Protein 3CAW (pdb70)

Secondary structure (DSSP, 8-state):
-EEEEEEEE-B--EEEEEEEEE-TTS-EEEEEE---GGGTPPPHHHHHHHHHHT---HHHHHHHHHHHHHHHHHHTT-BTTTTS----BPEEEPTTS---TTHHHHHHHHT--EEEEE-SS-HHHHHHHHHHHHHTT-EEEEE-TT-S-HHHHHHHHHTS-TTTGGGEEEEE--SS--HHHHHHHTTTS-EEESTTGGG--TTT-SS-S-SEEEE-TTTS-HHHHHHHHHHTT-EEEEB--S--HHHHHHHHHHHHHHHHHHGGGB--BB---GGGB---TTGGG--EETTEEPPPSSSBTS-HHHHHTS--EE--/-EEEEEEEE-B--EEEEEEEEE-TTS-EEEEEE---GGGTPPPHHHHHHHHHTT---HHHHHHHHHHHHHHHHHHHT-BTTTTSPP--B-EEE-TTS---TTHHHHHHHTT--EEEEE-SS-HHHHHHHHHHHHHTT-EEEEE-TT-S-HHHHHHHHHHS-TTTGGGEEEEE--SS--HHHHHHHTTTS-EEESTTGGGS-GGG-SS-S-SEEEE-TTTS-HHHHHHHHHHTT-EEEEB--S--HHHHHHHHHHHHHHHHHHGGGB--BB---GGGB---TTGGG--EETTEEPPPSSSBTS-HHHHHHS--EE--

Radius of gyration: 30.66 Å; Cα contacts (8 Å, |Δi|>4): 1254; chains: 2; bounding box: 79×55×87 Å

Nearest PDB structures (foldseek):
  3caw-assembly1_A  TM=9.977E-01  e=3.865E-67  Bdellovibrio bacteriovorus HD100
  3u9i-assembly1_B  TM=7.681E-01  e=1.675E-17  Roseiflexus sp. RS-1
  3dfy-assembly2_K  TM=7.860E-01  e=2.311E-14  Thermotoga maritima MSB8
  6a8c-assembly1_B  TM=5.969E-01  e=7.434E-02  Leishmania donovani BPK282A1
  5zwy-assembly1_B  TM=3.834E-01  e=2.513E-02  Leishmania donovani BPK282A1

B-factor: mean 25.08, std 11.73, range [2.34, 78.76]

CATH classification: 3.30.390.10 (+1 more: 3.20.20.120)

GO terms:
  GO:0043748 O-succinylbenzoate synthase activity (F, EXP)

InterPro domains:
  IPR029017 Enolase-like, N-terminal [G3DSA:3.30.390.10] (26-325)
  IPR036849 Enolase-like, C-terminal domain superfamily [G3DSA:3.20.20.120] (90-314)
  IPR036849 Enolase-like, C-terminal domain superfamily [SSF51604] (120-314)
  IPR041338 OSBS, enolase-like N-terminal domain [PF22015] (4-83)

Organism: Bdellovibrio bacteriovorus (strain ATCC 15356 / DSM 50701 / NCIMB 9529 / HD100) (NCBI:txid264462)

Structure (mmCIF, N/CA/C/O backbone):
data_3CAW
#
_entry.id   3CAW
#
_cell.length_a   53.381
_cell.length_b   78.610
_cell.length_c   78.462
_cell.angle_alpha   90.00
_cell.angle_beta   91.78
_cell.angle_gamma   90.00
#
_symmetry.space_group_name_H-M   'P 1 21 1'
#
loop_
_entity.id
_entity.type
_entity.pdbx_description
1 polymer 'o-succinylbenzoate synthase'
2 non-polymer 'MAGNESIUM ION'
3 water water
#
loop_
_atom_site.group_PDB
_atom_site.id
_atom_site.type_symbol
_atom_site.label_atom_id
_atom_site.label_alt_id
_atom_site.label_comp_id
_atom_site.label_asym_id
_atom_site.label_entity_id
_atom_site.label_seq_id
_atom_site.pdbx_PDB_ins_code
_atom_site.Cartn_x
_atom_site.Cartn_y
_atom_site.Cartn_z
_atom_site.occupancy
_atom_site.B_iso_or_equiv
_atom_site.auth_seq_id
_atom_site.auth_comp_id
_atom_site.auth_asym_id
_atom_site.auth_atom_id
_atom_site.pdbx_PDB_model_num
ATOM 1 N N . LYS A 1 3 ? 45.359 19.742 -17.663 1.00 30.58 3 LYS A N 1
ATOM 2 C CA . LYS A 1 3 ? 46.178 19.330 -16.485 1.00 31.38 3 LYS A CA 1
ATOM 3 C C . LYS A 1 3 ? 45.451 19.602 -15.173 1.00 29.07 3 LYS A C 1
ATOM 4 O O . LYS A 1 3 ? 44.801 20.634 -15.019 1.00 27.68 3 LYS A O 1
ATOM 10 N N . ILE A 1 4 ? 45.566 18.670 -14.234 1.00 26.07 4 ILE A N 1
ATOM 11 C CA . ILE A 1 4 ? 44.964 18.830 -12.913 1.00 23.61 4 ILE A CA 1
ATOM 12 C C . ILE A 1 4 ? 46.002 18.438 -11.872 1.00 20.87 4 ILE A C 1
ATOM 13 O O . ILE A 1 4 ? 46.542 17.330 -11.909 1.00 20.68 4 ILE A O 1
ATOM 18 N N . SER A 1 5 ? 46.289 19.354 -10.953 1.00 19.77 5 SER A N 1
ATOM 19 C CA . SER A 1 5 ? 47.258 19.110 -9.888 1.00 18.96 5 SER A CA 1
ATOM 20 C C . SER A 1 5 ? 46.613 19.401 -8.541 1.00 18.92 5 SER A C 1
ATOM 21 O O . SER A 1 5 ? 45.595 20.083 -8.472 1.00 17.26 5 SER A O 1
ATOM 24 N N . TYR A 1 6 ? 47.200 18.890 -7.466 1.00 18.39 6 TYR A N 1
ATOM 25 C CA . TYR A 1 6 ? 46.626 19.127 -6.148 1.00 18.43 6 TYR A CA 1
ATOM 26 C C . TYR A 1 6 ? 47.623 19.463 -5.058 1.00 17.37 6 TYR A C 1
ATOM 27 O O . TYR A 1 6 ? 48.823 19.238 -5.187 1.00 20.32 6 TYR A O 1
ATOM 36 N N . SER A 1 7 ? 47.084 19.997 -3.968 1.00 16.48 7 SER A N 1
ATOM 37 C CA . SER A 1 7 ? 47.848 20.335 -2.781 1.00 15.93 7 SER A CA 1
ATOM 38 C C . SER A 1 7 ? 46.926 19.948 -1.632 1.00 16.80 7 SER A C 1
ATOM 39 O O . SER A 1 7 ? 45.839 20.516 -1.472 1.00 15.50 7 SER A O 1
ATOM 42 N N . PRO A 1 8 ? 47.336 18.967 -0.818 1.00 19.15 8 PRO A N 1
ATOM 43 C CA . PRO A 1 8 ? 46.516 18.514 0.310 1.00 18.15 8 PRO A CA 1
ATOM 44 C C . PRO A 1 8 ? 46.516 19.447 1.513 1.00 20.10 8 PRO A C 1
ATOM 45 O O . PRO A 1 8 ? 47.428 20.259 1.691 1.00 20.25 8 PRO A O 1
ATOM 49 N N . TYR A 1 9 ? 45.477 19.323 2.334 1.00 18.61 9 TYR A N 1
ATOM 50 C CA . TYR A 1 9 ? 45.352 20.116 3.545 1.00 19.86 9 TYR A CA 1
ATOM 51 C C . TYR A 1 9 ? 44.423 19.428 4.525 1.00 20.77 9 TYR A C 1
ATOM 52 O O . TYR A 1 9 ? 43.672 18.521 4.161 1.00 22.48 9 TYR A O 1
ATOM 61 N N . THR A 1 10 ? 44.476 19.879 5.771 1.00 21.82 10 THR A N 1
ATOM 62 C CA . THR A 1 10 ? 43.611 19.363 6.810 1.00 25.26 10 THR A CA 1
ATOM 63 C C . THR A 1 10 ? 43.059 20.579 7.531 1.00 23.13 10 THR A C 1
ATOM 64 O O . THR A 1 10 ? 43.769 21.569 7.719 1.00 23.50 10 THR A O 1
ATOM 68 N N . LEU A 1 11 ? 41.786 20.515 7.900 1.00 21.79 11 LEU A N 1
ATOM 69 C CA . LEU A 1 11 ? 41.128 21.597 8.615 1.00 22.62 11 LEU A CA 1
ATOM 70 C C . LEU A 1 11 ? 40.707 21.045 9.967 1.00 23.02 11 LEU A C 1
ATOM 71 O O . LEU A 1 11 ? 40.132 19.961 10.046 1.00 22.97 11 LEU A O 1
ATOM 76 N N . LYS A 1 12 ? 40.990 21.791 11.025 1.00 22.52 12 LYS A N 1
ATOM 77 C CA . LYS A 1 12 ? 40.639 21.357 12.367 1.00 25.28 12 LYS A CA 1
ATOM 78 C C . LYS A 1 12 ? 39.451 22.147 12.879 1.00 21.92 12 LYS A C 1
ATOM 79 O O . LYS A 1 12 ? 39.511 23.369 12.982 1.00 17.86 12 LYS A O 1
ATOM 85 N N . PRO A 1 13 ? 38.348 21.457 13.194 1.00 20.33 13 PRO A N 1
ATOM 86 C CA . PRO A 1 13 ? 37.153 22.127 13.704 1.00 21.83 13 PRO A CA 1
ATOM 87 C C . PRO A 1 13 ? 37.487 22.889 14.981 1.00 22.57 13 PRO A C 1
ATOM 88 O O . PRO A 1 13 ? 38.353 22.471 15.753 1.00 22.96 13 PRO A O 1
ATOM 92 N N . VAL A 1 14 ? 36.808 24.011 15.196 1.00 23.98 14 VAL A N 1
ATOM 93 C CA . VAL A 1 14 ? 37.039 24.818 16.384 1.00 25.14 14 VAL A CA 1
ATOM 94 C C . VAL A 1 14 ? 36.617 24.061 17.644 1.00 27.71 14 VAL A C 1
ATOM 95 O O . VAL A 1 14 ? 35.909 23.057 17.569 1.00 26.96 14 VAL A O 1
ATOM 99 N N . ALA A 1 25 ? 39.589 16.039 12.675 1.00 39.43 25 ALA A N 1
ATOM 100 C CA . ALA A 1 25 ? 40.097 16.886 11.604 1.00 37.23 25 ALA A CA 1
ATOM 101 C C . ALA A 1 25 ? 39.482 16.481 10.267 1.00 35.56 25 ALA A C 1
ATOM 102 O O . ALA A 1 25 ? 38.948 15.379 10.131 1.00 37.39 25 ALA A O 1
ATOM 104 N N . ARG A 1 26 ? 39.558 17.374 9.282 1.00 30.87 26 ARG A N 1
ATOM 105 C CA . ARG A 1 26 ? 39.001 17.097 7.962 1.00 25.88 26 ARG A CA 1
ATOM 106 C C . ARG A 1 26 ? 40.052 17.195 6.872 1.00 25.25 26 ARG A C 1
ATOM 107 O O . ARG A 1 26 ? 40.916 18.070 6.905 1.00 26.19 26 ARG A O 1
ATOM 115 N N . GLU A 1 27 ? 39.959 16.300 5.896 1.00 25.33 27 GLU A N 1
ATOM 116 C CA . GLU A 1 27 ? 40.905 16.277 4.794 1.00 26.50 27 GLU A CA 1
ATOM 117 C C . GLU A 1 27 ? 40.274 16.716 3.477 1.00 23.67 27 GLU A C 1
ATOM 118 O O . GLU A 1 27 ? 39.109 16.431 3.196 1.00 19.43 27 GLU A O 1
ATOM 124 N N . GLY A 1 28 ? 41.063 17.415 2.674 1.00 20.45 28 GLY A N 1
ATOM 125 C CA . GLY A 1 28 ? 40.605 17.873 1.379 1.00 17.15 28 GLY A CA 1
ATOM 126 C C . GLY A 1 28 ? 41.842 18.253 0.598 1.00 16.71 28 GLY A C 1
ATOM 127 O O . GLY A 1 28 ? 42.957 18.120 1.107 1.00 13.68 28 GLY A O 1
ATOM 128 N N . VAL A 1 29 ? 41.663 18.703 -0.636 1.00 14.57 29 VAL A N 1
ATOM 129 C CA . VAL A 1 29 ? 42.794 19.126 -1.450 1.00 13.77 29 VAL A CA 1
ATOM 130 C C . VAL A 1 29 ? 42.390 20.360 -2.235 1.00 15.06 29 VAL A C 1
ATOM 131 O O . VAL A 1 29 ? 41.216 20.546 -2.545 1.00 15.34 29 VAL A O 1
ATOM 135 N N . LEU A 1 30 ? 43.356 21.229 -2.507 1.00 13.78 30 LEU A N 1
ATOM 136 C CA . LEU A 1 30 ? 43.097 22.395 -3.332 1.00 12.90 30 LEU A CA 1
ATOM 137 C C . LEU A 1 30 ? 43.493 21.877 -4.705 1.00 13.09 30 LEU A C 1
ATOM 138 O O . LEU A 1 30 ? 44.356 20.999 -4.814 1.00 13.94 30 LEU A O 1
ATOM 143 N N . LEU A 1 31 ? 42.860 22.390 -5.750 1.00 13.17 31 LEU A N 1
ATOM 144 C CA . LEU A 1 31 ? 43.175 21.940 -7.097 1.00 13.64 31 LEU A CA 1
ATOM 145 C C . LEU A 1 31 ? 43.641 23.083 -7.972 1.00 14.58 31 LEU A C 1
ATOM 146 O O . LEU A 1 31 ? 43.128 24.204 -7.880 1.00 13.45 31 LEU A O 1
ATOM 151 N N . LYS A 1 32 ? 44.631 22.788 -8.809 1.00 14.08 32 LYS A N 1
ATOM 152 C CA . LYS A 1 32 ? 45.158 23.752 -9.761 1.00 15.13 32 LYS A CA 1
ATOM 153 C C . LYS A 1 32 ? 44.852 23.123 -11.113 1.00 15.63 32 LYS A C 1
ATOM 154 O O . LYS A 1 32 ? 45.345 22.035 -11.420 1.00 17.62 32 LYS A O 1
ATOM 160 N N . VAL A 1 33 ? 44.027 23.801 -11.902 1.00 16.16 33 VAL A N 1
ATOM 161 C CA . VAL A 1 33 ? 43.611 23.307 -13.211 1.00 18.11 33 VAL A CA 1
ATOM 162 C C . VAL A 1 33 ? 44.158 24.187 -14.329 1.00 21.26 33 VAL A C 1
ATOM 163 O O . VAL A 1 33 ? 44.115 25.411 -14.236 1.00 19.89 33 VAL A O 1
ATOM 167 N N . GLU A 1 34 ? 44.660 23.550 -15.384 1.00 23.10 34 GLU A N 1
ATOM 168 C CA . GLU A 1 34 ? 45.229 24.264 -16.524 1.00 28.76 34 GLU A CA 1
ATOM 169 C C . GLU A 1 34 ? 44.559 23.853 -17.831 1.00 29.51 34 GLU A C 1
ATOM 170 O O . GLU A 1 34 ? 44.328 22.666 -18.074 1.00 30.90 34 GLU A O 1
ATOM 176 N N . TRP A 1 35 ? 44.247 24.839 -18.668 1.00 30.38 35 TRP A N 1
ATOM 177 C CA . TRP A 1 35 ? 43.589 24.586 -19.948 1.00 32.29 35 TRP A CA 1
ATOM 178 C C . TRP A 1 35 ? 44.501 24.820 -21.147 1.00 36.25 35 TRP A C 1
ATOM 179 O O . TRP A 1 35 ? 45.636 25.276 -21.004 1.00 34.05 35 TRP A O 1
ATOM 190 N N . ASN A 1 36 ? 43.983 24.509 -22.331 1.00 40.85 36 ASN A N 1
ATOM 191 C CA . ASN A 1 36 ? 44.731 24.672 -23.567 1.00 47.57 36 ASN A CA 1
ATOM 192 C C . ASN A 1 36 ? 45.087 26.136 -23.811 1.00 48.61 36 ASN A C 1
ATOM 193 O O . ASN A 1 36 ? 46.255 26.469 -24.020 1.00 51.11 36 ASN A O 1
ATOM 198 N N . ASP A 1 37 ? 44.082 27.008 -23.774 1.00 48.78 37 ASP A N 1
ATOM 199 C CA . ASP A 1 37 ? 44.293 28.436 -24.004 1.00 46.95 37 ASP A CA 1
ATOM 200 C C . ASP A 1 37 ? 45.350 29.080 -23.105 1.00 46.73 37 ASP A C 1
ATOM 201 O O . ASP A 1 37 ? 45.517 30.299 -23.116 1.00 45.68 37 ASP A O 1
ATOM 206 N N . GLY A 1 38 ? 46.056 28.263 -22.328 1.00 46.42 38 GLY A N 1
ATOM 207 C CA . GLY A 1 38 ? 47.101 28.777 -21.460 1.00 46.46 38 GLY A CA 1
ATOM 208 C C . GLY A 1 38 ? 46.648 29.333 -20.123 1.00 44.52 38 GLY A C 1
ATOM 209 O O . GLY A 1 38 ? 47.450 29.902 -19.383 1.00 46.74 38 GLY A O 1
ATOM 210 N N . LEU A 1 39 ? 45.370 29.173 -19.801 1.00 41.96 39 LEU A N 1
ATOM 211 C CA . LEU A 1 39 ? 44.848 29.682 -18.537 1.00 35.66 39 LEU A CA 1
ATOM 212 C C . LEU A 1 39 ? 44.898 28.635 -17.429 1.00 30.69 39 LEU A C 1
ATOM 213 O O . LEU A 1 39 ? 44.853 27.436 -17.692 1.00 29.79 39 LEU A O 1
ATOM 218 N N . TYR A 1 40 ? 45.003 29.101 -16.189 1.00 27.24 40 TYR A N 1
ATOM 219 C CA . TYR A 1 40 ? 45.035 28.212 -15.033 1.00 23.92 40 TYR A CA 1
ATOM 220 C C . TYR A 1 40 ? 44.271 28.862 -13.885 1.00 20.95 40 TYR A C 1
ATOM 221 O O . TYR A 1 40 ? 44.269 30.091 -13.740 1.00 16.42 40 TYR A O 1
ATOM 230 N N . GLY A 1 41 ? 43.605 28.030 -13.090 1.00 18.72 41 GLY A N 1
ATOM 231 C CA . GLY A 1 41 ? 42.829 28.529 -11.971 1.00 18.93 41 GLY A CA 1
ATOM 232 C C . GLY A 1 41 ? 42.856 27.570 -10.799 1.00 17.70 41 GLY A C 1
ATOM 233 O O . GLY A 1 41 ? 43.362 26.448 -10.911 1.00 18.06 41 GLY A O 1
ATOM 234 N N . PHE A 1 42 ? 42.284 28.005 -9.681 1.00 14.47 42 PHE A N 1
ATOM 235 C CA . PHE A 1 42 ? 42.276 27.211 -8.462 1.00 14.34 42 PHE A CA 1
ATOM 236 C C . PHE A 1 42 ? 40.871 27.001 -7.891 1.00 11.70 42 PHE A C 1
ATOM 237 O O . PHE A 1 42 ? 39.972 27.832 -8.079 1.00 11.94 42 PHE A O 1
ATOM 245 N N . ALA A 1 43 ? 40.696 25.885 -7.195 1.00 12.58 43 ALA A N 1
ATOM 246 C CA . ALA A 1 43 ? 39.427 25.545 -6.563 1.00 11.72 43 ALA A CA 1
ATOM 247 C C . ALA A 1 43 ? 39.677 24.583 -5.411 1.00 14.34 43 ALA A C 1
ATOM 248 O O . ALA A 1 43 ? 40.795 24.101 -5.221 1.00 12.83 43 ALA A O 1
ATOM 250 N N . ASP A 1 44 ? 38.627 24.301 -4.648 1.00 13.26 44 ASP A N 1
ATOM 251 C CA . ASP A 1 44 ? 38.728 23.395 -3.510 1.00 13.99 44 ASP A CA 1
ATOM 252 C C . ASP A 1 44 ? 37.907 22.141 -3.770 1.00 13.76 44 ASP A C 1
ATOM 253 O O . ASP A 1 44 ? 36.959 22.171 -4.559 1.00 11.92 44 ASP A O 1
ATOM 258 N N . LEU A 1 45 ? 38.314 21.037 -3.145 1.00 13.58 45 LEU A N 1
ATOM 259 C CA . LEU A 1 45 ? 37.595 19.763 -3.219 1.00 13.26 45 LEU A CA 1
ATOM 260 C C . LEU A 1 45 ? 37.525 19.310 -1.766 1.00 14.23 45 LEU A C 1
ATOM 261 O O . LEU A 1 45 ? 38.541 18.928 -1.174 1.00 15.25 45 LEU A O 1
ATOM 266 N N . HIS A 1 46 ? 36.334 19.368 -1.183 1.00 14.17 46 HIS A N 1
ATOM 267 C CA . HIS A 1 46 ? 36.173 18.985 0.213 1.00 13.87 46 HIS A CA 1
ATOM 268 C C . HIS A 1 46 ? 34.954 18.092 0.381 1.00 14.09 46 HIS A C 1
ATOM 269 O O . HIS A 1 46 ? 33.831 18.568 0.504 1.00 13.71 46 HIS A O 1
ATOM 276 N N . PRO A 1 47 ? 35.168 16.773 0.364 1.00 14.32 47 PRO A N 1
ATOM 277 C CA . PRO A 1 47 ? 34.089 15.795 0.515 1.00 16.00 47 PRO A CA 1
ATOM 278 C C . PRO A 1 47 ? 33.558 15.725 1.942 1.00 17.41 47 PRO A C 1
ATOM 279 O O . PRO A 1 47 ? 34.291 15.968 2.910 1.00 16.66 47 PRO A O 1
ATOM 283 N N . TRP A 1 48 ? 32.274 15.401 2.052 1.00 18.44 48 TRP A N 1
ATOM 284 C CA . TRP A 1 48 ? 31.611 15.227 3.334 1.00 19.08 48 TRP A CA 1
ATOM 285 C C . TRP A 1 48 ? 30.940 13.854 3.292 1.00 22.05 48 TRP A C 1
ATOM 286 O O . TRP A 1 48 ? 29.747 13.737 2.997 1.00 22.44 48 TRP A O 1
ATOM 297 N N . PRO A 1 49 ? 31.716 12.788 3.552 1.00 22.96 49 PRO A N 1
ATOM 298 C CA . PRO A 1 49 ? 31.206 11.413 3.546 1.00 25.00 49 PRO A CA 1
ATOM 299 C C . PRO A 1 49 ? 30.018 11.267 4.485 1.00 25.87 49 PRO A C 1
ATOM 300 O O . PRO A 1 49 ? 29.117 10.457 4.254 1.00 24.59 49 PRO A O 1
ATOM 304 N N . GLU A 1 50 ? 30.033 12.063 5.547 1.00 27.00 50 GLU A N 1
ATOM 305 C CA . GLU A 1 50 ? 28.969 12.045 6.536 1.00 30.04 50 GLU A CA 1
ATOM 306 C C . GLU A 1 50 ? 27.643 12.441 5.897 1.00 31.52 50 GLU A C 1
ATOM 307 O O . GLU A 1 50 ? 26.576 12.066 6.381 1.00 33.44 50 GLU A O 1
ATOM 313 N N . LEU A 1 51 ? 27.713 13.190 4.800 1.00 31.33 51 LEU A N 1
ATOM 314 C CA . LEU A 1 51 ? 26.508 13.627 4.109 1.00 30.58 51 LEU A CA 1
ATOM 315 C C . LEU A 1 51 ? 26.225 12.791 2.861 1.00 29.90 51 LEU A C 1
ATOM 316 O O . LEU A 1 51 ? 25.307 13.095 2.104 1.00 30.36 51 LEU A O 1
ATOM 321 N N . GLY A 1 52 ? 27.020 11.747 2.644 1.00 28.92 52 GLY A N 1
ATOM 322 C CA . GLY A 1 52 ? 26.804 10.894 1.490 1.00 26.99 52 GLY A CA 1
ATOM 323 C C . GLY A 1 52 ? 27.813 10.979 0.357 1.00 25.15 52 GLY A C 1
ATOM 324 O O . GLY A 1 52 ? 27.679 10.269 -0.635 1.00 24.69 52 GLY A O 1
ATOM 325 N N . ASP A 1 53 ? 28.814 11.846 0.480 1.00 22.32 53 ASP A N 1
ATOM 326 C CA . ASP A 1 53 ? 29.823 11.960 -0.569 1.00 19.03 53 ASP A CA 1
ATOM 327 C C . ASP A 1 53 ? 30.813 10.800 -0.505 1.00 19.30 53 ASP A C 1
ATOM 328 O O . ASP A 1 53 ? 30.985 10.175 0.541 1.00 17.93 53 ASP A O 1
ATOM 333 N N . LEU A 1 54 ? 31.476 10.527 -1.624 1.00 18.44 54 LEU A N 1
ATOM 334 C CA . LEU A 1 54 ? 32.505 9.499 -1.643 1.00 20.42 54 LEU A CA 1
ATOM 335 C C . LEU A 1 54 ? 33.663 10.190 -0.930 1.00 20.58 54 LEU A C 1
ATOM 336 O O . LEU A 1 54 ? 33.779 11.418 -0.983 1.00 18.89 54 LEU A O 1
ATOM 341 N N . SER A 1 55 ? 34.505 9.421 -0.249 1.00 19.46 55 SER A N 1
ATOM 342 C CA . SER A 1 55 ? 35.642 9.999 0.463 1.00 20.46 55 SER A CA 1
ATOM 343 C C . SER A 1 55 ? 36.608 10.697 -0.491 1.00 19.17 55 SER A C 1
ATOM 344 O O . SER A 1 55 ? 36.539 10.519 -1.711 1.00 18.24 55 SER A O 1
ATOM 347 N N . LEU A 1 56 ? 37.512 11.485 0.078 1.00 19.89 56 LEU A N 1
ATOM 348 C CA . LEU A 1 56 ? 38.509 12.198 -0.708 1.00 20.59 56 LEU A CA 1
ATOM 349 C C . LEU A 1 56 ? 39.362 11.173 -1.438 1.00 21.51 56 LEU A C 1
ATOM 350 O O . LEU A 1 56 ? 39.620 11.299 -2.631 1.00 20.52 56 LEU A O 1
ATOM 355 N N . GLU A 1 57 ? 39.787 10.141 -0.717 1.00 25.83 57 GLU A N 1
ATOM 356 C CA . GLU A 1 57 ? 40.621 9.103 -1.313 1.00 29.27 57 GLU A CA 1
ATOM 357 C C . GLU A 1 57 ? 39.922 8.439 -2.491 1.00 27.67 57 GLU A C 1
ATOM 358 O O . GLU A 1 57 ? 40.528 8.206 -3.538 1.00 25.93 57 GLU A O 1
ATOM 364 N N . GLU A 1 58 ? 38.635 8.154 -2.324 1.00 26.62 58 GLU A N 1
ATOM 365 C CA . GLU A 1 58 ? 37.864 7.495 -3.369 1.00 28.05 58 GLU A CA 1
ATOM 366 C C . GLU A 1 58 ? 37.572 8.383 -4.579 1.00 25.36 58 GLU A C 1
ATOM 367 O O . GLU A 1 58 ? 37.616 7.922 -5.720 1.00 23.96 58 GLU A O 1
ATOM 373 N N . GLN A 1 59 ? 37.271 9.655 -4.344 1.00 22.26 59 GLN A N 1
ATOM 374 C CA . GLN A 1 59 ? 36.999 10.543 -5.463 1.00 21.80 59 GLN A CA 1
ATOM 375 C C . GLN A 1 59 ? 38.240 10.704 -6.333 1.00 21.52 59 GLN A C 1
ATOM 376 O O . GLN A 1 59 ? 38.151 10.640 -7.557 1.00 24.29 59 GLN A O 1
ATOM 382 N N . LEU A 1 60 ? 39.394 10.896 -5.704 1.00 23.63 60 LEU A N 1
ATOM 383 C CA . LEU A 1 60 ? 40.638 11.065 -6.450 1.00 26.06 60 LEU A CA 1
ATOM 384 C C . LEU A 1 60 ? 41.024 9.752 -7.124 1.00 29.47 60 LEU A C 1
ATOM 385 O O . LEU A 1 60 ? 41.517 9.743 -8.254 1.00 30.16 60 LEU A O 1
ATOM 390 N N . SER A 1 61 ? 40.790 8.644 -6.428 1.00 31.08 61 SER A N 1
ATOM 391 C CA . SER A 1 61 ? 41.097 7.330 -6.975 1.00 33.25 61 SER A CA 1
ATOM 392 C C . SER A 1 61 ? 40.264 7.118 -8.230 1.00 32.83 61 SER A C 1
ATOM 393 O O . SER A 1 61 ? 40.771 6.661 -9.255 1.00 32.26 61 SER A O 1
ATOM 396 N N . ASP A 1 62 ? 38.983 7.466 -8.143 1.00 32.36 62 ASP A N 1
ATOM 397 C CA . ASP A 1 62 ? 38.059 7.325 -9.263 1.00 32.49 62 ASP A CA 1
ATOM 398 C C . ASP A 1 62 ? 38.474 8.218 -10.432 1.00 31.53 62 ASP A C 1
ATOM 399 O O . ASP A 1 62 ? 38.381 7.825 -11.599 1.00 30.56 62 ASP A O 1
ATOM 404 N N . LEU A 1 63 ? 38.922 9.425 -10.103 1.00 29.68 63 LEU A N 1
ATOM 405 C CA . LEU A 1 63 ? 39.358 10.391 -11.102 1.00 30.03 63 LEU A CA 1
ATOM 406 C C . LEU A 1 63 ? 40.459 9.795 -11.971 1.00 31.20 63 LEU A C 1
ATOM 407 O O . LEU A 1 63 ? 40.457 9.949 -13.193 1.00 31.32 63 LEU A O 1
ATOM 412 N N . ARG A 1 64 ? 41.405 9.116 -11.333 1.00 33.54 64 ARG A N 1
ATOM 413 C CA . ARG A 1 64 ? 42.496 8.491 -12.065 1.00 37.21 64 ARG A CA 1
ATOM 414 C C . ARG A 1 64 ? 41.923 7.436 -13.010 1.00 38.29 64 ARG A C 1
ATOM 415 O O . ARG A 1 64 ? 42.432 7.235 -14.115 1.00 37.57 64 ARG A O 1
ATOM 423 N N . MET A 1 65 ? 40.854 6.775 -12.572 1.00 40.56 65 MET A N 1
ATOM 424 C CA . MET A 1 65 ? 40.198 5.742 -13.369 1.00 44.16 65 MET A CA 1
ATOM 425 C C . MET A 1 65 ? 39.453 6.346 -14.549 1.00 42.43 65 MET A C 1
ATOM 426 O O . MET A 1 65 ? 39.097 5.644 -15.494 1.00 40.17 65 MET A O 1
ATOM 431 N N . GLY A 1 66 ? 39.208 7.650 -14.492 1.00 41.14 66 GLY A N 1
ATOM 432 C CA . GLY A 1 66 ? 38.508 8.298 -15.582 1.00 41.57 66 GLY A CA 1
ATOM 433 C C . GLY A 1 66 ? 37.134 8.837 -15.229 1.00 41.16 66 GLY A C 1
ATOM 434 O O . GLY A 1 66 ? 36.526 9.539 -16.037 1.00 43.25 66 GLY A O 1
ATOM 435 N N . ARG A 1 67 ? 36.629 8.514 -14.041 1.00 39.11 67 ARG A N 1
ATOM 436 C CA . ARG A 1 67 ? 35.319 9.018 -13.650 1.00 34.78 67 ARG A CA 1
ATOM 437 C C . ARG A 1 67 ? 35.461 10.255 -12.781 1.00 31.45 67 ARG A C 1
ATOM 438 O O . ARG A 1 67 ? 36.303 10.320 -11.885 1.00 30.35 67 ARG A O 1
ATOM 446 N N . MET A 1 68 ? 34.615 11.235 -13.060 1.00 29.45 68 MET A N 1
ATOM 447 C CA . MET A 1 68 ? 34.622 12.506 -12.358 1.00 26.84 68 MET A CA 1
ATOM 448 C C . MET A 1 68 ? 33.309 12.695 -11.596 1.00 25.86 68 MET A C 1
ATOM 449 O O . MET A 1 68 ? 32.231 12.657 -12.187 1.00 25.85 68 MET A O 1
ATOM 454 N N . THR A 1 69 ? 33.400 12.876 -10.282 1.00 24.60 69 THR A N 1
ATOM 455 C CA . THR A 1 69 ? 32.204 13.094 -9.475 1.00 22.90 69 THR A CA 1
ATOM 456 C C . THR A 1 69 ? 31.660 14.468 -9.844 1.00 20.62 69 THR A C 1
ATOM 457 O O . THR A 1 69 ? 32.397 15.311 -10.355 1.00 20.71 69 THR A O 1
ATOM 461 N N . THR A 1 70 ? 30.377 14.697 -9.593 1.00 20.27 70 THR A N 1
ATOM 462 C CA . THR A 1 70 ? 29.788 15.994 -9.895 1.00 21.05 70 THR A CA 1
ATOM 463 C C . THR A 1 70 ? 30.493 17.057 -9.045 1.00 18.56 70 THR A C 1
ATOM 464 O O . THR A 1 70 ? 30.630 18.210 -9.456 1.00 18.46 70 THR A O 1
ATOM 468 N N . GLN A 1 71 ? 30.960 16.659 -7.865 1.00 16.50 71 GLN A N 1
ATOM 469 C CA . GLN A 1 71 ? 31.662 17.593 -6.988 1.00 16.18 71 GLN A CA 1
ATOM 470 C C . GLN A 1 71 ? 32.977 18.043 -7.635 1.00 15.32 71 GLN A C 1
ATOM 471 O O . GLN A 1 71 ? 33.337 19.222 -7.582 1.00 12.27 71 GLN A O 1
ATOM 477 N N . ILE A 1 72 ? 33.696 17.108 -8.245 1.00 14.43 72 ILE A N 1
ATOM 478 C CA . ILE A 1 72 ? 34.947 17.461 -8.907 1.00 14.94 72 ILE A CA 1
ATOM 479 C C . ILE A 1 72 ? 34.641 18.307 -10.142 1.00 15.42 72 ILE A C 1
ATOM 480 O O . ILE A 1 72 ? 35.375 19.249 -10.455 1.00 16.94 72 ILE A O 1
ATOM 485 N N . GLU A 1 73 ? 33.549 17.985 -10.832 1.00 15.31 73 GLU A N 1
ATOM 486 C CA . GLU A 1 73 ? 33.139 18.756 -12.003 1.00 15.06 73 GLU A CA 1
ATOM 487 C C . GLU A 1 73 ? 32.906 20.206 -11.575 1.00 14.90 73 GLU A C 1
ATOM 488 O O . GLU A 1 73 ? 33.251 21.137 -12.301 1.00 10.34 73 GLU A O 1
ATOM 494 N N . GLN A 1 74 ? 32.320 20.395 -10.392 1.00 13.59 74 GLN A N 1
ATOM 495 C CA . GLN A 1 74 ? 32.081 21.745 -9.883 1.00 13.77 74 GLN A CA 1
ATOM 496 C C . GLN A 1 74 ? 33.404 22.409 -9.539 1.00 12.51 74 GLN A C 1
ATOM 497 O O . GLN A 1 74 ? 33.579 23.600 -9.765 1.00 15.28 74 GLN A O 1
ATOM 503 N N . SER A 1 75 ? 34.334 21.641 -8.980 1.00 13.13 75 SER A N 1
ATOM 504 C CA . SER A 1 75 ? 35.641 22.195 -8.638 1.00 11.83 75 SER A CA 1
ATOM 505 C C . SER A 1 75 ? 36.299 22.721 -9.907 1.00 12.88 75 SER A C 1
ATOM 506 O O . SER A 1 75 ? 36.926 23.784 -9.897 1.00 13.35 75 SER A O 1
ATOM 509 N N . ILE A 1 76 ? 36.144 21.983 -11.002 1.00 12.76 76 ILE A N 1
ATOM 510 C CA . ILE A 1 76 ? 36.725 22.388 -12.282 1.00 15.13 76 ILE A CA 1
ATOM 511 C C . ILE A 1 76 ? 36.037 23.640 -12.823 1.00 15.60 76 ILE A C 1
ATOM 512 O O . ILE A 1 76 ? 36.696 24.563 -13.300 1.00 16.17 76 ILE A O 1
ATOM 517 N N . TRP A 1 77 ? 34.709 23.661 -12.744 1.00 15.74 77 TRP A N 1
ATOM 518 C CA . TRP A 1 77 ? 33.912 24.795 -13.206 1.00 15.06 77 TRP A CA 1
ATOM 519 C C . TRP A 1 77 ? 34.321 26.053 -12.435 1.00 15.32 77 TRP A C 1
ATOM 520 O O . TRP A 1 77 ? 34.448 27.140 -13.012 1.00 13.95 77 TRP A O 1
ATOM 531 N N . LEU A 1 78 ? 34.513 25.903 -11.126 1.00 13.30 78 LEU A N 1
ATOM 532 C CA . LEU A 1 78 ? 34.917 27.024 -10.293 1.00 12.75 78 LEU A CA 1
ATOM 533 C C . LEU A 1 78 ? 36.342 27.445 -10.643 1.00 12.73 78 LEU A C 1
ATOM 534 O O . LEU A 1 78 ? 36.630 28.638 -10.764 1.00 11.06 78 LEU A O 1
ATOM 539 N N . ALA A 1 79 ? 37.229 26.470 -10.823 1.00 12.31 79 ALA A N 1
ATOM 540 C CA . ALA A 1 79 ? 38.611 26.772 -11.179 1.00 12.22 79 ALA A CA 1
ATOM 541 C C . ALA A 1 79 ? 38.659 27.550 -12.496 1.00 14.05 79 ALA A C 1
ATOM 542 O O . ALA A 1 79 ? 39.530 28.399 -12.691 1.00 16.23 79 ALA A O 1
ATOM 544 N N . ARG A 1 80 ? 37.724 27.273 -13.398 1.00 16.24 80 ARG A N 1
ATOM 545 C CA . ARG A 1 80 ? 37.694 27.977 -14.686 1.00 17.61 80 ARG A CA 1
ATOM 546 C C . ARG A 1 80 ? 37.340 29.452 -14.474 1.00 19.28 80 ARG A C 1
ATOM 547 O O . ARG A 1 80 ? 37.963 30.341 -15.064 1.00 17.89 80 ARG A O 1
ATOM 555 N N . ARG A 1 81 ? 36.342 29.711 -13.631 1.00 16.65 81 ARG A N 1
ATOM 556 C CA . ARG A 1 81 ? 35.931 31.084 -13.334 1.00 16.31 81 ARG A CA 1
ATOM 557 C C . ARG A 1 81 ? 37.139 31.822 -12.760 1.00 17.63 81 ARG A C 1
ATOM 558 O O . ARG A 1 81 ? 37.446 32.948 -13.152 1.00 17.45 81 ARG A O 1
ATOM 566 N N . ASP A 1 82 ? 37.824 31.167 -11.828 1.00 17.11 82 ASP A N 1
ATOM 567 C CA . ASP A 1 82 ? 39.010 31.726 -11.189 1.00 17.48 82 ASP A CA 1
ATOM 568 C C . ASP A 1 82 ? 40.070 32.036 -12.249 1.00 18.14 82 ASP A C 1
ATOM 569 O O . ASP A 1 82 ? 40.722 33.083 -12.213 1.00 15.65 82 ASP A O 1
ATOM 574 N N . ALA A 1 83 ? 40.226 31.117 -13.197 1.00 18.50 83 ALA A N 1
ATOM 575 C CA . ALA A 1 83 ? 41.216 31.270 -14.264 1.00 20.54 83 ALA A CA 1
ATOM 576 C C . ALA A 1 83 ? 40.982 32.507 -15.124 1.00 21.01 83 ALA A C 1
ATOM 577 O O . ALA A 1 83 ? 41.902 33.292 -15.356 1.00 21.32 83 ALA A O 1
ATOM 579 N N . LEU A 1 84 ? 39.755 32.674 -15.604 1.00 20.93 84 LEU A N 1
ATOM 580 C CA . LEU A 1 84 ? 39.430 33.819 -16.444 1.00 21.26 84 LEU A CA 1
ATOM 581 C C . LEU A 1 84 ? 39.662 35.130 -15.690 1.00 21.41 84 LEU A C 1
ATOM 582 O O . LEU A 1 84 ? 40.195 36.088 -16.247 1.00 20.11 84 LEU A O 1
ATOM 587 N N . LEU A 1 85 ? 39.275 35.167 -14.416 1.00 19.20 85 LEU A N 1
ATOM 588 C CA . LEU A 1 85 ? 39.454 36.369 -13.604 1.00 19.12 85 LEU A CA 1
ATOM 589 C C . LEU A 1 85 ? 40.921 36.731 -13.392 1.00 18.58 85 LEU A C 1
ATOM 590 O O . LEU A 1 85 ? 41.300 37.901 -13.498 1.00 20.58 85 LEU A O 1
ATOM 595 N N . ARG A 1 86 ? 41.749 35.740 -13.082 1.00 19.36 86 ARG A N 1
ATOM 596 C CA . ARG A 1 86 ? 43.167 36.004 -12.881 1.00 20.77 86 ARG A CA 1
ATOM 597 C C . ARG A 1 86 ? 43.733 36.569 -14.179 1.00 23.71 86 ARG A C 1
ATOM 598 O O . ARG A 1 86 ? 44.598 37.441 -14.164 1.00 25.36 86 ARG A O 1
ATOM 606 N N . LYS A 1 87 ? 43.220 36.082 -15.301 1.00 26.01 87 LYS A N 1
ATOM 607 C CA . LYS A 1 87 ? 43.673 36.547 -16.606 1.00 29.99 87 LYS A CA 1
ATOM 608 C C . LYS A 1 87 ? 43.399 38.042 -16.776 1.00 30.67 87 LYS A C 1
ATOM 609 O O . LYS A 1 87 ? 44.296 38.805 -17.137 1.00 30.32 87 LYS A O 1
ATOM 615 N N . GLU A 1 88 ? 42.163 38.458 -16.516 1.00 31.59 88 GLU A N 1
ATOM 616 C CA . GLU A 1 88 ? 41.798 39.866 -16.644 1.00 33.64 88 GLU A CA 1
ATOM 617 C C . GLU A 1 88 ? 42.132 40.676 -15.392 1.00 31.81 88 GLU A C 1
ATOM 618 O O . GLU A 1 88 ? 41.750 41.842 -15.274 1.00 32.53 88 GLU A O 1
ATOM 624 N N . LYS A 1 89 ? 42.851 40.050 -14.464 1.00 30.28 89 LYS A N 1
ATOM 625 C CA . LYS A 1 89 ? 43.269 40.692 -13.219 1.00 30.00 89 LYS A CA 1
ATOM 626 C C . LYS A 1 89 ? 42.116 41.291 -12.414 1.00 27.47 89 LYS A C 1
ATOM 627 O O . LYS A 1 89 ? 42.187 42.431 -11.948 1.00 23.43 89 LYS A O 1
ATOM 633 N N . LYS A 1 90 ? 41.055 40.512 -12.248 1.00 23.61 90 LYS A N 1
ATOM 634 C CA . LYS A 1 90 ? 39.891 40.954 -11.490 1.00 24.55 90 LYS A CA 1
ATOM 635 C C . LYS A 1 90 ? 39.649 39.952 -10.371 1.00 21.83 90 LYS A C 1
ATOM 636 O O . LYS A 1 90 ? 40.170 38.839 -10.406 1.00 19.09 90 LYS A O 1
ATOM 642 N N . HIS A 1 91 ? 38.864 40.359 -9.380 1.00 20.12 91 HIS A N 1
ATOM 643 C CA . HIS A 1 91 ? 38.534 39.502 -8.247 1.00 19.61 91 HIS A CA 1
ATOM 644 C C . HIS A 1 91 ? 37.117 38.991 -8.480 1.00 18.82 91 HIS A C 1
ATOM 645 O O . HIS A 1 91 ? 36.314 39.663 -9.130 1.00 18.86 91 HIS A O 1
ATOM 652 N N . VAL A 1 92 ? 36.804 37.813 -7.952 1.00 17.69 92 VAL A N 1
ATOM 653 C CA . VAL A 1 92 ? 35.478 37.238 -8.146 1.00 18.79 92 VAL A CA 1
ATOM 654 C C . VAL A 1 92 ? 34.361 38.128 -7.605 1.00 16.31 92 VAL A C 1
ATOM 655 O O . VAL A 1 92 ? 33.215 38.004 -8.028 1.00 16.01 92 VAL A O 1
ATOM 659 N N . PHE A 1 93 ? 34.692 39.022 -6.676 1.00 14.98 93 PHE A N 1
ATOM 660 C CA . PHE A 1 93 ? 33.694 39.922 -6.096 1.00 18.90 93 PHE A CA 1
ATOM 661 C C . PHE A 1 93 ? 33.317 41.064 -7.039 1.00 19.11 93 PHE A C 1
ATOM 662 O O . PHE A 1 93 ? 32.212 41.609 -6.955 1.00 16.98 93 PHE A O 1
ATOM 670 N N . ASP A 1 94 ? 34.234 41.429 -7.930 1.00 20.31 94 ASP A N 1
ATOM 671 C CA . ASP A 1 94 ? 33.991 42.525 -8.862 1.00 22.14 94 ASP A CA 1
ATOM 672 C C . ASP A 1 94 ? 32.767 42.289 -9.740 1.00 23.68 94 ASP A C 1
ATOM 673 O O . ASP A 1 94 ? 32.576 41.201 -10.288 1.00 24.07 94 ASP A O 1
ATOM 678 N N . GLY A 1 95 ? 31.936 43.318 -9.862 1.00 23.21 95 GLY A N 1
ATOM 679 C CA . GLY A 1 95 ? 30.740 43.205 -10.672 1.00 25.07 95 GLY A CA 1
ATOM 680 C C . GLY A 1 95 ? 29.570 42.604 -9.917 1.00 24.44 95 GLY A C 1
ATOM 681 O O . GLY A 1 95 ? 28.419 42.760 -10.325 1.00 25.93 95 GLY A O 1
ATOM 682 N N . GLY A 1 96 ? 29.858 41.921 -8.812 1.00 21.79 96 GLY A N 1
ATOM 683 C CA . GLY A 1 96 ? 28.795 41.309 -8.037 1.00 19.59 96 GLY A CA 1
ATOM 684 C C . GLY A 1 96 ? 28.173 42.267 -7.042 1.00 19.63 96 GLY A C 1
ATOM 685 O O . GLY A 1 96 ? 28.686 43.364 -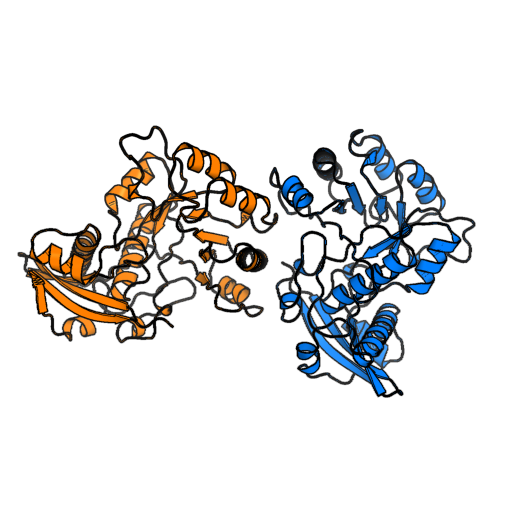6.815 1.00 19.55 96 GLY A O 1
ATOM 686 N N . GLU A 1 97 ? 27.049 41.874 -6.458 1.00 17.89 97 GLU A N 1
ATOM 687 C CA . GLU A 1 97 ? 26.404 42.718 -5.465 1.00 19.29 97 GLU A CA 1
ATOM 688 C C . GLU A 1 97 ? 26.657 42.097 -4.102 1.00 18.87 97 GLU A C 1
ATOM 689 O O . GLU A 1 97 ? 26.523 40.887 -3.936 1.00 14.04 97 GLU A O 1
ATOM 695 N N . LYS A 1 98 ? 27.032 42.916 -3.127 1.00 18.77 98 LYS A N 1
ATOM 696 C CA . LYS A 1 98 ? 27.307 42.396 -1.795 1.00 19.89 98 LYS A CA 1
ATOM 697 C C . LYS A 1 98 ? 26.079 41.717 -1.226 1.00 18.03 98 LYS A C 1
ATOM 698 O O . LYS A 1 98 ? 24.947 42.134 -1.471 1.00 17.10 98 LYS A O 1
ATOM 704 N N . ILE A 1 99 ? 26.303 40.662 -0.456 1.00 16.91 99 ILE A N 1
ATOM 705 C CA . ILE A 1 99 ? 25.193 39.928 0.110 1.00 15.38 99 ILE A CA 1
ATOM 706 C C . ILE A 1 99 ? 25.470 39.529 1.555 1.00 13.31 99 ILE A C 1
ATOM 707 O O . ILE A 1 99 ? 26.605 39.201 1.921 1.00 13.69 99 ILE A O 1
ATOM 712 N N . LYS A 1 100 ? 24.433 39.574 2.383 1.00 11.84 100 LYS A N 1
ATOM 713 C CA . LYS A 1 100 ? 24.581 39.200 3.784 1.00 12.48 100 LYS A CA 1
ATOM 714 C C . LYS A 1 100 ? 24.422 37.694 3.949 1.00 12.73 100 LYS A C 1
ATOM 715 O O . LYS A 1 100 ? 23.672 37.050 3.209 1.00 11.87 100 LYS A O 1
ATOM 721 N N . ASN A 1 101 ? 25.133 37.146 4.924 1.00 10.72 101 ASN A N 1
ATOM 722 C CA . ASN A 1 101 ? 25.077 35.723 5.232 1.00 11.00 101 ASN A CA 1
ATOM 723 C C . ASN A 1 101 ? 24.364 35.554 6.554 1.00 13.10 101 ASN A C 1
ATOM 724 O O . ASN A 1 101 ? 24.366 36.467 7.382 1.00 12.48 101 ASN A O 1
ATOM 729 N N . ASN A 1 102 ? 23.754 34.394 6.757 1.00 11.20 102 ASN A N 1
ATOM 730 C CA . ASN A 1 102 ? 23.077 34.144 8.017 1.00 14.32 102 ASN A CA 1
ATOM 731 C C . ASN A 1 102 ? 24.111 33.724 9.039 1.00 15.85 102 ASN A C 1
ATOM 732 O O . ASN A 1 102 ? 25.258 33.415 8.698 1.00 13.60 102 ASN A O 1
ATOM 737 N N . TYR A 1 103 ? 23.710 33.749 10.301 1.00 17.78 103 TYR A N 1
ATOM 738 C CA . TYR A 1 103 ? 24.590 33.324 11.376 1.00 20.28 103 TYR A CA 1
ATOM 739 C C . TYR A 1 103 ? 24.171 31.902 11.703 1.00 19.75 103 TYR A C 1
ATOM 740 O O . TYR A 1 103 ? 22.998 31.646 11.950 1.00 17.62 103 TYR A O 1
ATOM 749 N N . LEU A 1 104 ? 25.118 30.973 11.684 1.00 22.59 104 LEU A N 1
ATOM 750 C CA . LEU A 1 104 ? 24.803 29.585 12.000 1.00 24.97 104 LEU A CA 1
ATOM 751 C C . LEU A 1 104 ? 24.894 29.411 13.514 1.00 27.10 104 LEU A C 1
ATOM 752 O O . LEU A 1 104 ? 25.952 29.617 14.100 1.00 27.78 104 LEU A O 1
ATOM 757 N N . LEU A 1 105 ? 23.786 29.042 14.148 1.00 29.31 105 LEU A N 1
ATOM 758 C CA . LEU A 1 105 ? 23.766 28.862 15.595 1.00 35.07 105 LEU A CA 1
ATOM 759 C C . LEU A 1 105 ? 23.814 27.394 16.005 1.00 38.73 105 LEU A C 1
ATOM 760 O O . LEU A 1 105 ? 22.925 26.616 15.665 1.00 38.44 105 LEU A O 1
ATOM 765 N N . SER A 1 106 ? 24.853 27.024 16.744 1.00 42.44 106 SER A N 1
ATOM 766 C CA . SER A 1 106 ? 25.003 25.648 17.205 1.00 47.21 106 SER A CA 1
ATOM 767 C C . SER A 1 106 ? 24.473 25.523 18.632 1.00 50.08 106 SER A C 1
ATOM 768 O O . SER A 1 106 ? 24.884 26.271 19.523 1.00 51.59 106 SER A O 1
ATOM 771 N N . HIS A 1 107 ? 23.557 24.581 18.845 1.00 53.51 107 HIS A N 1
ATOM 772 C CA . HIS A 1 107 ? 22.968 24.372 20.165 1.00 55.37 107 HIS A CA 1
ATOM 773 C C . HIS A 1 107 ? 23.967 23.895 21.210 1.00 56.12 107 HIS A C 1
ATOM 774 O O . HIS A 1 107 ? 23.591 23.577 22.340 1.00 55.03 107 HIS A O 1
ATOM 781 N N . PHE A 1 108 ? 25.239 23.846 20.830 1.00 55.81 108 PHE A N 1
ATOM 782 C CA . PHE A 1 108 ? 26.289 23.431 21.749 1.00 57.35 108 PHE A CA 1
ATOM 783 C C . PHE A 1 108 ? 26.956 24.681 22.314 1.00 57.75 108 PHE A C 1
ATOM 784 O O . PHE A 1 108 ? 28.127 24.664 22.701 1.00 58.89 108 PHE A O 1
ATOM 792 N N . GLN A 1 109 ? 26.186 25.766 22.350 1.00 57.55 109 GLN A N 1
ATOM 793 C CA . GLN A 1 109 ? 26.651 27.049 22.858 1.00 56.22 109 GLN A CA 1
ATOM 794 C C . GLN A 1 109 ? 25.523 27.720 23.632 1.00 55.79 109 GLN A C 1
ATOM 795 O O . GLN A 1 109 ? 24.466 28.014 23.072 1.00 54.43 109 GLN A O 1
ATOM 801 N N . ASP A 1 110 ? 25.748 27.955 24.920 1.00 54.62 110 ASP A N 1
ATOM 802 C CA . ASP A 1 110 ? 24.743 28.596 25.757 1.00 53.86 110 ASP A CA 1
ATOM 803 C C . ASP A 1 110 ? 24.485 30.015 25.271 1.00 52.33 110 ASP A C 1
ATOM 804 O O . ASP A 1 110 ? 25.324 30.902 25.434 1.00 52.53 110 ASP A O 1
ATOM 809 N N . LEU A 1 111 ? 23.319 30.217 24.668 1.00 51.32 111 LEU A N 1
ATOM 810 C CA . LEU A 1 111 ? 22.931 31.521 24.150 1.00 49.37 111 LEU A CA 1
ATOM 811 C C . LEU A 1 111 ? 22.957 32.575 25.250 1.00 49.81 111 LEU A C 1
ATOM 812 O O . LEU A 1 111 ? 21.986 32.740 25.988 1.00 49.56 111 LEU A O 1
ATOM 817 N N . LYS A 1 112 ? 24.078 33.280 25.362 1.00 50.05 112 LYS A N 1
ATOM 818 C CA . LYS A 1 112 ? 24.230 34.327 26.365 1.00 50.50 112 LYS A CA 1
ATOM 819 C C . LYS A 1 112 ? 23.187 35.407 26.102 1.00 50.25 112 LYS A C 1
ATOM 820 O O . LYS A 1 112 ? 22.943 35.777 24.953 1.00 53.60 112 LYS A O 1
ATOM 826 N N . PRO A 1 113 ? 22.549 35.923 27.162 1.00 49.10 113 PRO A N 1
ATOM 827 C CA . PRO A 1 113 ? 21.548 36.966 26.942 1.00 46.18 113 PRO A CA 1
ATOM 828 C C . PRO A 1 113 ? 22.214 38.179 26.302 1.00 44.18 113 PRO A C 1
ATOM 829 O O . PRO A 1 113 ? 23.339 38.533 26.650 1.00 43.00 113 PRO A O 1
ATOM 833 N N . GLY A 1 114 ? 21.525 38.805 25.357 1.00 42.06 114 GLY A N 1
ATOM 834 C CA . GLY A 1 114 ? 22.091 39.965 24.697 1.00 40.55 114 GLY A CA 1
ATOM 835 C C . GLY A 1 114 ? 22.920 39.629 23.468 1.00 38.78 114 GLY A C 1
ATOM 836 O O . GLY A 1 114 ? 23.298 40.526 22.716 1.00 39.98 114 GLY A O 1
ATOM 837 N N . PHE A 1 115 ? 23.210 38.350 23.251 1.00 37.17 115 PHE A N 1
ATOM 838 C CA . PHE A 1 115 ? 23.999 37.974 22.085 1.00 35.64 115 PHE A CA 1
ATOM 839 C C . PHE A 1 115 ? 23.264 38.281 20.788 1.00 33.25 115 PHE A C 1
ATOM 840 O O . PHE A 1 115 ? 23.841 38.843 19.860 1.00 32.36 115 PHE A O 1
ATOM 848 N N . LEU A 1 116 ? 21.993 37.900 20.723 1.00 31.87 116 LEU A N 1
ATOM 849 C CA . LEU A 1 116 ? 21.197 38.149 19.528 1.00 31.41 116 LEU A CA 1
ATOM 850 C C . LEU A 1 116 ? 21.260 39.636 19.199 1.00 32.15 116 LEU A C 1
ATOM 851 O O . LEU A 1 116 ? 21.301 40.025 18.031 1.00 27.64 116 LEU A O 1
ATOM 856 N N . ASP A 1 117 ? 21.269 40.467 20.237 1.00 34.54 117 ASP A N 1
ATOM 857 C CA . ASP A 1 117 ? 21.360 41.905 20.033 1.00 40.00 117 ASP A CA 1
ATOM 858 C C . ASP A 1 117 ? 22.746 42.225 19.489 1.00 37.38 117 ASP A C 1
ATOM 859 O O . ASP A 1 117 ? 22.924 43.187 18.748 1.00 39.12 117 ASP A O 1
ATOM 864 N N . GLY A 1 118 ? 23.724 41.408 19.864 1.00 35.54 118 GLY A N 1
ATOM 865 C CA . GLY A 1 118 ? 25.078 41.613 19.385 1.00 33.76 118 GLY A CA 1
ATOM 866 C C . GLY A 1 118 ? 25.160 41.363 17.890 1.00 31.81 118 GLY A C 1
ATOM 867 O O . GLY A 1 118 ? 25.850 42.079 17.167 1.00 33.84 118 GLY A O 1
ATOM 868 N N . LEU A 1 119 ? 24.446 40.345 17.424 1.00 31.53 119 LEU A N 1
ATOM 869 C CA . LEU A 1 119 ? 24.438 39.998 16.006 1.00 29.21 119 LEU A CA 1
ATOM 870 C C . LEU A 1 119 ? 23.662 41.028 15.200 1.00 26.73 119 LEU A C 1
ATOM 871 O O . LEU A 1 119 ? 24.132 41.517 14.173 1.00 24.97 119 LEU A O 1
ATOM 876 N N . LYS A 1 120 ? 22.472 41.365 15.681 1.00 27.10 120 LYS A N 1
ATOM 877 C CA . LYS A 1 120 ? 21.617 42.321 14.992 1.00 32.43 120 LYS A CA 1
ATOM 878 C C . LYS A 1 120 ? 22.245 43.701 14.793 1.00 34.57 120 LYS A C 1
ATOM 879 O O . LYS A 1 120 ? 22.091 44.305 13.729 1.00 33.84 120 LYS A O 1
ATOM 885 N N . ASN A 1 121 ? 22.955 44.198 15.801 1.00 36.68 121 ASN A N 1
ATOM 886 C CA . ASN A 1 121 ? 23.582 45.513 15.691 1.00 42.10 121 ASN A CA 1
ATOM 887 C C . ASN A 1 121 ? 24.705 45.546 14.660 1.00 41.87 121 ASN A C 1
ATOM 888 O O . ASN A 1 121 ? 24.978 46.590 14.067 1.00 42.33 121 ASN A O 1
ATOM 893 N N . GLU A 1 122 ? 25.354 44.407 14.450 1.00 41.74 122 GLU A N 1
ATOM 894 C CA . GLU A 1 122 ? 26.445 44.331 13.489 1.00 40.42 122 GLU A CA 1
ATOM 895 C C . GLU A 1 122 ? 25.973 44.114 12.055 1.00 35.39 122 GLU A C 1
ATOM 896 O O . GLU A 1 122 ? 26.775 44.135 11.122 1.00 38.27 122 GLU A O 1
ATOM 902 N N . GLY A 1 123 ? 24.673 43.900 11.881 1.00 30.25 123 GLY A N 1
ATOM 903 C CA . GLY A 1 123 ? 24.139 43.722 10.542 1.00 23.42 123 GLY A CA 1
ATOM 904 C C . GLY A 1 123 ? 23.374 42.446 10.248 1.00 19.95 123 GLY A C 1
ATOM 905 O O . GLY A 1 123 ? 22.608 42.400 9.285 1.00 18.50 123 GLY A O 1
ATOM 906 N N . TYR A 1 124 ? 23.564 41.410 11.059 1.00 17.57 124 TYR A N 1
ATOM 907 C CA . TYR A 1 124 ? 22.863 40.148 10.826 1.00 16.91 124 TYR A CA 1
ATOM 908 C C . TYR A 1 124 ? 21.342 40.292 10.849 1.00 18.05 124 TYR A C 1
ATOM 909 O O . TYR A 1 124 ? 20.789 41.083 11.618 1.00 17.02 124 TYR A O 1
ATOM 918 N N . ASN A 1 125 ? 20.670 39.530 9.990 1.00 15.93 125 ASN A N 1
ATOM 919 C CA . ASN A 1 125 ? 19.211 39.539 9.928 1.00 16.66 125 ASN A CA 1
ATOM 920 C C . ASN A 1 125 ? 18.663 38.142 10.178 1.00 17.10 125 ASN A C 1
ATOM 921 O O . ASN A 1 125 ? 17.542 37.979 10.665 1.00 17.19 125 ASN A O 1
ATOM 926 N N . THR A 1 126 ? 19.461 37.135 9.850 1.00 16.29 126 THR A N 1
ATOM 927 C CA . THR A 1 126 ? 18.992 35.762 9.962 1.00 18.86 126 THR A CA 1
ATOM 928 C C . THR A 1 126 ? 19.895 34.794 10.706 1.00 17.18 126 THR A C 1
ATOM 929 O O . THR A 1 126 ? 21.122 34.918 10.684 1.00 16.11 126 THR A O 1
ATOM 933 N N . VAL A 1 127 ? 19.263 33.828 11.367 1.00 15.84 127 VAL A N 1
ATOM 934 C CA . VAL A 1 127 ? 19.967 32.798 12.127 1.00 17.55 127 VAL A CA 1
ATOM 935 C C . VAL A 1 127 ? 19.495 31.429 11.640 1.00 17.15 127 VAL A C 1
ATOM 936 O O . VAL A 1 127 ? 18.295 31.174 11.565 1.00 16.81 127 VAL A O 1
ATOM 940 N N . LYS A 1 128 ? 20.439 30.560 11.295 1.00 14.94 128 LYS A N 1
ATOM 941 C CA . LYS A 1 128 ? 20.113 29.218 10.823 1.00 16.35 128 LYS A CA 1
ATOM 942 C C . LYS A 1 128 ? 20.265 28.274 12.008 1.00 16.68 128 LYS A C 1
ATOM 943 O O . LYS A 1 128 ? 21.263 28.329 12.724 1.00 16.66 128 LYS A O 1
ATOM 949 N N . VAL A 1 129 ? 19.275 27.417 12.221 1.00 15.86 129 VAL A N 1
ATOM 950 C CA . VAL A 1 129 ? 19.305 26.499 13.351 1.00 18.93 129 VAL A CA 1
ATOM 951 C C . VAL A 1 129 ? 19.073 25.050 12.950 1.00 19.82 129 VAL A C 1
ATOM 952 O O . VAL A 1 129 ? 18.131 24.741 12.227 1.00 15.02 129 VAL A O 1
ATOM 956 N N . LYS A 1 130 ? 19.938 24.161 13.427 1.00 22.48 130 LYS A N 1
ATOM 957 C CA . LYS A 1 130 ? 19.796 22.739 13.140 1.00 25.77 130 LYS A CA 1
ATOM 958 C C . LYS A 1 130 ? 18.676 22.200 14.016 1.00 25.14 130 LYS A C 1
ATOM 959 O O . LYS A 1 130 ? 18.681 22.406 15.228 1.00 22.79 130 LYS A O 1
ATOM 965 N N . MET A 1 131 ? 17.718 21.515 13.401 1.00 25.26 131 MET A N 1
ATOM 966 C CA . MET A 1 131 ? 16.586 20.956 14.129 1.00 29.64 131 MET A CA 1
ATOM 967 C C . MET A 1 131 ? 16.625 19.432 14.042 1.00 35.61 131 MET A C 1
ATOM 968 O O . MET A 1 131 ? 17.135 18.878 13.071 1.00 33.83 131 MET A O 1
ATOM 973 N N . GLY A 1 132 ? 16.093 18.755 15.056 1.00 39.89 132 GLY A N 1
ATOM 974 C CA . GLY A 1 132 ? 16.089 17.302 15.032 1.00 47.05 132 GLY A CA 1
ATOM 975 C C . GLY A 1 132 ? 16.314 16.627 16.372 1.00 49.38 132 GLY A C 1
ATOM 976 O O . GLY A 1 132 ? 15.550 15.741 16.758 1.00 51.78 132 GLY A O 1
ATOM 977 N N . ARG A 1 133 ? 17.363 17.028 17.082 1.00 50.13 133 ARG A N 1
ATOM 978 C CA . ARG A 1 133 ? 17.661 16.438 18.381 1.00 48.84 133 ARG A CA 1
ATOM 979 C C . ARG A 1 133 ? 16.506 16.592 19.359 1.00 46.01 133 ARG A C 1
ATOM 980 O O . ARG A 1 133 ? 15.785 15.633 19.632 1.00 46.25 133 ARG A O 1
ATOM 988 N N . ASP A 1 134 ? 16.334 17.798 19.889 1.00 44.28 134 ASP A N 1
ATOM 989 C CA . ASP A 1 134 ? 15.258 18.055 20.838 1.00 42.49 134 ASP A CA 1
ATOM 990 C C . ASP A 1 134 ? 14.375 19.208 20.376 1.00 39.58 134 ASP A C 1
ATOM 991 O O . ASP A 1 134 ? 14.781 20.371 20.420 1.00 38.53 134 ASP A O 1
ATOM 996 N N . LEU A 1 135 ? 13.165 18.873 19.937 1.00 37.89 135 LEU A N 1
ATOM 997 C CA . LEU A 1 135 ? 12.208 19.867 19.450 1.00 37.67 135 LEU A CA 1
ATOM 998 C C . LEU A 1 135 ? 11.800 20.880 20.514 1.00 37.67 135 LEU A C 1
ATOM 999 O O . LEU A 1 135 ? 11.660 22.070 20.227 1.00 33.97 135 LEU A O 1
ATOM 1004 N N . GLN A 1 136 ? 11.600 20.401 21.738 1.00 38.78 136 GLN A N 1
ATOM 1005 C CA . GLN A 1 136 ? 11.212 21.269 22.842 1.00 40.74 136 GLN A CA 1
ATOM 1006 C C . GLN A 1 136 ? 12.276 22.342 23.031 1.00 39.01 136 GLN A C 1
ATOM 1007 O O . GLN A 1 136 ? 11.980 23.536 23.002 1.00 36.83 136 GLN A O 1
ATOM 1013 N N . LYS A 1 137 ? 13.516 21.902 23.215 1.00 37.71 137 LYS A N 1
ATOM 1014 C CA . LYS A 1 137 ? 14.645 22.806 23.406 1.00 38.72 137 LYS A CA 1
ATOM 1015 C C . LYS A 1 137 ? 14.784 23.760 22.219 1.00 37.25 137 LYS A C 1
ATOM 1016 O O . LYS A 1 137 ? 14.886 24.975 22.391 1.00 36.03 137 LYS A O 1
ATOM 1022 N N . GLU A 1 138 ? 14.789 23.200 21.014 1.00 35.25 138 GLU A N 1
ATOM 1023 C CA . GLU A 1 138 ? 14.913 24.000 19.805 1.00 34.18 138 GLU A CA 1
ATOM 1024 C C . GLU A 1 138 ? 13.790 25.029 19.693 1.00 31.64 138 GLU A C 1
ATOM 1025 O O . GLU A 1 138 ? 14.024 26.173 19.306 1.00 28.62 138 GLU A O 1
ATOM 1031 N N . ALA A 1 139 ? 12.572 24.622 20.038 1.00 30.11 139 ALA A N 1
ATOM 1032 C CA . ALA A 1 139 ? 11.430 25.527 19.982 1.00 29.48 139 ALA A CA 1
ATOM 1033 C C . ALA A 1 139 ? 11.670 26.732 20.889 1.00 30.41 139 ALA A C 1
ATOM 1034 O O . ALA A 1 139 ? 11.330 27.863 20.539 1.00 27.67 139 ALA A O 1
ATOM 1036 N N . ASP A 1 140 ? 12.257 26.488 22.058 1.00 31.21 140 ASP A N 1
ATOM 1037 C CA . ASP A 1 140 ? 12.536 27.568 22.995 1.00 34.59 140 ASP A CA 1
ATOM 1038 C C . ASP A 1 140 ? 13.568 28.527 22.423 1.00 34.42 140 ASP A C 1
ATOM 1039 O O . ASP A 1 140 ? 13.500 29.732 22.661 1.00 33.95 140 ASP A O 1
ATOM 1044 N N . MET A 1 141 ? 14.517 27.987 21.664 1.00 33.39 141 MET A N 1
ATOM 1045 C CA . MET A 1 141 ? 15.560 28.793 21.044 1.00 34.29 141 MET A CA 1
ATOM 1046 C C . MET A 1 141 ? 14.953 29.696 19.971 1.00 29.42 141 MET A C 1
ATOM 1047 O O . MET A 1 141 ? 15.295 30.873 19.872 1.00 26.32 141 MET A O 1
ATOM 1052 N N . LEU A 1 142 ? 14.051 29.135 19.168 1.00 25.92 142 LEU A N 1
ATOM 1053 C CA . LEU A 1 142 ? 13.397 29.900 18.113 1.00 22.31 142 LEU A CA 1
ATOM 1054 C C . LEU A 1 142 ? 12.614 31.064 18.714 1.00 21.85 142 LEU A C 1
ATOM 1055 O O . LEU A 1 142 ? 12.551 32.147 18.134 1.00 19.87 142 LEU A O 1
ATOM 1060 N N . THR A 1 143 ? 12.008 30.829 19.874 1.00 21.67 143 THR A N 1
ATOM 1061 C CA . THR A 1 143 ? 11.235 31.862 20.550 1.00 20.91 143 THR A CA 1
ATOM 1062 C C . THR A 1 143 ? 12.150 33.024 20.916 1.00 21.07 143 THR A C 1
ATOM 1063 O O . THR A 1 143 ? 11.770 34.195 20.795 1.00 17.27 143 THR A O 1
ATOM 1067 N N . HIS A 1 144 ? 13.362 32.701 21.355 1.00 22.57 144 HIS A N 1
ATOM 1068 C CA . HIS A 1 144 ? 14.327 33.728 21.724 1.00 25.65 144 HIS A CA 1
ATOM 1069 C C . HIS A 1 144 ? 14.727 34.517 20.487 1.00 23.31 144 HIS A C 1
ATOM 1070 O O . HIS A 1 144 ? 14.803 35.743 20.520 1.00 23.20 144 HIS A O 1
ATOM 1077 N N . ILE A 1 145 ? 14.991 33.807 19.393 1.00 20.13 145 ILE A N 1
ATOM 1078 C CA . ILE A 1 145 ? 15.369 34.467 18.148 1.00 17.78 145 ILE A CA 1
ATOM 1079 C C . ILE A 1 145 ? 14.240 35.394 17.695 1.00 16.37 145 ILE A C 1
ATOM 1080 O O . ILE A 1 145 ? 14.472 36.555 17.351 1.00 17.19 145 ILE A O 1
ATOM 1085 N N . ALA A 1 146 ? 13.014 34.882 17.704 1.00 16.77 146 ALA A N 1
ATOM 1086 C CA . ALA A 1 146 ? 11.858 35.679 17.296 1.00 16.92 146 ALA A CA 1
ATOM 1087 C C . ALA A 1 146 ? 11.699 36.913 18.181 1.00 19.11 146 ALA A C 1
ATOM 1088 O O . ALA A 1 146 ? 11.300 37.990 17.708 1.00 17.84 146 ALA A O 1
ATOM 1090 N N . ALA A 1 147 ? 12.008 36.755 19.465 1.00 19.37 147 ALA A N 1
ATOM 1091 C CA . ALA A 1 147 ? 11.890 37.849 20.420 1.00 20.16 147 ALA A CA 1
ATOM 1092 C C . ALA A 1 147 ? 12.812 39.009 20.050 1.00 21.37 147 ALA A C 1
ATOM 1093 O O . ALA A 1 147 ? 12.515 40.167 20.347 1.00 19.88 147 ALA A O 1
ATOM 1095 N N . SER A 1 148 ? 13.929 38.696 19.398 1.00 20.51 148 SER A N 1
ATOM 1096 C CA . SER A 1 148 ? 14.878 39.726 18.984 1.00 21.79 148 SER A CA 1
ATOM 1097 C C . SER A 1 148 ? 14.490 40.320 17.629 1.00 20.52 148 SER A C 1
ATOM 1098 O O . SER A 1 148 ? 15.100 41.286 17.173 1.00 21.17 148 SER A O 1
ATOM 1101 N N . GLY A 1 149 ? 13.479 39.734 16.989 1.00 19.40 149 GLY A N 1
ATOM 1102 C CA . GLY A 1 149 ? 13.018 40.228 15.702 1.00 19.68 149 GLY A CA 1
ATOM 1103 C C . GLY A 1 149 ? 13.780 39.713 14.490 1.00 20.16 149 GLY A C 1
ATOM 1104 O O . GLY A 1 149 ? 13.537 40.155 13.361 1.00 20.90 149 GLY A O 1
ATOM 1105 N N . MET A 1 150 ? 14.693 38.775 14.711 1.00 16.51 150 MET A N 1
ATOM 1106 C CA . MET A 1 150 ? 15.485 38.216 13.623 1.00 16.60 150 MET A CA 1
ATOM 1107 C C . MET A 1 150 ? 14.750 37.101 12.876 1.00 16.70 150 MET A C 1
ATOM 1108 O O . MET A 1 150 ? 13.874 36.420 13.433 1.00 14.60 150 MET A O 1
ATOM 1113 N N . ARG A 1 151 ? 15.097 36.926 11.607 1.00 14.91 151 ARG A N 1
ATOM 1114 C CA . ARG A 1 151 ? 14.484 35.884 10.796 1.00 15.13 151 ARG A CA 1
ATOM 1115 C C . ARG A 1 151 ? 15.237 34.593 11.069 1.00 14.17 151 ARG A C 1
ATOM 1116 O O . ARG A 1 151 ? 16.355 34.620 11.575 1.00 14.05 151 ARG A O 1
ATOM 1124 N N . MET A 1 152 ? 14.636 33.456 10.750 1.00 14.90 152 MET A N 1
ATOM 1125 C CA . MET A 1 152 ? 15.332 32.205 10.995 1.00 14.37 152 MET A CA 1
ATOM 1126 C C . MET A 1 152 ? 15.118 31.151 9.924 1.00 14.91 152 MET A C 1
ATOM 1127 O O . MET A 1 152 ? 14.126 31.162 9.191 1.00 14.86 152 MET A O 1
ATOM 1132 N N . ARG A 1 153 ? 16.079 30.245 9.835 1.00 14.53 153 ARG A N 1
ATOM 1133 C CA . ARG A 1 153 ? 16.030 29.154 8.875 1.00 15.84 153 ARG A CA 1
ATOM 1134 C C . ARG A 1 153 ? 16.194 27.869 9.653 1.00 16.42 153 ARG A C 1
ATOM 1135 O O . ARG A 1 153 ? 17.159 27.699 10.400 1.00 17.01 153 ARG A O 1
ATOM 1143 N N . LEU A 1 154 ? 15.231 26.973 9.491 1.00 16.51 154 LEU A N 1
ATOM 1144 C CA . LEU A 1 154 ? 15.247 25.708 10.193 1.00 20.19 154 LEU A CA 1
ATOM 1145 C C . LEU A 1 154 ? 15.742 24.627 9.257 1.00 19.56 154 LEU A C 1
ATOM 1146 O O . LEU A 1 154 ? 15.275 24.513 8.126 1.00 21.44 154 LEU A O 1
ATOM 1151 N N . ASP A 1 155 ? 16.705 23.843 9.720 1.00 19.13 155 ASP A N 1
ATOM 1152 C CA . ASP A 1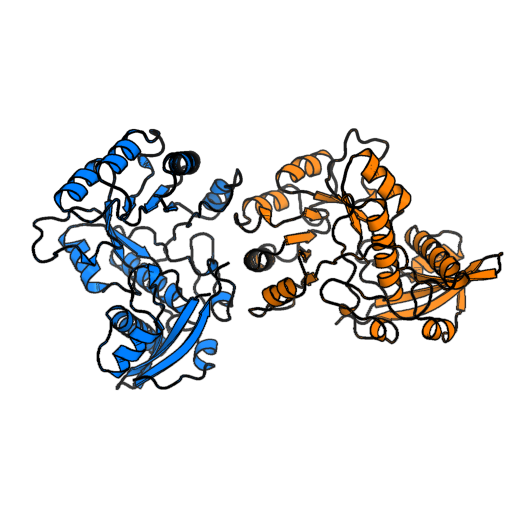 155 ? 17.243 22.776 8.896 1.00 18.81 155 ASP A CA 1
ATOM 1153 C C . ASP A 1 155 ? 17.079 21.450 9.626 1.00 18.71 155 ASP A C 1
ATOM 1154 O O . ASP A 1 155 ? 17.735 21.203 10.641 1.00 19.28 155 ASP A O 1
ATOM 1159 N N . PHE A 1 156 ? 16.189 20.608 9.114 1.00 17.38 156 PHE A N 1
ATOM 1160 C CA . PHE A 1 156 ? 15.927 19.302 9.710 1.00 19.30 156 PHE A CA 1
ATOM 1161 C C . PHE A 1 156 ? 16.796 18.194 9.123 1.00 20.38 156 PHE A C 1
ATOM 1162 O O . PHE A 1 156 ? 16.804 17.070 9.628 1.00 21.34 156 PHE A O 1
ATOM 1170 N N . ASN A 1 157 ? 17.523 18.518 8.058 1.00 21.53 157 ASN A N 1
ATOM 1171 C CA . ASN A 1 157 ? 18.387 17.555 7.380 1.00 24.77 157 ASN A CA 1
ATOM 1172 C C . ASN A 1 157 ? 17.650 16.264 7.023 1.00 25.08 157 ASN A C 1
ATOM 1173 O O . ASN A 1 157 ? 18.239 15.180 6.980 1.00 24.30 157 ASN A O 1
ATOM 1178 N N . ALA A 1 158 ? 16.352 16.401 6.769 1.00 24.95 158 ALA A N 1
ATOM 1179 C CA . ALA A 1 158 ? 15.490 15.290 6.381 1.00 26.25 158 ALA A CA 1
ATOM 1180 C C . ALA A 1 158 ? 15.325 14.193 7.423 1.00 28.25 158 ALA A C 1
ATOM 1181 O O . ALA A 1 158 ? 15.036 13.049 7.075 1.00 27.42 158 ALA A O 1
ATOM 1183 N N . LEU A 1 159 ? 15.484 14.532 8.696 1.00 31.72 159 LEU A N 1
ATOM 1184 C CA . LEU A 1 159 ? 15.349 13.533 9.750 1.00 37.02 159 LEU A CA 1
ATOM 1185 C C . LEU A 1 159 ? 13.939 13.431 10.336 1.00 38.72 159 LEU A C 1
ATOM 1186 O O . LEU A 1 159 ? 13.548 12.379 10.844 1.00 42.16 159 LEU A O 1
ATOM 1191 N N . GLY A 1 160 ? 13.175 14.514 10.256 1.00 37.88 160 GLY A N 1
ATOM 1192 C CA . GLY A 1 160 ? 11.828 14.498 10.800 1.00 34.73 160 GLY A CA 1
ATOM 1193 C C . GLY A 1 160 ? 10.834 13.682 9.994 1.00 31.74 160 GLY A C 1
ATOM 1194 O O . GLY A 1 160 ? 11.213 12.913 9.113 1.00 31.36 160 GLY A O 1
ATOM 1195 N N . SER A 1 161 ? 9.554 13.844 10.311 1.00 29.85 161 SER A N 1
ATOM 1196 C CA . SER A 1 161 ? 8.485 13.142 9.610 1.00 29.45 161 SER A CA 1
ATOM 1197 C C . SER A 1 161 ? 7.325 14.112 9.439 1.00 28.46 161 SER A C 1
ATOM 1198 O O . SER A 1 161 ? 7.198 15.072 10.198 1.00 26.77 161 SER A O 1
ATOM 1201 N N . TRP A 1 162 ? 6.479 13.859 8.447 1.00 29.94 162 TRP A N 1
ATOM 1202 C CA . TRP A 1 162 ? 5.337 14.724 8.183 1.00 34.81 162 TRP A CA 1
ATOM 1203 C C . TRP A 1 162 ? 4.519 15.033 9.439 1.00 32.63 162 TRP A C 1
ATOM 1204 O O . TRP A 1 162 ? 4.189 16.193 9.697 1.00 30.34 162 TRP A O 1
ATOM 1215 N N . GLN A 1 163 ? 4.201 14.002 10.218 1.00 31.75 163 GLN A N 1
ATOM 1216 C CA . GLN A 1 163 ? 3.411 14.172 11.437 1.00 33.09 163 GLN A CA 1
ATOM 1217 C C . GLN A 1 163 ? 4.080 15.053 12.489 1.00 31.73 163 GLN A C 1
ATOM 1218 O O . GLN A 1 163 ? 3.504 16.044 12.939 1.00 30.40 163 GLN A O 1
ATOM 1224 N N . THR A 1 164 ? 5.290 14.680 12.891 1.00 31.45 164 THR A N 1
ATOM 1225 C CA . THR A 1 164 ? 6.018 15.439 13.898 1.00 33.49 164 THR A CA 1
ATOM 1226 C C . THR A 1 164 ? 6.243 16.882 13.461 1.00 31.13 164 THR A C 1
ATOM 1227 O O . THR A 1 164 ? 6.176 17.802 14.274 1.00 30.78 164 THR A O 1
ATOM 1231 N N . PHE A 1 165 ? 6.500 17.073 12.172 1.00 29.08 165 PHE A N 1
ATOM 1232 C CA . PHE A 1 165 ? 6.732 18.406 11.627 1.00 27.44 165 PHE A CA 1
ATOM 1233 C C . PHE A 1 165 ? 5.487 19.284 11.761 1.00 27.40 165 PHE A C 1
ATOM 1234 O O . PHE A 1 165 ? 5.580 20.453 12.143 1.00 25.44 165 PHE A O 1
ATOM 1242 N N . GLU A 1 166 ? 4.324 18.720 11.445 1.00 27.89 166 GLU A N 1
ATOM 1243 C CA . GLU A 1 166 ? 3.074 19.473 11.530 1.00 28.47 166 GLU A CA 1
ATOM 1244 C C . GLU A 1 166 ? 2.776 19.924 12.953 1.00 27.64 166 GLU A C 1
ATOM 1245 O O . GLU A 1 166 ? 2.507 21.101 13.196 1.00 26.20 166 GLU A O 1
ATOM 1251 N N . LYS A 1 167 ? 2.815 18.982 13.889 1.00 27.68 167 LYS A N 1
ATOM 1252 C CA . LYS A 1 167 ? 2.544 19.286 15.287 1.00 29.01 167 LYS A CA 1
ATOM 1253 C C . LYS A 1 167 ? 3.502 20.358 15.789 1.00 26.88 167 LYS A C 1
ATOM 1254 O O . LYS A 1 167 ? 3.103 21.284 16.495 1.00 25.32 167 LYS A O 1
ATOM 1260 N N . PHE A 1 168 ? 4.768 20.220 15.416 1.00 25.61 168 PHE A N 1
ATOM 1261 C CA . PHE A 1 168 ? 5.795 21.168 15.825 1.00 23.98 168 PHE A CA 1
ATOM 1262 C C . PHE A 1 168 ? 5.487 22.583 15.345 1.00 21.90 168 PHE A C 1
ATOM 1263 O O . PHE A 1 168 ? 5.493 23.525 16.134 1.00 20.19 168 PHE A O 1
ATOM 1271 N N . MET A 1 169 ? 5.213 22.724 14.051 1.00 20.38 169 MET A N 1
ATOM 1272 C CA . MET A 1 169 ? 4.932 24.037 13.464 1.00 19.72 169 MET A CA 1
ATOM 1273 C C . MET A 1 169 ? 3.677 24.722 14.013 1.00 19.78 169 MET A C 1
ATOM 1274 O O . MET A 1 169 ? 3.719 25.887 14.419 1.00 18.40 169 MET A O 1
ATOM 1279 N N . VAL A 1 170 ? 2.562 24.001 14.024 1.00 19.34 170 VAL A N 1
ATOM 1280 C CA . VAL A 1 170 ? 1.297 24.557 14.501 1.00 22.23 170 VAL A CA 1
ATOM 1281 C C . VAL A 1 170 ? 1.359 25.096 15.931 1.00 21.69 170 VAL A C 1
ATOM 1282 O O . VAL A 1 170 ? 0.652 26.050 16.277 1.00 20.25 170 VAL A O 1
ATOM 1286 N N . ASN A 1 171 ? 2.213 24.498 16.756 1.00 20.84 171 ASN A N 1
ATOM 1287 C CA . ASN A 1 171 ? 2.327 24.906 18.149 1.00 22.92 171 ASN A CA 1
ATOM 1288 C C . ASN A 1 171 ? 3.416 25.925 18.471 1.00 21.81 171 ASN A C 1
ATOM 1289 O O . ASN A 1 171 ? 3.654 26.227 19.639 1.00 21.18 171 ASN A O 1
ATOM 1294 N N . LEU A 1 172 ? 4.078 26.456 17.446 1.00 19.85 172 LEU A N 1
ATOM 1295 C CA . LEU A 1 172 ? 5.113 27.456 17.673 1.00 18.09 172 LEU A CA 1
ATOM 1296 C C . LEU A 1 172 ? 4.444 28.778 18.015 1.00 17.73 172 LEU A C 1
ATOM 1297 O O . LEU A 1 172 ? 3.341 29.066 17.546 1.00 18.26 172 LEU A O 1
ATOM 1302 N N . PRO A 1 173 ? 5.097 29.594 18.854 1.00 18.48 173 PRO A N 1
ATOM 1303 C CA . PRO A 1 173 ? 4.556 30.896 19.255 1.00 20.57 173 PRO A CA 1
ATOM 1304 C C . PRO A 1 173 ? 4.203 31.748 18.033 1.00 20.65 173 PRO A C 1
ATOM 1305 O O . PRO A 1 173 ? 4.885 31.687 17.007 1.00 21.53 173 PRO A O 1
ATOM 1309 N N . LEU A 1 174 ? 3.144 32.543 18.144 1.00 18.80 174 LEU A N 1
ATOM 1310 C CA . LEU A 1 174 ? 2.708 33.386 17.032 1.00 19.53 174 LEU A CA 1
ATOM 1311 C C . LEU A 1 174 ? 3.792 34.347 16.545 1.00 19.68 174 LEU A C 1
ATOM 1312 O O . LEU A 1 174 ? 3.769 34.798 15.398 1.00 19.01 174 LEU A O 1
ATOM 1317 N N . THR A 1 175 ? 4.743 34.661 17.416 1.00 19.97 175 THR A N 1
ATOM 1318 C CA . THR A 1 175 ? 5.827 35.562 17.046 1.00 19.75 175 THR A CA 1
ATOM 1319 C C . THR A 1 175 ? 6.870 34.861 16.181 1.00 18.27 175 THR A C 1
ATOM 1320 O O . THR A 1 175 ? 7.569 35.502 15.404 1.00 15.99 175 THR A O 1
ATOM 1324 N N . VAL A 1 176 ? 6.966 33.541 16.319 1.00 16.33 176 VAL A N 1
ATOM 1325 C CA . VAL A 1 176 ? 7.935 32.753 15.564 1.00 15.26 176 VAL A CA 1
ATOM 1326 C C . VAL A 1 176 ? 7.510 32.521 14.118 1.00 17.64 176 VAL A C 1
ATOM 1327 O O . VAL A 1 176 ? 8.256 32.819 13.181 1.00 16.22 176 VAL A O 1
ATOM 1331 N N . ARG A 1 177 ? 6.303 31.995 13.946 1.00 17.78 177 ARG A N 1
ATOM 1332 C CA . ARG A 1 177 ? 5.774 31.682 12.625 1.00 19.13 177 ARG A CA 1
ATOM 1333 C C . ARG A 1 177 ? 6.136 32.657 11.499 1.00 18.29 177 ARG A C 1
ATOM 1334 O O . ARG A 1 177 ? 6.676 32.241 10.474 1.00 17.94 177 ARG A O 1
ATOM 1342 N N . PRO A 1 178 ? 5.858 33.961 11.677 1.00 18.92 178 PRO A N 1
ATOM 1343 C CA . PRO A 1 178 ? 6.151 34.982 10.660 1.00 19.91 178 PRO A CA 1
ATOM 1344 C C . PRO A 1 178 ? 7.626 35.204 10.341 1.00 18.06 178 PRO A C 1
ATOM 1345 O O . PRO A 1 178 ? 7.967 35.645 9.244 1.00 17.66 178 PRO A O 1
ATOM 1349 N N . LEU A 1 179 ? 8.495 34.899 11.296 1.00 15.42 179 LEU A N 1
ATOM 1350 C CA . LEU A 1 179 ? 9.923 35.106 11.118 1.00 14.93 179 LEU A CA 1
ATOM 1351 C C . LEU A 1 179 ? 10.714 33.914 10.578 1.00 15.41 179 LEU A C 1
ATOM 1352 O O . LEU A 1 179 ? 11.924 34.014 10.388 1.00 15.81 179 LEU A O 1
ATOM 1357 N N . ILE A 1 180 ? 10.047 32.787 10.341 1.00 13.73 180 ILE A N 1
ATOM 1358 C CA . ILE A 1 180 ? 10.732 31.627 9.777 1.00 13.74 180 ILE A CA 1
ATOM 1359 C C . ILE A 1 180 ? 10.784 31.880 8.274 1.00 13.91 180 ILE A C 1
ATOM 1360 O O . ILE A 1 180 ? 9.752 31.875 7.603 1.00 15.68 180 ILE A O 1
ATOM 1365 N N . GLU A 1 181 ? 11.975 32.128 7.740 1.00 12.45 181 GLU A N 1
ATOM 1366 C CA . GLU A 1 181 ? 12.080 32.392 6.310 1.00 14.36 181 GLU A CA 1
ATOM 1367 C C . GLU A 1 181 ? 11.774 31.125 5.530 1.00 13.65 181 GLU A C 1
ATOM 1368 O O . GLU A 1 181 ? 11.095 31.168 4.503 1.00 14.86 181 GLU A O 1
ATOM 1374 N N . TYR A 1 182 ? 12.290 30.000 6.017 1.00 14.42 182 TYR A N 1
ATOM 1375 C CA . TYR A 1 182 ? 12.031 28.704 5.402 1.00 13.98 182 TYR A CA 1
ATOM 1376 C C . TYR A 1 182 ? 12.571 27.529 6.198 1.00 14.37 182 TYR A C 1
ATOM 1377 O O . TYR A 1 182 ? 13.424 27.683 7.076 1.00 14.47 182 TYR A O 1
ATOM 1386 N N . VAL A 1 183 ? 12.041 26.351 5.887 1.00 13.37 183 VAL A N 1
ATOM 1387 C CA . VAL A 1 183 ? 12.456 25.111 6.530 1.00 13.91 183 VAL A CA 1
ATOM 1388 C C . VAL A 1 183 ? 13.111 24.206 5.489 1.00 13.86 183 VAL A C 1
ATOM 1389 O O . VAL A 1 183 ? 12.479 23.812 4.507 1.00 13.23 183 VAL A O 1
ATOM 1393 N N . GLU A 1 184 ? 14.384 23.890 5.709 1.00 13.97 184 GLU A N 1
ATOM 1394 C CA . GLU A 1 184 ? 15.144 23.030 4.811 1.00 15.37 184 GLU A CA 1
ATOM 1395 C C . GLU A 1 184 ? 14.895 21.555 5.106 1.00 15.23 184 GLU A C 1
ATOM 1396 O O . GLU A 1 184 ? 14.889 21.156 6.266 1.00 15.83 184 GLU A O 1
ATOM 1402 N N . ASP A 1 185 ? 14.720 20.760 4.051 1.00 14.02 185 ASP A N 1
ATOM 1403 C CA . ASP A 1 185 ? 14.518 19.312 4.153 1.00 15.48 185 ASP A CA 1
ATOM 1404 C C . ASP A 1 185 ? 13.807 18.874 5.432 1.00 16.08 185 ASP A C 1
ATOM 1405 O O . ASP A 1 185 ? 14.424 18.255 6.301 1.00 14.42 185 ASP A O 1
ATOM 1410 N N . PRO A 1 186 ? 12.500 19.174 5.561 1.00 16.17 186 PRO A N 1
ATOM 1411 C CA . PRO A 1 186 ? 11.738 18.797 6.760 1.00 16.27 186 PRO A CA 1
ATOM 1412 C C . PRO A 1 186 ? 11.719 17.298 7.057 1.00 18.39 186 PRO A C 1
ATOM 1413 O O . PRO A 1 186 ? 11.637 16.888 8.218 1.00 19.04 186 PRO A O 1
ATOM 1417 N N . PHE A 1 187 ? 11.788 16.497 6.001 1.00 17.95 187 PHE A N 1
ATOM 1418 C CA . PHE A 1 187 ? 11.798 15.039 6.093 1.00 19.98 187 PHE A CA 1
ATOM 1419 C C . PHE A 1 187 ? 12.116 14.483 4.707 1.00 20.11 187 PHE A C 1
ATOM 1420 O O . PHE A 1 187 ? 12.173 15.240 3.736 1.00 18.83 187 PHE A O 1
ATOM 1428 N N . PRO A 1 188 ? 12.336 13.161 4.587 1.00 21.19 188 PRO A N 1
ATOM 1429 C CA . PRO A 1 188 ? 12.646 12.603 3.266 1.00 21.92 188 PRO A CA 1
ATOM 1430 C C . PRO A 1 188 ? 11.686 13.079 2.180 1.00 20.56 188 PRO A C 1
ATOM 1431 O O . PRO A 1 188 ? 10.483 13.211 2.408 1.00 20.19 188 PRO A O 1
ATOM 1435 N N . PHE A 1 189 ? 12.216 13.328 0.991 1.00 20.39 189 PHE A N 1
ATOM 1436 C CA . PHE A 1 189 ? 11.379 13.805 -0.091 1.00 19.70 189 PHE A CA 1
ATOM 1437 C C . PHE A 1 189 ? 10.225 12.883 -0.456 1.00 22.27 189 PHE A C 1
ATOM 1438 O O . PHE A 1 189 ? 10.383 11.671 -0.599 1.00 22.54 189 PHE A O 1
ATOM 1446 N N . ASP A 1 190 ? 9.063 13.497 -0.610 1.00 20.85 190 ASP A N 1
ATOM 1447 C CA . ASP A 1 190 ? 7.837 12.823 -1.009 1.00 22.03 190 ASP A CA 1
ATOM 1448 C C . ASP A 1 190 ? 7.030 13.972 -1.588 1.00 21.77 190 ASP A C 1
ATOM 1449 O O . ASP A 1 190 ? 6.789 14.961 -0.901 1.00 21.55 190 ASP A O 1
ATOM 1454 N N . PHE A 1 191 ? 6.628 13.851 -2.848 1.00 21.65 191 PHE A N 1
ATOM 1455 C CA . PHE A 1 191 ? 5.897 14.925 -3.514 1.00 20.95 191 PHE A CA 1
ATOM 1456 C C . PHE A 1 191 ? 4.712 15.468 -2.729 1.00 21.24 191 PHE A C 1
ATOM 1457 O O . PHE A 1 191 ? 4.602 16.675 -2.515 1.00 18.42 191 PHE A O 1
ATOM 1465 N N . HIS A 1 192 ? 3.822 14.577 -2.309 1.00 20.88 192 HIS A N 1
ATOM 1466 C CA . HIS A 1 192 ? 2.635 14.987 -1.573 1.00 22.35 192 HIS A CA 1
ATOM 1467 C C . HIS A 1 192 ? 2.942 15.567 -0.196 1.00 19.46 192 HIS A C 1
ATOM 1468 O O . HIS A 1 192 ? 2.429 16.629 0.170 1.00 17.47 192 HIS A O 1
ATOM 1475 N N . ALA A 1 193 ? 3.771 14.866 0.569 1.00 18.44 193 ALA A N 1
ATOM 1476 C CA . ALA A 1 193 ? 4.129 15.316 1.907 1.00 17.99 193 ALA A CA 1
ATOM 1477 C C . ALA A 1 193 ? 4.780 16.696 1.889 1.00 17.43 193 ALA A C 1
ATOM 1478 O O . ALA A 1 193 ? 4.469 17.541 2.732 1.00 16.22 193 ALA A O 1
ATOM 1480 N N . TRP A 1 194 ? 5.688 16.925 0.943 1.00 16.20 194 TRP A N 1
ATOM 1481 C CA . TRP A 1 194 ? 6.351 18.226 0.844 1.00 16.91 194 TRP A CA 1
ATOM 1482 C C . TRP A 1 194 ? 5.354 19.283 0.387 1.00 17.00 194 TRP A C 1
ATOM 1483 O O . TRP A 1 194 ? 5.335 20.402 0.902 1.00 18.21 194 TRP A O 1
ATOM 1494 N N . GLY A 1 195 ? 4.521 18.919 -0.582 1.00 18.56 195 GLY A N 1
ATOM 1495 C CA . GLY A 1 195 ? 3.524 19.850 -1.076 1.00 18.17 195 GLY A CA 1
ATOM 1496 C C . GLY A 1 195 ? 2.623 20.331 0.046 1.00 18.34 195 GLY A C 1
ATOM 1497 O O . GLY A 1 195 ? 2.304 21.516 0.131 1.00 19.06 195 GLY A O 1
ATOM 1498 N N . GLU A 1 196 ? 2.220 19.420 0.924 1.00 18.85 196 GLU A N 1
ATOM 1499 C CA . GLU A 1 196 ? 1.348 19.793 2.032 1.00 18.28 196 GLU A CA 1
ATOM 1500 C C . GLU A 1 196 ? 2.089 20.556 3.121 1.00 18.36 196 GLU A C 1
ATOM 1501 O O . GLU A 1 196 ? 1.509 21.410 3.791 1.00 17.54 196 GLU A O 1
ATOM 1507 N N . ALA A 1 197 ? 3.374 20.260 3.284 1.00 16.12 197 ALA A N 1
ATOM 1508 C CA . ALA A 1 197 ? 4.184 20.944 4.290 1.00 16.55 197 ALA A CA 1
ATOM 1509 C C . ALA A 1 197 ? 4.276 22.439 3.979 1.00 15.74 197 ALA A C 1
ATOM 1510 O O . ALA A 1 197 ? 4.429 23.255 4.883 1.00 18.36 197 ALA A O 1
ATOM 1512 N N . ARG A 1 198 ? 4.175 22.793 2.701 1.00 15.54 198 ARG A N 1
ATOM 1513 C CA . ARG A 1 198 ? 4.260 24.190 2.282 1.00 16.19 198 ARG A CA 1
ATOM 1514 C C . ARG A 1 198 ? 3.191 25.069 2.933 1.00 17.32 198 ARG A C 1
ATOM 1515 O O . ARG A 1 198 ? 3.369 26.279 3.068 1.00 17.44 198 ARG A O 1
ATOM 1523 N N . LYS A 1 199 ? 2.085 24.457 3.339 1.00 18.61 199 LYS A N 1
ATOM 1524 C CA . LYS A 1 199 ? 0.999 25.190 3.983 1.00 20.46 199 LYS A CA 1
ATOM 1525 C C . LYS A 1 199 ? 1.412 25.733 5.348 1.00 20.51 199 LYS A C 1
ATOM 1526 O O . LYS A 1 199 ? 0.798 26.664 5.859 1.00 22.90 199 LYS A O 1
ATOM 1532 N N . LEU A 1 200 ? 2.454 25.152 5.933 1.00 21.05 200 LEU A N 1
ATOM 1533 C CA . LEU A 1 200 ? 2.913 25.556 7.259 1.00 21.72 200 LEU A CA 1
ATOM 1534 C C . LEU A 1 200 ? 4.088 26.525 7.248 1.00 20.65 200 LEU A C 1
ATOM 1535 O O . LEU A 1 200 ? 4.268 27.308 8.185 1.00 20.25 200 LEU A O 1
ATOM 1540 N N . ALA A 1 201 ? 4.890 26.462 6.193 1.00 19.54 201 ALA A N 1
ATOM 1541 C CA . ALA A 1 201 ? 6.048 27.332 6.061 1.00 18.16 201 ALA A CA 1
ATOM 1542 C C . ALA A 1 201 ? 6.675 27.132 4.695 1.00 17.66 201 ALA A C 1
ATOM 1543 O O . ALA A 1 201 ? 6.458 26.105 4.055 1.00 15.93 201 ALA A O 1
ATOM 1545 N N . LYS A 1 202 ? 7.443 28.120 4.245 1.00 17.01 202 LYS A N 1
ATOM 1546 C CA . LYS A 1 202 ? 8.132 28.006 2.971 1.00 16.71 202 LYS A CA 1
ATOM 1547 C C . LYS A 1 202 ? 9.054 26.811 3.169 1.00 15.96 202 LYS A C 1
ATOM 1548 O O . LYS A 1 202 ? 9.636 26.657 4.238 1.00 14.21 202 LYS A O 1
ATOM 1554 N N . ILE A 1 203 ? 9.185 25.968 2.150 1.00 15.37 203 ILE A N 1
ATOM 1555 C CA . ILE A 1 203 ? 10.040 24.790 2.260 1.00 15.39 203 ILE A CA 1
ATOM 1556 C C . ILE A 1 203 ? 11.238 24.916 1.320 1.00 13.98 203 ILE A C 1
ATOM 1557 O O . ILE A 1 203 ? 11.095 25.340 0.167 1.00 10.65 203 ILE A O 1
ATOM 1562 N N . ALA A 1 204 ? 12.417 24.550 1.823 1.00 14.52 204 ALA A N 1
ATOM 1563 C CA . ALA A 1 204 ? 13.644 24.623 1.037 1.00 12.86 204 ALA A CA 1
ATOM 1564 C C . ALA A 1 204 ? 14.217 23.238 0.745 1.00 12.78 204 ALA A C 1
ATOM 1565 O O . ALA A 1 204 ? 14.239 22.361 1.608 1.00 13.96 204 ALA A O 1
ATOM 1567 N N . LEU A 1 205 ? 14.706 23.072 -0.479 1.00 12.42 205 LEU A N 1
ATOM 1568 C CA . LEU A 1 205 ? 15.275 21.816 -0.956 1.00 14.00 205 LEU A CA 1
ATOM 1569 C C . LEU A 1 205 ? 16.803 21.889 -0.902 1.00 16.55 205 LEU A C 1
ATOM 1570 O O . LEU A 1 205 ? 17.412 22.657 -1.653 1.00 14.12 205 LEU A O 1
ATOM 1575 N N . ASP A 1 206 ? 17.422 21.103 -0.023 1.00 15.21 206 ASP A N 1
ATOM 1576 C CA . ASP A 1 206 ? 18.876 21.087 0.062 1.00 17.06 206 ASP A CA 1
ATOM 1577 C C . ASP A 1 206 ? 19.453 19.695 -0.195 1.00 18.28 206 ASP A C 1
ATOM 1578 O O . ASP A 1 206 ? 19.785 19.375 -1.336 1.00 18.51 206 ASP A O 1
ATOM 1583 N N . ASN A 1 207 ? 19.553 18.859 0.841 1.00 21.18 207 ASN A N 1
ATOM 1584 C CA . ASN A 1 207 ? 20.128 17.523 0.665 1.00 21.16 207 ASN A CA 1
ATOM 1585 C C . ASN A 1 207 ? 19.216 16.506 -0.012 1.00 21.20 207 ASN A C 1
ATOM 1586 O O . ASN A 1 207 ? 19.621 15.369 -0.244 1.00 19.77 207 ASN A O 1
ATOM 1591 N N . GLN A 1 208 ? 17.987 16.910 -0.322 1.00 18.77 208 GLN A N 1
ATOM 1592 C CA . GLN A 1 208 ? 17.034 16.032 -0.994 1.00 17.83 208 GLN A CA 1
ATOM 1593 C C . GLN A 1 208 ? 16.963 16.390 -2.478 1.00 17.30 208 GLN A C 1
ATOM 1594 O O . GLN A 1 208 ? 16.187 15.809 -3.237 1.00 15.70 208 GLN A O 1
ATOM 1600 N N . TYR A 1 209 ? 17.789 17.350 -2.883 1.00 16.14 209 TYR A N 1
ATOM 1601 C CA . TYR A 1 209 ? 17.833 17.813 -4.264 1.00 18.21 209 TYR A CA 1
ATOM 1602 C C . TYR A 1 209 ? 17.878 16.671 -5.281 1.00 19.04 209 TYR A C 1
ATOM 1603 O O . TYR A 1 209 ? 17.128 16.672 -6.250 1.00 16.89 209 TYR A O 1
ATOM 1612 N N . ASP A 1 210 ? 18.751 15.694 -5.058 1.00 21.21 210 ASP A N 1
ATOM 1613 C CA . ASP A 1 210 ? 18.878 14.584 -5.991 1.00 26.05 210 ASP A CA 1
ATOM 1614 C C . ASP A 1 210 ? 17.690 13.622 -6.027 1.00 26.58 210 ASP A C 1
ATOM 1615 O O . ASP A 1 210 ? 17.629 12.749 -6.891 1.00 25.42 210 ASP A O 1
ATOM 1620 N N . LYS A 1 211 ? 16.744 13.777 -5.103 1.00 25.04 211 LYS A N 1
ATOM 1621 C CA . LYS A 1 211 ? 15.574 12.904 -5.076 1.00 25.16 211 LYS A CA 1
ATOM 1622 C C . LYS A 1 211 ? 14.440 13.419 -5.959 1.00 24.58 211 LYS A C 1
ATOM 1623 O O . LYS A 1 211 ? 13.487 12.696 -6.239 1.00 23.05 211 LYS A O 1
ATOM 1629 N N . VAL A 1 212 ? 14.541 14.669 -6.398 1.00 23.74 212 VAL A N 1
ATOM 1630 C CA . VAL A 1 212 ? 13.500 15.265 -7.233 1.00 23.02 212 VAL A CA 1
ATOM 1631 C C . VAL A 1 212 ? 13.640 14.908 -8.713 1.00 23.26 212 VAL A C 1
ATOM 1632 O O . VAL A 1 212 ? 14.689 15.121 -9.318 1.00 22.98 212 VAL A O 1
ATOM 1636 N N . PRO A 1 213 ? 12.575 14.345 -9.307 1.00 24.40 213 PRO A N 1
ATOM 1637 C CA . PRO A 1 213 ? 12.564 13.957 -10.723 1.00 25.87 213 PRO A CA 1
ATOM 1638 C C . PRO A 1 213 ? 12.178 15.173 -11.566 1.00 25.41 213 PRO A C 1
ATOM 1639 O O . PRO A 1 213 ? 11.040 15.299 -12.012 1.00 24.70 213 PRO A O 1
ATOM 1643 N N . TRP A 1 214 ? 13.147 16.060 -11.771 1.00 27.11 214 TRP A N 1
ATOM 1644 C CA . TRP A 1 214 ? 12.952 17.305 -12.511 1.00 29.01 214 TRP A CA 1
ATOM 1645 C C . TRP A 1 214 ? 12.238 17.247 -13.858 1.00 31.09 214 TRP A C 1
ATOM 1646 O O . TRP A 1 214 ? 11.510 18.173 -14.213 1.00 29.56 214 TRP A O 1
ATOM 1657 N N . GLY A 1 215 ? 12.437 16.179 -14.618 1.00 32.89 215 GLY A N 1
ATOM 1658 C CA . GLY A 1 215 ? 11.779 16.103 -15.909 1.00 36.11 215 GLY A CA 1
ATOM 1659 C C . GLY A 1 215 ? 10.387 15.503 -15.864 1.00 37.71 215 GLY A C 1
ATOM 1660 O O . GLY A 1 215 ? 9.749 15.333 -16.904 1.00 38.76 215 GLY A O 1
ATOM 1661 N N . LYS A 1 216 ? 9.901 15.200 -14.665 1.00 37.78 216 LYS A N 1
ATOM 1662 C CA . LYS A 1 216 ? 8.588 14.580 -14.521 1.00 38.05 216 LYS A CA 1
ATOM 1663 C C . LYS A 1 216 ? 7.586 15.339 -13.654 1.00 33.98 216 LYS A C 1
ATOM 1664 O O . LYS A 1 216 ? 6.377 15.187 -13.828 1.00 34.27 216 LYS A O 1
ATOM 1670 N N . ILE A 1 217 ? 8.071 16.159 -12.728 1.00 31.02 217 ILE A N 1
ATOM 1671 C CA . ILE A 1 217 ? 7.162 16.891 -11.848 1.00 27.19 217 ILE A CA 1
ATOM 1672 C C . ILE A 1 217 ? 6.228 17.825 -12.606 1.00 25.41 217 ILE A C 1
ATOM 1673 O O . ILE A 1 217 ? 6.617 18.441 -13.596 1.00 24.55 217 ILE A O 1
ATOM 1678 N N . ALA A 1 218 ? 4.988 17.919 -12.135 1.00 25.02 218 ALA A N 1
ATOM 1679 C CA . ALA A 1 218 ? 3.991 18.781 -12.757 1.00 26.29 218 ALA A CA 1
ATOM 1680 C C . ALA A 1 218 ? 4.056 20.165 -12.124 1.00 27.36 218 ALA A C 1
ATOM 1681 O O . ALA A 1 218 ? 3.510 21.132 -12.654 1.00 26.81 218 ALA A O 1
ATOM 1683 N N . SER A 1 219 ? 4.721 20.241 -10.975 1.00 27.55 219 SER A N 1
ATOM 1684 C CA . SER A 1 219 ? 4.901 21.497 -10.254 1.00 27.53 219 SER A CA 1
ATOM 1685 C C . SER A 1 219 ? 5.993 21.273 -9.211 1.00 26.01 219 SER A C 1
ATOM 1686 O O . SER A 1 219 ? 6.401 20.138 -8.967 1.00 24.36 219 SER A O 1
ATOM 1689 N N . ALA A 1 220 ? 6.465 22.352 -8.598 1.00 25.53 220 ALA A N 1
ATOM 1690 C CA . ALA A 1 220 ? 7.512 22.248 -7.592 1.00 24.67 220 ALA A CA 1
ATOM 1691 C C . ALA A 1 220 ? 6.932 22.235 -6.176 1.00 23.96 220 ALA A C 1
ATOM 1692 O O . ALA A 1 220 ? 6.346 23.219 -5.727 1.00 24.46 220 ALA A O 1
ATOM 1694 N N . PRO A 1 221 ? 7.086 21.109 -5.458 1.00 21.84 221 PRO A N 1
ATOM 1695 C CA . PRO A 1 221 ? 6.581 20.966 -4.089 1.00 19.76 221 PRO A CA 1
ATOM 1696 C C . PRO A 1 221 ? 7.508 21.586 -3.041 1.00 17.93 221 PRO A C 1
ATOM 1697 O O . PRO A 1 221 ? 7.743 21.007 -1.980 1.00 16.46 221 PRO A O 1
ATOM 1701 N N . PHE A 1 222 ? 8.047 22.758 -3.365 1.00 16.39 222 PHE A N 1
ATOM 1702 C CA . PHE A 1 222 ? 8.930 23.495 -2.471 1.00 15.53 222 PHE A CA 1
ATOM 1703 C C . PHE A 1 222 ? 8.998 24.943 -2.944 1.00 16.01 222 PHE A C 1
ATOM 1704 O O . PHE A 1 222 ? 8.531 25.266 -4.034 1.00 14.43 222 PHE A O 1
ATOM 1712 N N . ASP A 1 223 ? 9.580 25.810 -2.123 1.00 15.27 223 ASP A N 1
ATOM 1713 C CA . ASP A 1 223 ? 9.652 27.233 -2.432 1.00 14.49 223 ASP A CA 1
ATOM 1714 C C . ASP A 1 223 ? 11.047 27.784 -2.688 1.00 15.66 223 ASP A C 1
ATOM 1715 O O . ASP A 1 223 ? 11.209 28.816 -3.353 1.00 14.08 223 ASP A O 1
ATOM 1720 N N . VAL A 1 224 ? 12.045 27.095 -2.150 1.00 12.90 224 VAL A N 1
ATOM 1721 C CA . VAL A 1 224 ? 13.429 27.528 -2.257 1.00 13.04 224 VAL A CA 1
ATOM 1722 C C . VAL A 1 224 ? 14.371 26.397 -2.628 1.00 12.80 224 VAL A C 1
ATOM 1723 O O . VAL A 1 224 ? 14.204 25.266 -2.179 1.00 14.11 224 VAL A O 1
ATOM 1727 N N . ILE A 1 225 ? 15.355 26.703 -3.466 1.00 12.71 225 ILE A N 1
ATOM 1728 C CA . ILE A 1 225 ? 16.347 25.709 -3.834 1.00 11.67 225 ILE A CA 1
ATOM 1729 C C . ILE A 1 225 ? 17.654 26.206 -3.245 1.00 13.11 225 ILE A C 1
ATOM 1730 O O . ILE A 1 225 ? 18.092 27.323 -3.533 1.00 12.79 225 ILE A O 1
ATOM 1735 N N . VAL A 1 226 ? 18.260 25.387 -2.396 1.00 11.37 226 VAL A N 1
ATOM 1736 C CA . VAL A 1 226 ? 19.530 25.752 -1.788 1.00 12.47 226 VAL A CA 1
ATOM 1737 C C . VAL A 1 226 ? 20.618 25.308 -2.760 1.00 14.10 226 VAL A C 1
ATOM 1738 O O . VAL A 1 226 ? 20.672 24.143 -3.150 1.00 13.77 226 VAL A O 1
ATOM 1742 N N . ILE A 1 227 ? 21.470 26.241 -3.168 1.00 12.86 227 ILE A N 1
ATOM 1743 C CA . ILE A 1 227 ? 22.549 25.918 -4.095 1.00 15.27 227 ILE A CA 1
ATOM 1744 C C . ILE A 1 227 ? 23.897 25.940 -3.383 1.00 15.04 227 ILE A C 1
ATOM 1745 O O . ILE A 1 227 ? 24.250 26.929 -2.756 1.00 11.28 227 ILE A O 1
ATOM 1750 N N . LYS A 1 228 ? 24.633 24.838 -3.459 1.00 14.14 228 LYS A N 1
ATOM 1751 C CA . LYS A 1 228 ? 25.968 24.778 -2.867 1.00 14.93 228 LYS A CA 1
ATOM 1752 C C . LYS A 1 228 ? 26.895 24.644 -4.074 1.00 12.95 228 LYS A C 1
ATOM 1753 O O . LYS A 1 228 ? 27.026 23.568 -4.649 1.00 13.51 228 LYS A O 1
ATOM 1759 N N . PRO A 1 229 ? 27.526 25.751 -4.495 1.00 12.95 229 PRO A N 1
ATOM 1760 C CA . PRO A 1 229 ? 28.429 25.738 -5.652 1.00 13.53 229 PRO A CA 1
ATOM 1761 C C . PRO A 1 229 ? 29.460 24.620 -5.668 1.00 13.35 229 PRO A C 1
ATOM 1762 O O . PRO A 1 229 ? 29.947 24.249 -6.730 1.00 11.96 229 PRO A O 1
ATOM 1766 N N . ALA A 1 230 ? 29.792 24.087 -4.495 1.00 13.64 230 ALA A N 1
ATOM 1767 C CA . ALA A 1 230 ? 30.770 23.004 -4.416 1.00 14.31 230 ALA A CA 1
ATOM 1768 C C . ALA A 1 230 ? 30.215 21.676 -4.918 1.00 14.18 230 ALA A C 1
ATOM 1769 O O . ALA A 1 230 ? 30.983 20.797 -5.309 1.00 13.14 230 ALA A O 1
ATOM 1771 N N . LYS A 1 231 ? 28.891 21.528 -4.912 1.00 13.35 231 LYS A N 1
ATOM 1772 C CA . LYS A 1 231 ? 28.264 20.266 -5.314 1.00 17.53 231 LYS A CA 1
ATOM 1773 C C . LYS A 1 231 ? 27.166 20.371 -6.361 1.00 17.20 231 LYS A C 1
ATOM 1774 O O . LYS A 1 231 ? 26.909 19.416 -7.097 1.00 17.56 231 LYS A O 1
ATOM 1780 N N . THR A 1 232 ? 26.504 21.519 -6.399 1.00 16.07 232 THR A N 1
ATOM 1781 C CA . THR A 1 232 ? 25.375 21.738 -7.299 1.00 17.93 232 THR A CA 1
ATOM 1782 C C . THR A 1 232 ? 25.698 22.378 -8.636 1.00 15.89 232 THR A C 1
ATOM 1783 O O . THR A 1 232 ? 26.485 23.314 -8.707 1.00 16.13 232 THR A O 1
ATOM 1787 N N . ASP A 1 233 ? 25.066 21.876 -9.693 1.00 15.38 233 ASP A N 1
ATOM 1788 C CA . ASP A 1 233 ? 25.231 22.450 -11.025 1.00 17.21 233 ASP A CA 1
ATOM 1789 C C . ASP A 1 233 ? 24.473 23.776 -10.910 1.00 14.26 233 ASP A C 1
ATOM 1790 O O . ASP A 1 233 ? 23.240 23.782 -10.852 1.00 14.24 233 ASP A O 1
ATOM 1795 N N . VAL A 1 234 ? 25.200 24.888 -10.860 1.00 14.72 234 VAL A N 1
ATOM 1796 C CA . VAL A 1 234 ? 24.574 26.198 -10.709 1.00 15.25 234 VAL A CA 1
ATOM 1797 C C . VAL A 1 234 ? 23.594 26.586 -11.806 1.00 15.60 234 VAL A C 1
ATOM 1798 O O . VAL A 1 234 ? 22.474 27.005 -11.512 1.00 15.47 234 VAL A O 1
ATOM 1802 N N . ASP A 1 235 ? 24.000 26.451 -13.066 1.00 16.12 235 ASP A N 1
ATOM 1803 C CA . ASP A 1 235 ? 23.114 26.817 -14.169 1.00 17.12 235 ASP A CA 1
ATOM 1804 C C . ASP A 1 235 ? 21.799 26.051 -14.134 1.00 15.64 235 ASP A C 1
ATOM 1805 O O . ASP A 1 235 ? 20.728 26.629 -14.320 1.00 16.33 235 ASP A O 1
ATOM 1810 N N . LYS A 1 236 ? 21.872 24.748 -13.902 1.00 15.95 236 LYS A N 1
ATOM 1811 C CA . LYS A 1 236 ? 20.657 23.946 -13.863 1.00 16.69 236 LYS A CA 1
ATOM 1812 C C . LYS A 1 236 ? 19.737 24.315 -12.706 1.00 15.70 236 LYS A C 1
ATOM 1813 O O . 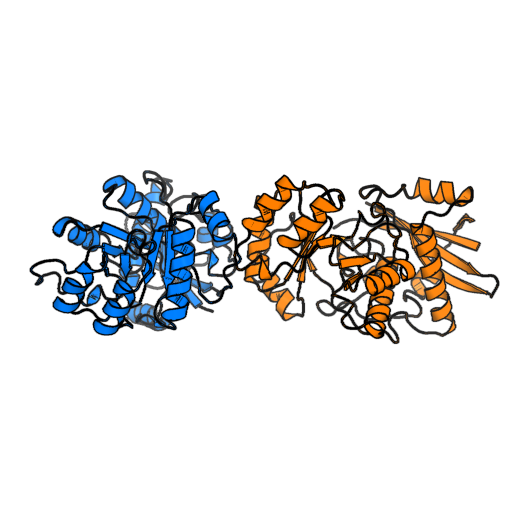LYS A 1 236 ? 18.516 24.281 -12.851 1.00 13.61 236 LYS A O 1
ATOM 1819 N N . ALA A 1 237 ? 20.316 24.661 -11.557 1.00 14.36 237 ALA A N 1
ATOM 1820 C CA . ALA A 1 237 ? 19.511 25.025 -10.397 1.00 14.65 237 ALA A CA 1
ATOM 1821 C C . ALA A 1 237 ? 18.820 26.364 -10.636 1.00 13.33 237 ALA A C 1
ATOM 1822 O O . ALA A 1 237 ? 17.657 26.553 -10.271 1.00 16.14 237 ALA A O 1
ATOM 1824 N N . VAL A 1 238 ? 19.542 27.296 -11.246 1.00 14.74 238 VAL A N 1
ATOM 1825 C CA . VAL A 1 238 ? 18.975 28.601 -11.551 1.00 14.90 238 VAL A CA 1
ATOM 1826 C C . VAL A 1 238 ? 17.844 28.422 -12.562 1.00 14.93 238 VAL A C 1
ATOM 1827 O O . VAL A 1 238 ? 16.803 29.059 -12.451 1.00 15.59 238 VAL A O 1
ATOM 1831 N N . ALA A 1 239 ? 18.059 27.546 -13.539 1.00 15.77 239 ALA A N 1
ATOM 1832 C CA . ALA A 1 239 ? 17.051 27.280 -14.562 1.00 16.59 239 ALA A CA 1
ATOM 1833 C C . ALA A 1 239 ? 15.766 26.771 -13.918 1.00 16.54 239 ALA A C 1
ATOM 1834 O O . ALA A 1 239 ? 14.677 27.266 -14.209 1.00 16.95 239 ALA A O 1
ATOM 1836 N N . GLN A 1 240 ? 15.903 25.783 -13.040 1.00 16.00 240 GLN A N 1
ATOM 1837 C CA . GLN A 1 240 ? 14.762 25.209 -12.336 1.00 15.87 240 GLN A CA 1
ATOM 1838 C C . GLN A 1 240 ? 14.056 26.284 -11.516 1.00 16.29 240 GLN A C 1
ATOM 1839 O O . GLN A 1 240 ? 12.824 26.347 -11.486 1.00 15.58 240 GLN A O 1
ATOM 1845 N N . CYS A 1 241 ? 14.834 27.140 -10.860 1.00 15.93 241 CYS A N 1
ATOM 1846 C CA . CYS A 1 241 ? 14.254 28.207 -10.046 1.00 17.96 241 CYS A CA 1
ATOM 1847 C C . CYS A 1 241 ? 13.396 29.156 -10.890 1.00 18.25 241 CYS A C 1
ATOM 1848 O O . CYS A 1 241 ? 12.308 29.572 -10.475 1.00 19.12 241 CYS A O 1
ATOM 1851 N N . GLN A 1 242 ? 13.882 29.494 -12.079 1.00 18.13 242 GLN A N 1
ATOM 1852 C CA . GLN A 1 242 ? 13.141 30.390 -12.957 1.00 21.05 242 GLN A CA 1
ATOM 1853 C C . GLN A 1 242 ? 11.942 29.694 -13.593 1.00 21.09 242 GLN A C 1
ATOM 1854 O O . GLN A 1 242 ? 10.888 30.304 -13.763 1.00 23.31 242 GLN A O 1
ATOM 1860 N N . LYS A 1 243 ? 12.101 28.419 -13.939 1.00 18.62 243 LYS A N 1
ATOM 1861 C CA . LYS A 1 243 ? 11.009 27.664 -14.543 1.00 19.80 243 LYS A CA 1
ATOM 1862 C C . LYS A 1 243 ? 9.824 27.590 -13.593 1.00 20.98 243 LYS A C 1
ATOM 1863 O O . LYS A 1 243 ? 8.669 27.726 -14.001 1.00 20.23 243 LYS A O 1
ATOM 1869 N N . TRP A 1 244 ? 10.122 27.383 -12.315 1.00 19.35 244 TRP A N 1
ATOM 1870 C CA . TRP A 1 244 ? 9.088 27.248 -11.307 1.00 20.75 244 TRP A CA 1
ATOM 1871 C C . TRP A 1 244 ? 8.847 28.480 -10.444 1.00 21.54 244 TRP A C 1
ATOM 1872 O O . TRP A 1 244 ? 8.090 28.416 -9.477 1.00 20.85 244 TRP A O 1
ATOM 1883 N N . ASN A 1 245 ? 9.484 29.594 -10.795 1.00 21.99 245 ASN A N 1
ATOM 1884 C CA . ASN A 1 245 ? 9.316 30.846 -10.062 1.00 23.66 245 ASN A CA 1
ATOM 1885 C C . ASN A 1 245 ? 9.601 30.685 -8.567 1.00 20.78 245 ASN A C 1
ATOM 1886 O O . ASN A 1 245 ? 8.780 31.039 -7.721 1.00 21.28 245 ASN A O 1
ATOM 1891 N N . LEU A 1 246 ? 10.778 30.157 -8.248 1.00 16.89 246 LEU A N 1
ATOM 1892 C CA . LEU A 1 246 ? 11.170 29.937 -6.864 1.00 15.82 246 LEU A CA 1
ATOM 1893 C C . LEU A 1 246 ? 12.248 30.940 -6.465 1.00 16.24 246 LEU A C 1
ATOM 1894 O O . LEU A 1 246 ? 12.602 31.832 -7.236 1.00 17.61 246 LEU A O 1
ATOM 1899 N N . LYS A 1 247 ? 12.751 30.788 -5.247 1.00 15.58 247 LYS A N 1
ATOM 1900 C CA . LYS A 1 247 ? 13.819 31.635 -4.735 1.00 16.01 247 LYS A CA 1
ATOM 1901 C C . LYS A 1 247 ? 14.994 30.697 -4.525 1.00 16.76 247 LYS A C 1
ATOM 1902 O O . LYS A 1 247 ? 14.822 29.475 -4.466 1.00 15.33 247 LYS A O 1
ATOM 1908 N N . LEU A 1 248 ? 16.188 31.257 -4.417 1.00 16.10 248 LEU A N 1
ATOM 1909 C CA . LEU A 1 248 ? 17.349 30.425 -4.180 1.00 16.07 248 LEU A CA 1
ATOM 1910 C C . LEU A 1 248 ? 18.249 31.038 -3.114 1.00 15.05 248 LEU A C 1
ATOM 1911 O O . LEU A 1 248 ? 18.281 32.258 -2.918 1.00 11.96 248 LEU A O 1
ATOM 1916 N N . ALA A 1 249 ? 18.956 30.172 -2.404 1.00 12.42 249 ALA A N 1
ATOM 1917 C CA . ALA A 1 249 ? 19.875 30.591 -1.356 1.00 12.86 249 ALA A CA 1
ATOM 1918 C C . ALA A 1 249 ? 21.187 29.872 -1.638 1.00 13.39 249 ALA A C 1
ATOM 1919 O O . ALA A 1 249 ? 21.187 28.670 -1.871 1.00 13.52 249 ALA A O 1
ATOM 1921 N N . VAL A 1 250 ? 22.294 30.609 -1.626 1.00 12.25 250 VAL A N 1
ATOM 1922 C CA . VAL A 1 250 ? 23.610 30.032 -1.899 1.00 12.77 250 VAL A CA 1
ATOM 1923 C C . VAL A 1 250 ? 24.365 29.803 -0.597 1.00 13.70 250 VAL A C 1
ATOM 1924 O O . VAL A 1 250 ? 24.452 30.705 0.236 1.00 15.63 250 VAL A O 1
ATOM 1928 N N . THR A 1 251 ? 24.909 28.600 -0.417 1.00 15.51 251 THR A N 1
ATOM 1929 C CA . THR A 1 251 ? 25.655 28.299 0.801 1.00 13.76 251 THR A CA 1
ATOM 1930 C C . THR A 1 251 ? 27.029 27.715 0.488 1.00 14.47 251 THR A C 1
ATOM 1931 O O . THR A 1 251 ? 27.286 27.266 -0.633 1.00 12.16 251 THR A O 1
ATOM 1935 N N . SER A 1 252 ? 27.914 27.735 1.481 1.00 11.94 252 SER A N 1
ATOM 1936 C CA . SER A 1 252 ? 29.241 27.150 1.323 1.00 12.69 252 SER A CA 1
ATOM 1937 C C . SER A 1 252 ? 29.024 25.670 1.619 1.00 13.97 252 SER A C 1
ATOM 1938 O O . SER A 1 252 ? 27.884 25.221 1.694 1.00 14.46 252 SER A O 1
ATOM 1941 N N . TYR A 1 253 ? 30.099 24.913 1.810 1.00 12.50 253 TYR A N 1
ATOM 1942 C CA . TYR A 1 253 ? 29.958 23.488 2.093 1.00 15.05 253 TYR A CA 1
ATOM 1943 C C . TYR A 1 253 ? 30.842 23.105 3.281 1.00 15.93 253 TYR A C 1
ATOM 1944 O O . TYR A 1 253 ? 31.466 22.039 3.280 1.00 14.43 253 TYR A O 1
ATOM 1953 N N . MET A 1 254 ? 30.871 23.975 4.294 1.00 15.46 254 MET A N 1
ATOM 1954 C CA . MET A 1 254 ? 31.690 23.766 5.492 1.00 17.78 254 MET A CA 1
ATOM 1955 C C . MET A 1 254 ? 33.046 23.294 4.992 1.00 16.75 254 MET A C 1
ATOM 1956 O O . MET A 1 254 ? 33.623 22.324 5.493 1.00 17.91 254 MET A O 1
ATOM 1961 N N . ASP A 1 255 ? 33.542 24.020 3.997 1.00 14.26 255 ASP A N 1
ATOM 1962 C CA . ASP A 1 255 ? 34.790 23.709 3.330 1.00 13.38 255 ASP A CA 1
ATOM 1963 C C . ASP A 1 255 ? 35.940 24.689 3.547 1.00 13.34 255 ASP A C 1
ATOM 1964 O O . ASP A 1 255 ? 35.914 25.522 4.447 1.00 14.13 255 ASP A O 1
ATOM 1969 N N . HIS A 1 256 ? 36.953 24.569 2.702 1.00 14.93 256 HIS A N 1
ATOM 1970 C CA . HIS A 1 256 ? 38.152 25.396 2.775 1.00 15.47 256 HIS A CA 1
ATOM 1971 C C . HIS A 1 256 ? 37.884 26.849 2.382 1.00 15.42 256 HIS A C 1
ATOM 1972 O O . HIS A 1 256 ? 36.956 27.136 1.613 1.00 15.13 256 HIS A O 1
ATOM 1979 N N . PRO A 1 257 ? 38.681 27.789 2.919 1.00 14.80 257 PRO A N 1
ATOM 1980 C CA . PRO A 1 257 ? 38.502 29.203 2.586 1.00 15.50 257 PRO A CA 1
ATOM 1981 C C . PRO A 1 257 ? 38.378 29.443 1.080 1.00 14.99 257 PRO A C 1
ATOM 1982 O O . PRO A 1 257 ? 37.611 30.297 0.652 1.00 15.11 257 PRO A O 1
ATOM 1986 N N . VAL A 1 258 ? 39.139 28.697 0.280 1.00 12.80 258 VAL A N 1
ATOM 1987 C CA . VAL A 1 258 ? 39.061 28.830 -1.176 1.00 13.34 258 VAL A CA 1
ATOM 1988 C C . VAL A 1 258 ? 37.636 28.476 -1.634 1.00 12.66 258 VAL A C 1
ATOM 1989 O O . VAL A 1 258 ? 37.064 29.151 -2.496 1.00 12.78 258 VAL A O 1
ATOM 1993 N N . GLY A 1 259 ? 37.063 27.424 -1.052 1.00 13.75 259 GLY A N 1
ATOM 1994 C CA . GLY A 1 259 ? 35.708 27.035 -1.417 1.00 11.71 259 GLY A CA 1
ATOM 1995 C C . GLY A 1 259 ? 34.710 28.104 -1.007 1.00 11.68 259 GLY A C 1
ATOM 1996 O O . GLY A 1 259 ? 33.739 28.378 -1.710 1.00 14.06 259 GLY A O 1
ATOM 1997 N N . VAL A 1 260 ? 34.948 28.695 0.157 1.00 12.36 260 VAL A N 1
ATOM 1998 C CA . VAL A 1 260 ? 34.101 29.754 0.701 1.00 12.09 260 VAL A CA 1
ATOM 1999 C C . VAL A 1 260 ? 34.086 31.002 -0.191 1.00 11.38 260 VAL A C 1
ATOM 2000 O O . VAL A 1 260 ? 33.020 31.523 -0.523 1.00 11.55 260 VAL A O 1
ATOM 2004 N N . VAL A 1 261 ? 35.260 31.484 -0.586 1.00 11.74 261 VAL A N 1
ATOM 2005 C CA . VAL A 1 261 ? 35.301 32.680 -1.424 1.00 9.81 261 VAL A CA 1
ATOM 2006 C C . VAL A 1 261 ? 34.620 32.393 -2.758 1.00 12.17 261 VAL A C 1
ATOM 2007 O O . VAL A 1 261 ? 33.928 33.249 -3.311 1.00 12.03 261 VAL A O 1
ATOM 2011 N N . HIS A 1 262 ? 34.823 31.188 -3.283 1.00 11.87 262 HIS A N 1
ATOM 2012 C CA . HIS A 1 262 ? 34.176 30.812 -4.532 1.00 11.39 262 HIS A CA 1
ATOM 2013 C C . HIS A 1 262 ? 32.654 30.887 -4.387 1.00 12.68 262 HIS A C 1
ATOM 2014 O O . HIS A 1 262 ? 31.961 31.393 -5.273 1.00 12.09 262 HIS A O 1
ATOM 2021 N N . ALA A 1 263 ? 32.141 30.365 -3.274 1.00 11.46 263 ALA A N 1
ATOM 2022 C CA . ALA A 1 263 ? 30.701 30.343 -3.030 1.00 12.07 263 ALA A CA 1
ATOM 2023 C C . ALA A 1 263 ? 30.121 31.748 -2.930 1.00 13.06 263 ALA A C 1
ATOM 2024 O O . ALA A 1 263 ? 29.087 32.045 -3.530 1.00 10.22 263 ALA A O 1
ATOM 2026 N N . VAL A 1 264 ? 30.786 32.614 -2.174 1.00 10.74 264 VAL A N 1
ATOM 2027 C CA . VAL A 1 264 ? 30.334 33.993 -2.038 1.00 10.12 264 VAL A CA 1
ATOM 2028 C C . VAL A 1 264 ? 30.372 34.666 -3.402 1.00 11.15 264 VAL A C 1
ATOM 2029 O O . VAL A 1 264 ? 29.464 35.417 -3.752 1.00 8.40 264 VAL A O 1
ATOM 2033 N N . GLY A 1 265 ? 31.425 34.394 -4.168 1.00 11.73 265 GLY A N 1
ATOM 2034 C CA . GLY A 1 265 ? 31.533 34.975 -5.500 1.00 12.51 265 GLY A CA 1
ATOM 2035 C C . GLY A 1 265 ? 30.335 34.606 -6.361 1.00 11.56 265 GLY A C 1
ATOM 2036 O O . GLY A 1 265 ? 29.794 35.438 -7.096 1.00 10.79 265 GLY A O 1
ATOM 2037 N N . VAL A 1 266 ? 29.926 33.345 -6.290 1.00 8.50 266 VAL A N 1
ATOM 2038 C CA . VAL A 1 266 ? 28.774 32.898 -7.060 1.00 13.27 266 VAL A CA 1
ATOM 2039 C C . VAL A 1 266 ? 27.515 33.605 -6.566 1.00 12.22 266 VAL A C 1
ATOM 2040 O O . VAL A 1 266 ? 26.727 34.112 -7.361 1.00 10.37 266 VAL A O 1
ATOM 2044 N N . ALA A 1 267 ? 27.344 33.663 -5.249 1.00 11.00 267 ALA A N 1
ATOM 2045 C CA . ALA A 1 267 ? 26.172 34.304 -4.657 1.00 11.19 267 ALA A CA 1
ATOM 2046 C C . ALA A 1 267 ? 26.053 35.777 -5.071 1.00 10.52 267 ALA A C 1
ATOM 2047 O O . ALA A 1 267 ? 24.964 36.249 -5.394 1.00 10.85 267 ALA A O 1
ATOM 2049 N N . MET A 1 268 ? 27.171 36.493 -5.071 1.00 9.75 268 MET A N 1
ATOM 2050 C CA . MET A 1 268 ? 27.168 37.908 -5.436 1.00 11.21 268 MET A CA 1
ATOM 2051 C C . MET A 1 268 ? 26.822 38.100 -6.914 1.00 12.06 268 MET A C 1
ATOM 2052 O O . MET A 1 268 ? 26.169 39.081 -7.292 1.00 12.74 268 MET A O 1
ATOM 2057 N N . GLU A 1 269 ? 27.244 37.161 -7.751 1.00 13.30 269 GLU A N 1
ATOM 2058 C CA . GLU A 1 269 ? 26.947 37.260 -9.171 1.00 16.10 269 GLU A CA 1
ATOM 2059 C C . GLU A 1 269 ? 25.448 37.040 -9.375 1.00 15.58 269 GLU A C 1
ATOM 2060 O O . GLU A 1 269 ? 24.799 37.791 -10.103 1.00 15.18 269 GLU A O 1
ATOM 2066 N N . LEU A 1 270 ? 24.903 36.015 -8.722 1.00 13.08 270 LEU A N 1
ATOM 2067 C CA . LEU A 1 270 ? 23.476 35.717 -8.839 1.00 12.50 270 LEU A CA 1
ATOM 2068 C C . LEU A 1 270 ? 22.634 36.877 -8.320 1.00 12.95 270 LEU A C 1
ATOM 2069 O O . LEU A 1 270 ? 21.614 37.230 -8.916 1.00 12.11 270 LEU A O 1
ATOM 2074 N N . LYS A 1 271 ? 23.049 37.467 -7.204 1.00 12.29 271 LYS A N 1
ATOM 2075 C CA . LYS A 1 271 ? 22.296 38.586 -6.648 1.00 12.79 271 LYS A CA 1
ATOM 2076 C C . LYS A 1 271 ? 22.289 39.754 -7.633 1.00 13.80 271 LYS A C 1
ATOM 2077 O O . LYS A 1 271 ? 21.263 40.402 -7.830 1.00 14.53 271 LYS A O 1
ATOM 2083 N N . ASP A 1 272 ? 23.433 40.024 -8.248 1.00 13.37 272 ASP A N 1
ATOM 2084 C CA . ASP A 1 272 ? 23.516 41.116 -9.216 1.00 15.42 272 ASP A CA 1
ATOM 2085 C C . ASP A 1 272 ? 22.581 40.851 -10.397 1.00 15.12 272 ASP A C 1
ATOM 2086 O O . ASP A 1 272 ? 21.849 41.739 -10.844 1.00 16.43 272 ASP A O 1
ATOM 2091 N N . LYS A 1 273 ? 22.597 39.616 -10.885 1.00 13.93 273 LYS A N 1
ATOM 2092 C CA . LYS A 1 273 ? 21.782 39.230 -12.032 1.00 15.21 273 LYS A CA 1
ATOM 2093 C C . LYS A 1 273 ? 20.295 39.017 -11.792 1.00 16.22 273 LYS A C 1
ATOM 2094 O O . LYS A 1 273 ? 19.470 39.423 -12.619 1.00 16.53 273 LYS A O 1
ATOM 2100 N N . TYR A 1 274 ? 19.952 38.380 -10.674 1.00 14.27 274 TYR A N 1
ATOM 2101 C CA . TYR A 1 274 ? 18.559 38.047 -10.390 1.00 13.87 274 TYR A CA 1
ATOM 2102 C C . TYR A 1 274 ? 17.876 38.763 -9.229 1.00 15.45 274 TYR A C 1
ATOM 2103 O O . TYR A 1 274 ? 16.719 38.474 -8.917 1.00 14.92 274 TYR A O 1
ATOM 2112 N N . GLY A 1 275 ? 18.598 39.670 -8.582 1.00 15.40 275 GLY A N 1
ATOM 2113 C CA . GLY A 1 275 ? 18.034 40.438 -7.482 1.00 15.80 275 GLY A CA 1
ATOM 2114 C C . GLY A 1 275 ? 17.214 39.712 -6.429 1.00 17.34 275 GLY A C 1
ATOM 2115 O O . GLY A 1 275 ? 17.721 38.836 -5.729 1.00 17.64 275 GLY A O 1
ATOM 2116 N N . ASP A 1 276 ? 15.940 40.086 -6.322 1.00 17.55 276 ASP A N 1
ATOM 2117 C CA . ASP A 1 276 ? 15.023 39.517 -5.335 1.00 20.99 276 ASP A CA 1
ATOM 2118 C C . ASP A 1 276 ? 14.791 38.013 -5.396 1.00 18.75 276 ASP A C 1
ATOM 2119 O O . ASP A 1 276 ? 14.142 37.446 -4.515 1.00 16.60 276 ASP A O 1
ATOM 2124 N N . MET A 1 277 ? 15.312 37.357 -6.426 1.00 18.00 277 MET A N 1
ATOM 2125 C CA . MET A 1 277 ? 15.142 35.915 -6.522 1.00 16.00 277 MET A CA 1
ATOM 2126 C C . MET A 1 277 ? 16.160 35.259 -5.585 1.00 15.79 277 MET A C 1
ATOM 2127 O O . MET A 1 277 ? 16.004 34.103 -5.195 1.00 15.50 277 MET A O 1
ATOM 2132 N N . ILE A 1 278 ? 17.187 36.020 -5.211 1.00 12.97 278 ILE A N 1
ATOM 2133 C CA . ILE A 1 278 ? 18.254 35.524 -4.343 1.00 13.59 278 ILE A CA 1
ATOM 2134 C C . ILE A 1 278 ? 18.059 35.959 -2.893 1.00 13.14 278 ILE A C 1
ATOM 2135 O O . ILE A 1 278 ? 17.930 37.149 -2.607 1.00 14.00 278 ILE A O 1
ATOM 2140 N N . LEU A 1 279 ? 18.029 34.992 -1.983 1.00 10.52 279 LEU A N 1
ATOM 2141 C CA . LEU A 1 279 ? 17.856 35.288 -0.565 1.00 12.71 279 LEU A CA 1
ATOM 2142 C C . LEU A 1 279 ? 19.242 35.454 0.060 1.00 13.26 279 LEU A C 1
ATOM 2143 O O . LEU A 1 279 ? 20.252 35.311 -0.634 1.00 14.85 279 LEU A O 1
ATOM 2148 N N . GLU A 1 280 ? 19.304 35.766 1.355 1.00 13.51 280 GLU A N 1
ATOM 2149 C CA . GLU A 1 280 ? 20.606 35.908 2.010 1.00 13.60 280 GLU A CA 1
ATOM 2150 C C . GLU A 1 280 ? 21.302 34.555 1.917 1.00 13.59 280 GLU A C 1
ATOM 2151 O O . GLU A 1 280 ? 20.646 33.510 1.914 1.00 13.71 280 GLU A O 1
ATOM 2157 N N . SER A 1 281 ? 22.628 34.567 1.847 1.00 14.83 281 SER A N 1
ATOM 2158 C CA . SER A 1 281 ? 23.378 33.330 1.715 1.00 16.60 281 SER A CA 1
ATOM 2159 C C . SER A 1 281 ? 23.813 32.732 3.047 1.00 16.13 281 SER A C 1
ATOM 2160 O O . SER A 1 281 ? 23.445 33.217 4.114 1.00 15.54 281 SER A O 1
ATOM 2163 N N . GLY A 1 282 ? 24.587 31.659 2.971 1.00 15.71 282 GLY A N 1
ATOM 2164 C CA . GLY A 1 282 ? 25.085 31.008 4.169 1.00 14.75 282 GLY A CA 1
ATOM 2165 C C . GLY A 1 282 ? 26.469 30.500 3.833 1.00 15.21 282 GLY A C 1
ATOM 2166 O O . GLY A 1 282 ? 26.720 29.298 3.842 1.00 15.55 282 GLY A O 1
ATOM 2167 N N . CYS A 1 283 ? 27.368 31.432 3.529 1.00 15.86 283 CYS A N 1
ATOM 2168 C CA . CYS A 1 283 ? 28.736 31.099 3.148 1.00 17.92 283 CYS A CA 1
ATOM 2169 C C . CYS A 1 283 ? 29.783 31.447 4.196 1.00 19.89 283 CYS A C 1
ATOM 2170 O O . CYS A 1 283 ? 30.932 31.020 4.092 1.00 21.17 283 CYS A O 1
ATOM 2173 N N . LEU A 1 284 ? 29.392 32.230 5.192 1.00 21.08 284 LEU A N 1
ATOM 2174 C CA . LEU A 1 284 ? 30.317 32.642 6.243 1.00 23.55 284 LEU A CA 1
ATOM 2175 C C . LEU A 1 284 ? 30.571 31.473 7.190 1.00 22.85 284 LEU A C 1
ATOM 2176 O O . LEU A 1 284 ? 30.054 31.448 8.306 1.00 24.27 284 LEU A O 1
ATOM 2181 N N . THR A 1 285 ? 31.368 30.504 6.742 1.00 20.62 285 THR A N 1
ATOM 2182 C CA . THR A 1 285 ? 31.662 29.325 7.555 1.00 19.86 285 THR A CA 1
ATOM 2183 C C . THR A 1 285 ? 33.141 29.062 7.811 1.00 19.06 285 THR A C 1
ATOM 2184 O O . THR A 1 285 ? 33.488 28.050 8.422 1.00 19.47 285 THR A O 1
ATOM 2188 N N . HIS A 1 286 ? 34.016 29.952 7.358 1.00 20.29 286 HIS A N 1
ATOM 2189 C CA . HIS A 1 286 ? 35.443 29.733 7.564 1.00 23.11 286 HIS A CA 1
ATOM 2190 C C . HIS A 1 286 ? 35.820 29.779 9.042 1.00 25.08 286 HIS A C 1
ATOM 2191 O O . HIS A 1 286 ? 36.859 29.258 9.442 1.00 24.88 286 HIS A O 1
ATOM 2198 N N . ARG A 1 287 ? 34.967 30.392 9.856 1.00 24.86 287 ARG A N 1
ATOM 2199 C CA . ARG A 1 287 ? 35.234 30.486 11.282 1.00 27.08 287 ARG A CA 1
ATOM 2200 C C . ARG A 1 287 ? 34.917 29.180 12.006 1.00 25.43 287 ARG A C 1
ATOM 2201 O O . ARG A 1 287 ? 35.123 29.068 13.211 1.00 21.90 287 ARG A O 1
ATOM 2209 N N . LEU A 1 288 ? 34.424 28.191 11.263 1.00 23.14 288 LEU A N 1
ATOM 2210 C CA . LEU A 1 288 ? 34.104 26.885 11.835 1.00 24.78 288 LEU A CA 1
ATOM 2211 C C . LEU A 1 288 ? 35.375 26.067 12.050 1.00 20.55 288 LEU A C 1
ATOM 2212 O O . LEU A 1 288 ? 35.361 25.054 12.743 1.00 19.56 288 LEU A O 1
ATOM 2217 N N . TYR A 1 289 ? 36.471 26.511 11.442 1.00 18.60 289 TYR A N 1
ATOM 2218 C CA . TYR A 1 289 ? 37.745 25.815 11.553 1.00 18.91 289 TYR A CA 1
ATOM 2219 C C . TYR A 1 289 ? 38.820 26.710 12.137 1.00 19.13 289 TYR A C 1
ATOM 2220 O O . TYR A 1 289 ? 38.733 27.936 12.055 1.00 20.06 289 TYR A O 1
ATOM 2229 N N . GLN A 1 290 ? 39.836 26.093 12.731 1.00 20.34 290 GLN A N 1
ATOM 2230 C CA . GLN A 1 290 ? 40.935 26.858 13.297 1.00 20.47 290 GLN A CA 1
ATOM 2231 C C . GLN A 1 290 ? 41.733 27.466 12.148 1.00 20.77 290 GLN A C 1
ATOM 2232 O O . GLN A 1 290 ? 41.893 26.864 11.084 1.00 19.52 290 GLN A O 1
ATOM 2238 N N . MET A 1 291 ? 42.216 28.679 12.368 1.00 21.76 291 MET A N 1
ATOM 2239 C CA . MET A 1 291 ? 42.968 29.415 11.364 1.00 22.67 291 MET A CA 1
ATOM 2240 C C . MET A 1 291 ? 44.069 28.662 10.618 1.00 22.50 291 MET A C 1
ATOM 2241 O O . MET A 1 291 ? 44.896 27.973 11.217 1.00 19.50 291 MET A O 1
ATOM 2246 N N . ASP A 1 292 ? 44.057 28.805 9.295 1.00 20.16 292 ASP A N 1
ATOM 2247 C CA . ASP A 1 292 ? 45.075 28.218 8.438 1.00 21.18 292 ASP A CA 1
ATOM 2248 C C . ASP A 1 292 ? 45.624 29.435 7.700 1.00 20.76 292 ASP A C 1
ATOM 2249 O O . ASP A 1 292 ? 45.149 30.552 7.923 1.00 20.05 292 ASP A O 1
ATOM 2254 N N . SER A 1 293 ? 46.609 29.234 6.833 1.00 21.99 293 SER A N 1
ATOM 2255 C CA . SER A 1 293 ? 47.211 30.344 6.091 1.00 23.64 293 SER A CA 1
ATOM 2256 C C . SER A 1 293 ? 46.206 31.157 5.277 1.00 21.88 293 SER A C 1
ATOM 2257 O O . SER A 1 293 ? 46.282 32.387 5.217 1.00 19.82 293 SER A O 1
ATOM 2260 N N . PHE A 1 294 ? 45.257 30.469 4.658 1.00 18.50 294 PHE A N 1
ATOM 2261 C CA . PHE A 1 294 ? 44.249 31.138 3.844 1.00 17.56 294 PHE A CA 1
ATOM 2262 C C . PHE A 1 294 ? 43.238 31.945 4.651 1.00 16.35 294 PHE A C 1
ATOM 2263 O O . PHE A 1 294 ? 42.980 33.111 4.345 1.00 18.81 294 PHE A O 1
ATOM 2271 N N . ALA A 1 295 ? 42.665 31.332 5.678 1.00 16.02 295 ALA A N 1
ATOM 2272 C CA . ALA A 1 295 ? 41.675 32.015 6.503 1.00 18.78 295 ALA A CA 1
ATOM 2273 C C . ALA A 1 295 ? 42.232 33.307 7.090 1.00 21.41 295 ALA A C 1
ATOM 2274 O O . ALA A 1 295 ? 41.488 34.263 7.349 1.00 21.56 295 ALA A O 1
ATOM 2276 N N . ALA A 1 296 ? 43.545 33.332 7.294 1.00 22.36 296 ALA A N 1
ATOM 2277 C CA . ALA A 1 296 ? 44.217 34.497 7.858 1.00 24.29 296 ALA A CA 1
ATOM 2278 C C . ALA A 1 296 ? 44.100 35.720 6.959 1.00 25.26 296 ALA A C 1
ATOM 2279 O O . ALA A 1 296 ? 44.252 36.851 7.420 1.00 26.40 296 ALA A O 1
ATOM 2281 N N . GLU A 1 297 ? 43.830 35.497 5.678 1.00 23.96 297 GLU A N 1
ATOM 2282 C CA . GLU A 1 297 ? 43.711 36.607 4.743 1.00 24.91 297 GLU A CA 1
ATOM 2283 C C . GLU A 1 297 ? 42.277 37.100 4.583 1.00 22.37 297 GLU A C 1
ATOM 2284 O O . GLU A 1 297 ? 42.027 38.100 3.907 1.00 18.55 297 GLU A O 1
ATOM 2290 N N . LEU A 1 298 ? 41.338 36.406 5.212 1.00 19.07 298 LEU A N 1
ATOM 2291 C CA . LEU A 1 298 ? 39.938 36.786 5.119 1.00 21.41 298 LEU A CA 1
ATOM 2292 C C . LEU A 1 298 ? 39.502 37.690 6.264 1.00 23.46 298 LEU A C 1
ATOM 2293 O O . LEU A 1 298 ? 39.921 37.509 7.410 1.00 22.11 298 LEU A O 1
ATOM 2298 N N . SER A 1 299 ? 38.658 38.664 5.938 1.00 23.13 299 SER A N 1
ATOM 2299 C CA . SER A 1 299 ? 38.138 39.603 6.923 1.00 26.30 299 SER A CA 1
ATOM 2300 C C . SER A 1 299 ? 36.629 39.699 6.743 1.00 25.19 299 SER A C 1
ATOM 2301 O O . SER A 1 299 ? 36.114 39.528 5.639 1.00 22.35 299 SER A O 1
ATOM 2304 N N . THR A 1 300 ? 35.922 39.976 7.830 1.00 22.96 300 THR A N 1
ATOM 2305 C CA . THR A 1 300 ? 34.473 40.081 7.768 1.00 24.04 300 THR A CA 1
ATOM 2306 C C . THR A 1 300 ? 33.974 41.354 8.428 1.00 24.71 300 THR A C 1
ATOM 2307 O O . THR A 1 300 ? 34.675 41.977 9.224 1.00 24.62 300 THR A O 1
ATOM 2311 N N . GLN A 1 301 ? 32.754 41.731 8.075 1.00 25.81 301 GLN A N 1
ATOM 2312 C CA . GLN A 1 301 ? 32.096 42.896 8.641 1.00 27.94 301 GLN A CA 1
ATOM 2313 C C . GLN A 1 301 ? 30.714 42.359 8.951 1.00 24.40 301 GLN A C 1
ATOM 2314 O O . GLN A 1 301 ? 29.799 42.482 8.138 1.00 21.06 301 GLN A O 1
ATOM 2320 N N . GLY A 1 302 ? 30.569 41.743 10.120 1.00 22.35 302 GLY A N 1
ATOM 2321 C CA . GLY A 1 302 ? 29.285 41.175 10.483 1.00 21.06 302 GLY A CA 1
ATOM 2322 C C . GLY A 1 302 ? 28.895 40.079 9.502 1.00 19.96 302 GLY A C 1
ATOM 2323 O O . GLY A 1 302 ? 29.678 39.159 9.254 1.00 19.05 302 GLY A O 1
ATOM 2324 N N . PRO A 1 303 ? 27.692 40.159 8.910 1.00 18.60 303 PRO A N 1
ATOM 2325 C CA . PRO A 1 303 ? 27.203 39.164 7.950 1.00 17.10 303 PRO A CA 1
ATOM 2326 C C . PRO A 1 303 ? 27.879 39.217 6.576 1.00 17.06 303 PRO A C 1
ATOM 2327 O O . PRO A 1 303 ? 27.542 38.436 5.686 1.00 15.29 303 PRO A O 1
ATOM 2331 N N . TYR A 1 304 ? 28.827 40.133 6.404 1.00 14.81 304 TYR A N 1
ATOM 2332 C CA . TYR A 1 304 ? 29.518 40.277 5.117 1.00 15.66 304 TYR A CA 1
ATOM 2333 C C . TYR A 1 304 ? 30.941 39.736 5.099 1.00 16.38 304 TYR A C 1
ATOM 2334 O O . TYR A 1 304 ? 31.716 39.942 6.042 1.00 15.24 304 TYR A O 1
ATOM 2343 N N . LEU A 1 305 ? 31.285 39.034 4.024 1.00 16.29 305 LEU A N 1
ATOM 2344 C CA . LEU A 1 305 ? 32.647 38.550 3.858 1.00 17.67 305 LEU A CA 1
ATOM 2345 C C . LEU A 1 305 ? 33.266 39.652 3.016 1.00 18.03 305 LEU A C 1
ATOM 2346 O O . LEU A 1 305 ? 32.737 39.992 1.958 1.00 17.04 305 LEU A O 1
ATOM 2351 N N . LEU A 1 306 ? 34.373 40.223 3.479 1.00 18.04 306 LEU A N 1
ATOM 2352 C CA . LEU A 1 306 ? 35.013 41.297 2.733 1.00 18.65 306 LEU A CA 1
ATOM 2353 C C . LEU A 1 306 ? 35.919 40.773 1.617 1.00 17.57 306 LEU A C 1
ATOM 2354 O O . LEU A 1 306 ? 36.376 39.629 1.643 1.00 15.40 306 LEU A O 1
ATOM 2359 N N . LYS A 1 307 ? 36.158 41.619 0.625 1.00 19.31 307 LYS A N 1
ATOM 2360 C CA . LYS A 1 307 ? 37.006 41.252 -0.502 1.00 21.39 307 LYS A CA 1
ATOM 2361 C C . LYS A 1 307 ? 38.457 41.100 -0.047 1.00 20.46 307 LYS A C 1
ATOM 2362 O O . LYS A 1 307 ? 39.056 42.051 0.452 1.00 20.59 307 LYS A O 1
ATOM 2368 N N . ASN A 1 308 ? 39.016 39.905 -0.210 1.00 17.88 308 ASN A N 1
ATOM 2369 C CA . ASN A 1 308 ? 40.405 39.667 0.176 1.00 17.06 308 ASN A CA 1
ATOM 2370 C C . ASN A 1 308 ? 41.324 40.127 -0.955 1.00 18.38 308 ASN A C 1
ATOM 2371 O O . ASN A 1 308 ? 40.882 40.310 -2.093 1.00 15.70 308 ASN A O 1
ATOM 2376 N N . LYS A 1 309 ? 42.601 40.323 -0.644 1.00 18.79 309 LYS A N 1
ATOM 2377 C CA . LYS A 1 309 ? 43.552 40.796 -1.646 1.00 22.66 309 LYS A CA 1
ATOM 2378 C C . LYS A 1 309 ? 43.847 39.777 -2.735 1.00 20.25 309 LYS A C 1
ATOM 2379 O O . LYS A 1 309 ? 43.889 38.574 -2.479 1.00 19.53 309 LYS A O 1
ATOM 2385 N N . GLY A 1 310 ? 44.044 40.267 -3.957 1.00 19.70 310 GLY A N 1
ATOM 2386 C CA . GLY A 1 310 ? 44.359 39.376 -5.060 1.00 20.14 310 GLY A CA 1
ATOM 2387 C C . GLY A 1 310 ? 43.352 39.322 -6.195 1.00 18.43 310 GLY A C 1
ATOM 2388 O O . GLY A 1 310 ? 42.406 40.110 -6.258 1.00 17.86 310 GLY A O 1
ATOM 2389 N N . THR A 1 311 ? 43.567 38.377 -7.103 1.00 17.20 311 THR A N 1
ATOM 2390 C CA . THR A 1 311 ? 42.692 38.207 -8.249 1.00 15.93 311 THR A CA 1
ATOM 2391 C C . THR A 1 311 ? 42.058 36.819 -8.208 1.00 15.52 311 THR A C 1
ATOM 2392 O O . THR A 1 311 ? 42.533 35.939 -7.485 1.00 15.52 311 THR A O 1
ATOM 2396 N N . GLY A 1 312 ? 41.002 36.615 -8.993 1.00 15.09 312 GLY A N 1
ATOM 2397 C CA . GLY A 1 312 ? 40.310 35.335 -8.948 1.00 15.03 312 GLY A CA 1
ATOM 2398 C C . GLY A 1 312 ? 39.665 35.312 -7.569 1.00 15.98 312 GLY A C 1
ATOM 2399 O O . GLY A 1 312 ? 39.005 36.284 -7.189 1.00 15.08 312 GLY A O 1
ATOM 2400 N N . VAL A 1 313 ? 39.850 34.229 -6.814 1.00 16.57 313 VAL A N 1
ATOM 2401 C CA . VAL A 1 313 ? 39.303 34.159 -5.457 1.00 14.74 313 VAL A CA 1
ATOM 2402 C C . VAL A 1 313 ? 40.338 34.729 -4.482 1.00 16.28 313 VAL A C 1
ATOM 2403 O O . VAL A 1 313 ? 40.168 34.671 -3.256 1.00 15.27 313 VAL A O 1
ATOM 2407 N N . GLY A 1 314 ? 41.407 35.288 -5.042 1.00 14.45 314 GLY A N 1
ATOM 2408 C CA . GLY A 1 314 ? 42.460 35.864 -4.226 1.00 15.66 314 GLY A CA 1
ATOM 2409 C C . GLY A 1 314 ? 43.527 34.857 -3.839 1.00 15.84 314 GLY A C 1
ATOM 2410 O O . GLY A 1 314 ? 43.736 33.875 -4.546 1.00 13.03 314 GLY A O 1
ATOM 2411 N N . PHE A 1 315 ? 44.190 35.105 -2.709 1.00 13.40 315 PHE A N 1
ATOM 2412 C CA . PHE A 1 315 ? 45.253 34.237 -2.199 1.00 16.45 315 PHE A CA 1
ATOM 2413 C C . PHE A 1 315 ? 46.363 34.021 -3.236 1.00 16.79 315 PHE A C 1
ATOM 2414 O O . PHE A 1 315 ? 47.073 33.016 -3.191 1.00 16.33 315 PHE A O 1
ATOM 2422 N N . ASP A 1 316 ? 46.515 34.967 -4.162 1.00 19.69 316 ASP A N 1
ATOM 2423 C CA . ASP A 1 316 ? 47.521 34.869 -5.225 1.00 21.22 316 ASP A CA 1
ATOM 2424 C C . ASP A 1 316 ? 48.890 34.358 -4.778 1.00 21.80 316 ASP A C 1
ATOM 2425 O O . ASP A 1 316 ? 49.409 33.387 -5.332 1.00 19.66 316 ASP A O 1
ATOM 2430 N N . LYS A 1 317 ? 49.478 35.020 -3.787 1.00 22.20 317 LYS A N 1
ATOM 2431 C CA . LYS A 1 317 ? 50.794 34.634 -3.288 1.00 23.96 317 LYS A CA 1
ATOM 2432 C C . LYS A 1 317 ? 50.804 33.253 -2.626 1.00 21.25 317 LYS A C 1
ATOM 2433 O O . LYS A 1 317 ? 51.729 32.475 -2.833 1.00 16.33 317 LYS A O 1
ATOM 2439 N N . LEU A 1 318 ? 49.776 32.955 -1.836 1.00 19.57 318 LEU A N 1
ATOM 2440 C CA . LEU A 1 318 ? 49.690 31.666 -1.154 1.00 19.64 318 LEU A CA 1
ATOM 2441 C C . LEU A 1 318 ? 49.570 30.506 -2.138 1.00 18.73 318 LEU A C 1
ATOM 2442 O O . LEU A 1 318 ? 50.230 29.477 -1.986 1.00 18.50 318 LEU A O 1
ATOM 2447 N N . LEU A 1 319 ? 48.719 30.667 -3.143 1.00 16.75 319 LEU A N 1
ATOM 2448 C CA . LEU A 1 319 ? 48.524 29.611 -4.126 1.00 18.07 319 LEU A CA 1
ATOM 2449 C C . LEU A 1 319 ? 49.775 29.417 -4.961 1.00 19.72 319 LEU A C 1
ATOM 2450 O O . LEU A 1 319 ? 50.184 28.285 -5.226 1.00 19.14 319 LEU A O 1
ATOM 2455 N N . GLU A 1 320 ? 50.400 30.523 -5.346 1.00 21.29 320 GLU A N 1
ATOM 2456 C CA . GLU A 1 320 ? 51.611 30.465 -6.154 1.00 27.18 320 GLU A CA 1
ATOM 2457 C C . GLU A 1 320 ? 52.763 29.846 -5.357 1.00 24.38 320 GLU A C 1
ATOM 2458 O O . GLU A 1 320 ? 53.675 29.253 -5.936 1.00 26.27 320 GLU A O 1
ATOM 2464 N N . ALA A 1 321 ? 52.710 29.968 -4.032 1.00 22.82 321 ALA A N 1
ATOM 2465 C CA . ALA A 1 321 ? 53.761 29.432 -3.166 1.00 21.80 321 ALA A CA 1
ATOM 2466 C C . ALA A 1 321 ? 53.655 27.941 -2.859 1.00 22.03 321 ALA A C 1
ATOM 2467 O O . ALA A 1 321 ? 54.551 27.372 -2.237 1.00 22.78 321 ALA A O 1
ATOM 2469 N N . LEU A 1 322 ? 52.571 27.304 -3.285 1.00 19.64 322 LEU A N 1
ATOM 2470 C CA . LEU A 1 322 ? 52.401 25.880 -3.015 1.00 18.96 322 LEU A CA 1
ATOM 2471 C C . LEU A 1 322 ? 53.037 24.981 -4.064 1.00 16.97 322 LEU A C 1
ATOM 2472 O O . LEU A 1 322 ? 53.177 25.357 -5.226 1.00 15.18 322 LEU A O 1
ATOM 2477 N N . THR A 1 323 ? 53.430 23.791 -3.627 1.00 17.73 323 THR A N 1
ATOM 2478 C CA . THR A 1 323 ? 53.981 22.780 -4.513 1.00 18.68 323 THR A CA 1
ATOM 2479 C C . THR A 1 323 ? 52.734 22.003 -4.923 1.00 17.55 323 THR A C 1
ATOM 2480 O O . THR A 1 323 ? 52.001 21.512 -4.065 1.00 19.63 323 THR A O 1
ATOM 2484 N N . TRP A 1 324 ? 52.479 21.925 -6.223 1.00 17.34 324 TRP A N 1
ATOM 2485 C CA . TRP A 1 324 ? 51.310 21.220 -6.730 1.00 19.75 324 TRP A CA 1
ATOM 2486 C C . TRP A 1 324 ? 51.701 19.876 -7.329 1.00 21.11 324 TRP A C 1
ATOM 2487 O O . TRP A 1 324 ? 52.588 19.805 -8.179 1.00 22.96 324 TRP A O 1
ATOM 2498 N N . TYR A 1 325 ? 51.028 18.817 -6.887 1.00 20.61 325 TYR A N 1
ATOM 2499 C CA . TYR A 1 325 ? 51.314 17.468 -7.366 1.00 22.33 325 TYR A CA 1
ATOM 2500 C C . TYR A 1 325 ? 50.387 17.056 -8.503 1.00 23.06 325 TYR A C 1
ATOM 2501 O O . TYR A 1 325 ? 49.165 17.188 -8.411 1.00 20.84 325 TYR A O 1
ATOM 2510 N N . GLN A 1 326 ? 50.982 16.552 -9.577 1.00 26.38 326 GLN A N 1
ATOM 2511 C CA . GLN A 1 326 ? 50.227 16.121 -10.743 1.00 29.09 326 GLN A CA 1
ATOM 2512 C C . GLN A 1 326 ? 49.195 15.049 -10.416 1.00 28.07 326 GLN A C 1
ATOM 2513 O O . GLN A 1 326 ? 49.504 14.011 -9.828 1.00 24.33 326 GLN A O 1
ATOM 2519 N N . LEU A 1 327 ? 47.961 15.319 -10.815 1.00 30.15 327 LEU A N 1
ATOM 2520 C CA . LEU A 1 327 ? 46.849 14.420 -10.567 1.00 34.45 327 LEU A CA 1
ATOM 2521 C C . LEU A 1 327 ? 46.403 13.737 -11.854 1.00 38.13 327 LEU A C 1
ATOM 2522 O O . LEU A 1 327 ? 46.726 12.573 -12.095 1.00 36.80 327 LEU A O 1
ATOM 2527 N N . LYS A 1 328 ? 45.663 14.468 -12.679 1.00 42.93 328 LYS A N 1
ATOM 2528 C CA . LYS A 1 328 ? 45.164 13.926 -13.936 1.00 49.64 328 LYS A CA 1
ATOM 2529 C C . LYS A 1 328 ? 45.188 15.012 -15.009 1.00 48.60 328 LYS A C 1
ATOM 2530 O O . LYS A 1 328 ? 44.153 15.209 -15.679 1.00 48.46 328 LYS A O 1
ATOM 2536 N N . LYS B 1 3 ? 71.610 47.364 56.159 1.00 20.01 3 LYS B N 1
ATOM 2537 C CA . LYS B 1 3 ? 72.336 47.971 55.014 1.00 23.59 3 LYS B CA 1
ATOM 2538 C C . LYS B 1 3 ? 71.731 47.476 53.708 1.00 20.93 3 LYS B C 1
ATOM 2539 O O . LYS B 1 3 ? 71.308 46.325 53.612 1.00 16.80 3 LYS B O 1
ATOM 2545 N N . ILE B 1 4 ? 71.696 48.349 52.709 1.00 18.13 4 ILE B N 1
ATOM 2546 C CA . ILE B 1 4 ? 71.163 47.991 51.399 1.00 17.41 4 ILE B CA 1
ATOM 2547 C C . ILE B 1 4 ? 72.189 48.401 50.359 1.00 16.19 4 ILE B C 1
ATOM 2548 O O . ILE B 1 4 ? 72.729 49.507 50.412 1.00 15.43 4 ILE B O 1
ATOM 2553 N N . SER B 1 5 ? 72.466 47.496 49.422 1.00 15.56 5 SER B N 1
ATOM 2554 C CA . SER B 1 5 ? 73.430 47.744 48.359 1.00 15.02 5 SER B CA 1
ATOM 2555 C C . SER B 1 5 ? 72.764 47.366 47.045 1.00 14.79 5 SER B C 1
ATOM 2556 O O . SER B 1 5 ? 71.750 46.671 47.039 1.00 14.10 5 SER B O 1
ATOM 2559 N N . TYR B 1 6 ? 73.326 47.813 45.930 1.00 13.27 6 TYR B N 1
ATOM 2560 C CA . TYR B 1 6 ? 72.717 47.510 44.645 1.00 13.96 6 TYR B CA 1
ATOM 2561 C C . TYR B 1 6 ? 73.711 47.186 43.541 1.00 13.29 6 TYR B C 1
ATOM 2562 O O . TYR B 1 6 ? 74.895 47.485 43.635 1.00 12.82 6 TYR B O 1
ATOM 2571 N N . SER B 1 7 ? 73.189 46.567 42.492 1.00 12.16 7 SER B N 1
ATOM 2572 C CA . SER B 1 7 ? 73.959 46.229 41.307 1.00 13.74 7 SER B CA 1
ATOM 2573 C C . SER B 1 7 ? 73.019 46.606 40.170 1.00 12.90 7 SER B C 1
ATOM 2574 O O . SER B 1 7 ? 71.928 46.050 40.051 1.00 14.75 7 SER B O 1
ATOM 2577 N N . PRO B 1 8 ? 73.416 47.568 39.327 1.00 13.99 8 PRO B N 1
ATOM 2578 C CA . PRO B 1 8 ? 72.551 47.985 38.219 1.00 14.80 8 PRO B CA 1
ATOM 2579 C C . PRO B 1 8 ? 72.512 46.995 37.060 1.00 14.22 8 PRO B C 1
ATOM 2580 O O . PRO B 1 8 ? 73.382 46.140 36.935 1.00 14.69 8 PRO B O 1
ATOM 2584 N N . TYR B 1 9 ? 71.482 47.099 36.226 1.00 12.87 9 TYR B N 1
ATOM 2585 C CA . TYR B 1 9 ? 71.359 46.225 35.064 1.00 13.41 9 TYR B CA 1
ATOM 2586 C C . TYR B 1 9 ? 70.398 46.834 34.067 1.00 14.07 9 TYR B C 1
ATOM 2587 O O . TYR B 1 9 ? 69.591 47.694 34.406 1.00 13.81 9 TYR B O 1
ATOM 2596 N N . THR B 1 10 ? 70.486 46.376 32.828 1.00 16.98 10 THR B N 1
ATOM 2597 C CA . THR B 1 10 ? 69.578 46.841 31.803 1.00 19.86 10 THR B CA 1
ATOM 2598 C C . THR B 1 10 ? 68.981 45.592 31.177 1.00 19.20 10 THR B C 1
ATOM 2599 O O . THR B 1 10 ? 69.651 44.568 31.052 1.00 20.50 10 THR B O 1
ATOM 2603 N N . LEU B 1 11 ? 67.709 45.664 30.823 1.00 18.48 11 LEU B N 1
ATOM 2604 C CA . LEU B 1 11 ? 67.038 44.538 30.187 1.00 16.89 11 LEU B CA 1
ATOM 2605 C C . LEU B 1 11 ? 66.630 45.043 28.815 1.00 18.26 11 LEU B C 1
ATOM 2606 O O . LEU B 1 11 ? 66.039 46.115 28.697 1.00 17.19 11 LEU B O 1
ATOM 2611 N N . LYS B 1 12 ? 66.950 44.279 27.777 1.00 18.53 12 LYS B N 1
ATOM 2612 C CA . LYS B 1 12 ? 66.599 44.688 26.423 1.00 22.78 12 LYS B CA 1
ATOM 2613 C C . LYS B 1 12 ? 65.420 43.865 25.915 1.00 19.52 12 LYS B C 1
ATOM 2614 O O . LYS B 1 12 ? 65.496 42.638 25.838 1.00 16.45 12 LYS B O 1
ATOM 2620 N N . PRO B 1 13 ? 64.302 44.532 25.586 1.00 17.75 13 PRO B N 1
ATOM 2621 C CA . PRO B 1 13 ? 63.093 43.868 25.083 1.00 18.29 13 PRO B CA 1
ATOM 2622 C C . PRO B 1 13 ? 63.405 43.105 23.800 1.00 19.70 13 PRO B C 1
ATOM 2623 O O . PRO B 1 13 ? 64.292 43.497 23.051 1.00 20.03 13 PRO B O 1
ATOM 2627 N N . VAL B 1 14 ? 62.679 42.020 23.557 1.00 22.67 14 VAL B N 1
ATOM 2628 C CA . VAL B 1 14 ? 62.882 41.216 22.356 1.00 27.81 14 VAL B CA 1
ATOM 2629 C C . VAL B 1 14 ? 62.541 41.999 21.084 1.00 28.38 14 VAL B C 1
ATOM 2630 O O . VAL B 1 14 ? 62.103 43.154 21.140 1.00 26.53 14 VAL B O 1
ATOM 2634 N N . ALA B 1 25 ? 65.096 49.379 25.940 1.00 32.86 25 ALA B N 1
ATOM 2635 C CA . ALA B 1 25 ? 66.104 49.140 26.968 1.00 29.93 25 ALA B CA 1
ATOM 2636 C C . ALA B 1 25 ? 65.591 49.621 28.325 1.00 28.13 25 ALA B C 1
ATOM 2637 O O . ALA B 1 25 ? 65.327 50.808 28.513 1.00 28.56 25 ALA B O 1
ATOM 2639 N N . ARG B 1 26 ? 65.463 48.694 29.270 1.00 22.80 26 ARG B N 1
ATOM 2640 C CA . ARG B 1 26 ? 64.953 49.025 30.596 1.00 18.25 26 ARG B CA 1
ATOM 2641 C C . ARG B 1 26 ? 66.017 48.965 31.681 1.00 18.76 26 ARG B C 1
ATOM 2642 O O . ARG B 1 26 ? 66.851 48.059 31.700 1.00 15.33 26 ARG B O 1
ATOM 2650 N N . GLU B 1 27 ? 65.970 49.930 32.594 1.00 18.24 27 GLU B N 1
ATOM 2651 C CA . GLU B 1 27 ? 66.921 49.982 33.691 1.00 18.88 27 GLU B CA 1
ATOM 2652 C C . GLU B 1 27 ? 66.301 49.533 35.011 1.00 16.83 27 GLU B C 1
ATOM 2653 O O . GLU B 1 27 ? 65.140 49.827 35.312 1.00 13.81 27 GLU B O 1
ATOM 2659 N N . GLY B 1 28 ? 67.091 48.818 35.801 1.00 14.80 28 GLY B N 1
ATOM 2660 C CA . GLY B 1 28 ? 66.626 48.368 37.100 1.00 13.95 28 GLY B CA 1
ATOM 2661 C C . GLY B 1 28 ? 67.855 48.110 37.937 1.00 14.63 28 GLY B C 1
ATOM 2662 O O . GLY B 1 28 ? 68.978 48.360 37.480 1.00 12.36 28 GLY B O 1
ATOM 2663 N N . VAL B 1 29 ? 67.662 47.654 39.166 1.00 13.17 29 VAL B N 1
ATOM 2664 C CA . VAL B 1 29 ? 68.798 47.321 40.015 1.00 13.17 29 VAL B CA 1
ATOM 2665 C C . VAL B 1 29 ? 68.447 46.141 40.897 1.00 13.49 29 VAL B C 1
ATOM 2666 O O . VAL B 1 29 ? 67.297 45.992 41.318 1.00 13.13 29 VAL B O 1
ATOM 2670 N N . LEU B 1 30 ? 69.423 45.273 41.133 1.00 9.94 30 LEU B N 1
ATOM 2671 C CA . LEU B 1 30 ? 69.202 44.162 42.038 1.00 10.89 30 LEU B CA 1
ATOM 2672 C C . LEU B 1 30 ? 69.600 44.757 43.374 1.00 9.76 30 LEU B C 1
ATOM 2673 O O . LEU B 1 30 ? 70.422 45.675 43.422 1.00 12.88 30 LEU B O 1
ATOM 2678 N N . LEU B 1 31 ? 69.002 44.261 44.450 1.00 10.52 31 LEU B N 1
ATOM 2679 C CA . LEU B 1 31 ? 69.301 44.769 45.777 1.00 11.90 31 LEU B CA 1
ATOM 2680 C C . LEU B 1 31 ? 69.810 43.663 46.680 1.00 11.76 31 LEU B C 1
ATOM 2681 O O . LEU B 1 31 ? 69.284 42.547 46.669 1.00 12.72 31 LEU B O 1
ATOM 2686 N N . LYS B 1 32 ? 70.854 43.978 47.440 1.00 10.29 32 LYS B N 1
ATOM 2687 C CA . LYS B 1 32 ? 71.421 43.043 48.402 1.00 11.55 32 LYS B CA 1
ATOM 2688 C C . LYS B 1 32 ? 71.131 43.715 49.740 1.00 12.35 32 LYS B C 1
ATOM 2689 O O . LYS B 1 32 ? 71.630 44.803 50.008 1.00 12.23 32 LYS B O 1
ATOM 2695 N N . VAL B 1 33 ? 70.313 43.075 50.564 1.00 10.84 33 VAL B N 1
ATOM 2696 C CA . VAL B 1 33 ? 69.939 43.643 51.850 1.00 11.66 33 VAL B CA 1
ATOM 2697 C C . VAL B 1 33 ? 70.535 42.830 52.993 1.00 13.92 33 VAL B C 1
ATOM 2698 O O . VAL B 1 33 ? 70.451 41.603 53.003 1.00 11.63 33 VAL B O 1
ATOM 2702 N N . GLU B 1 34 ? 71.134 43.523 53.954 1.00 14.35 34 GLU B N 1
ATOM 2703 C CA . GLU B 1 34 ? 71.743 42.860 55.098 1.00 17.06 34 GLU B CA 1
ATOM 2704 C C . GLU B 1 34 ? 71.070 43.275 56.402 1.00 16.18 34 GLU B C 1
ATOM 2705 O O . GLU B 1 34 ? 70.753 44.455 56.606 1.00 16.56 34 GLU B O 1
ATOM 2711 N N . TRP B 1 35 ? 70.862 42.302 57.284 1.00 15.96 35 TRP B N 1
ATOM 2712 C CA . TRP B 1 35 ? 70.210 42.545 58.564 1.00 16.11 35 TRP B CA 1
ATOM 2713 C C . TRP B 1 35 ? 71.159 42.385 59.739 1.00 17.79 35 TRP B C 1
ATOM 2714 O O . TRP B 1 35 ? 72.215 41.769 59.614 1.00 15.14 35 TRP B O 1
ATOM 2725 N N . ASN B 1 36 ? 70.770 42.951 60.879 1.00 20.09 36 ASN B N 1
ATOM 2726 C CA . ASN B 1 36 ? 71.578 42.886 62.091 1.00 23.61 36 ASN B CA 1
ATOM 2727 C C . ASN B 1 36 ? 71.881 41.453 62.516 1.00 21.74 36 ASN B C 1
ATOM 2728 O O . ASN B 1 36 ? 72.905 41.195 63.154 1.00 19.94 36 ASN B O 1
ATOM 2733 N N . ASP B 1 37 ? 71.001 40.518 62.172 1.00 18.25 37 ASP B N 1
ATOM 2734 C CA . ASP B 1 37 ? 71.237 39.130 62.551 1.00 18.92 37 ASP B CA 1
ATOM 2735 C C . ASP B 1 37 ? 72.254 38.422 61.663 1.00 18.86 37 ASP B C 1
ATOM 2736 O O . ASP B 1 37 ? 72.469 37.212 61.795 1.00 19.65 37 ASP B O 1
ATOM 2741 N N . GLY B 1 38 ? 72.891 39.174 60.770 1.00 17.37 38 GLY B N 1
ATOM 2742 C CA . GLY B 1 38 ? 73.895 38.588 59.901 1.00 18.00 38 GLY B CA 1
ATOM 2743 C C . GLY B 1 38 ? 73.404 37.986 58.594 1.00 19.63 38 GLY B C 1
ATOM 2744 O O . GLY B 1 38 ? 74.213 37.598 57.754 1.00 20.40 38 GLY B O 1
ATOM 2745 N N . LEU B 1 39 ? 72.092 37.895 58.409 1.00 18.15 39 LEU B N 1
ATOM 2746 C CA . LEU B 1 39 ? 71.560 37.341 57.167 1.00 17.75 39 LEU B CA 1
ATOM 2747 C C . LEU B 1 39 ? 71.579 38.394 56.063 1.00 17.70 39 LEU B C 1
ATOM 2748 O O . LEU B 1 39 ? 71.534 39.603 56.334 1.00 14.90 39 LEU B O 1
ATOM 2753 N N . TYR B 1 40 ? 71.665 37.926 54.821 1.00 17.47 40 TYR B N 1
ATOM 2754 C CA . TYR B 1 40 ? 71.670 38.804 53.660 1.00 17.08 40 TYR B CA 1
ATOM 2755 C C . TYR B 1 40 ? 70.838 38.132 52.576 1.00 15.61 40 TYR B C 1
ATOM 2756 O O . TYR B 1 40 ? 70.855 36.911 52.436 1.00 14.32 40 TYR B O 1
ATOM 2765 N N . GLY B 1 41 ? 70.098 38.929 51.818 1.00 12.56 41 GLY B N 1
ATOM 2766 C CA . GLY B 1 41 ? 69.255 38.371 50.776 1.00 13.14 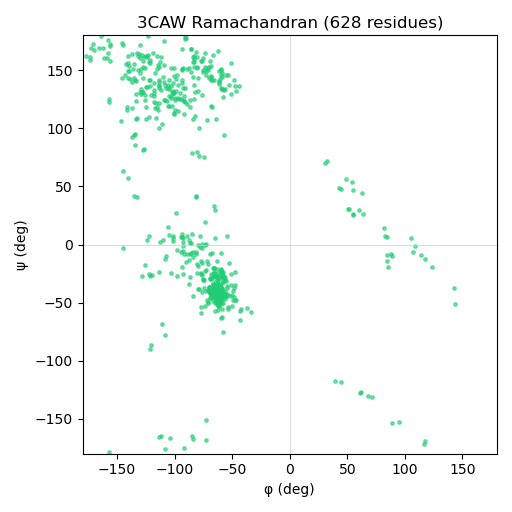41 GLY B CA 1
ATOM 2767 C C . GLY B 1 41 ? 69.201 39.280 49.568 1.00 10.81 41 GLY B C 1
ATOM 2768 O O . GLY B 1 41 ? 69.663 40.419 49.625 1.00 10.85 41 GLY B O 1
ATOM 2769 N N . PHE B 1 42 ? 68.602 38.793 48.489 1.00 10.61 42 PHE B N 1
ATOM 2770 C CA . PHE B 1 42 ? 68.529 39.551 47.249 1.00 11.14 42 PHE B CA 1
ATOM 2771 C C . PHE B 1 42 ? 67.110 39.661 46.701 1.00 12.41 42 PHE B C 1
ATOM 2772 O O . PHE B 1 42 ? 66.264 38.793 46.938 1.00 12.76 42 PHE B O 1
ATOM 2780 N N . ALA B 1 43 ? 66.876 40.732 45.953 1.00 12.20 43 ALA B N 1
ATOM 2781 C CA . ALA B 1 43 ? 65.583 40.990 45.334 1.00 11.68 43 ALA B CA 1
ATOM 2782 C C . ALA B 1 43 ? 65.808 41.933 44.161 1.00 11.83 43 ALA B C 1
ATOM 2783 O O . ALA B 1 43 ? 66.924 42.391 43.929 1.00 11.75 43 ALA B O 1
ATOM 2785 N N . ASP B 1 44 ? 64.745 42.221 43.422 1.00 12.17 44 ASP B N 1
ATOM 2786 C CA . ASP B 1 44 ? 64.834 43.105 42.265 1.00 11.46 44 ASP B CA 1
ATOM 2787 C C . ASP B 1 44 ? 64.028 44.379 42.516 1.00 11.57 44 ASP B C 1
ATOM 2788 O O . ASP B 1 44 ? 63.108 44.378 43.333 1.00 12.21 44 ASP B O 1
ATOM 2793 N N . LEU B 1 45 ? 64.411 45.468 41.851 1.00 10.59 45 LEU B N 1
ATOM 2794 C CA . LEU B 1 45 ? 63.680 46.739 41.910 1.00 11.42 45 LEU B CA 1
ATOM 2795 C C . LEU B 1 45 ? 63.588 47.169 40.445 1.00 11.14 45 LEU B C 1
ATOM 2796 O O . LEU B 1 45 ? 64.586 47.559 39.830 1.00 11.13 45 LEU B O 1
ATOM 2801 N N . HIS B 1 46 ? 62.391 47.075 39.879 1.00 10.05 46 HIS B N 1
ATOM 2802 C CA . HIS B 1 46 ? 62.212 47.414 38.477 1.00 10.67 46 HIS B CA 1
ATOM 2803 C C . HIS B 1 46 ? 60.975 48.257 38.264 1.00 11.23 46 HIS B C 1
ATOM 2804 O O . HIS B 1 46 ? 59.878 47.740 38.104 1.00 11.36 46 HIS B O 1
ATOM 2811 N N . PRO B 1 47 ? 61.147 49.581 38.249 1.00 13.10 47 PRO B N 1
ATOM 2812 C CA . PRO B 1 47 ? 60.039 50.514 38.054 1.00 12.99 47 PRO B CA 1
ATOM 2813 C C . PRO B 1 47 ? 59.485 50.513 36.637 1.00 15.12 47 PRO B C 1
ATOM 2814 O O . PRO B 1 47 ? 60.203 50.248 35.671 1.00 16.49 47 PRO B O 1
ATOM 2818 N N . TRP B 1 48 ? 58.196 50.803 36.539 1.00 14.90 48 TRP B N 1
ATOM 2819 C CA . TRP B 1 48 ? 57.517 50.925 35.262 1.00 16.97 48 TRP B CA 1
ATOM 2820 C C . TRP B 1 48 ? 56.840 52.289 35.297 1.00 19.51 48 TRP B C 1
ATOM 2821 O O . TRP B 1 48 ? 55.661 52.401 35.629 1.00 20.52 48 TRP B O 1
ATOM 2832 N N . PRO B 1 49 ? 57.598 53.353 34.998 1.00 21.46 49 PRO B N 1
ATOM 2833 C CA . PRO B 1 49 ? 57.036 54.707 35.001 1.00 25.01 49 PRO B CA 1
ATOM 2834 C C . PRO B 1 49 ? 55.855 54.784 34.038 1.00 27.34 49 PRO B C 1
ATOM 2835 O O . PRO B 1 49 ? 54.947 55.597 34.213 1.00 24.60 49 PRO B O 1
ATOM 2839 N N . GLU B 1 50 ? 55.878 53.923 33.026 1.00 28.26 50 GLU B N 1
ATOM 2840 C CA . GLU B 1 50 ? 54.810 53.882 32.036 1.00 31.55 50 GLU B CA 1
ATOM 2841 C C . GLU B 1 50 ? 53.505 53.422 32.677 1.00 32.04 50 GLU B C 1
ATOM 2842 O O . GLU B 1 50 ? 52.425 53.660 32.141 1.00 33.77 50 GLU B O 1
ATOM 2848 N N . LEU B 1 51 ? 53.606 52.764 33.828 1.00 31.50 51 LEU B N 1
ATOM 2849 C CA . LEU B 1 51 ? 52.420 52.286 34.525 1.00 28.94 51 LEU B CA 1
ATOM 2850 C C . LEU B 1 51 ? 52.100 53.151 35.738 1.00 27.24 51 LEU B C 1
ATOM 2851 O O . LEU B 1 51 ? 51.230 52.807 36.537 1.00 27.88 51 LEU B O 1
ATOM 2856 N N . GLY B 1 52 ? 52.807 54.269 35.874 1.00 24.37 52 GLY B N 1
ATOM 2857 C CA . GLY B 1 52 ? 52.561 55.161 36.992 1.00 22.30 52 GLY B CA 1
ATOM 2858 C C . GLY B 1 52 ? 53.607 55.181 38.095 1.00 21.87 52 GLY B C 1
ATOM 2859 O O . GLY B 1 52 ? 53.509 56.002 39.012 1.00 18.83 52 GLY B O 1
ATOM 2860 N N . ASP B 1 53 ? 54.602 54.294 38.028 1.00 18.16 53 ASP B N 1
ATOM 2861 C CA . ASP B 1 53 ? 55.640 54.265 39.064 1.00 16.46 53 ASP B CA 1
ATOM 2862 C C . ASP B 1 53 ? 56.593 55.442 38.938 1.00 16.51 53 ASP B C 1
ATOM 2863 O O . ASP B 1 53 ? 56.802 55.973 37.844 1.00 15.31 53 ASP B O 1
ATOM 2868 N N . LEU B 1 54 ? 57.186 55.835 40.062 1.00 14.94 54 LEU B N 1
ATOM 2869 C CA . LEU B 1 54 ? 58.188 56.890 40.054 1.00 16.44 54 LEU B CA 1
ATOM 2870 C C . LEU B 1 54 ? 59.370 56.186 39.381 1.00 17.10 54 LEU B C 1
ATOM 2871 O O . LEU B 1 54 ? 59.489 54.967 39.484 1.00 14.68 54 LEU B O 1
ATOM 2876 N N . SER B 1 55 ? 60.231 56.934 38.696 1.00 15.87 55 SER B N 1
ATOM 2877 C CA . SER B 1 55 ? 61.378 56.336 38.006 1.00 17.83 55 SER B CA 1
ATOM 2878 C C . SER B 1 55 ? 62.396 55.730 38.971 1.00 14.99 55 SER B C 1
ATOM 2879 O O . SER B 1 55 ? 62.407 56.039 40.157 1.00 12.71 55 SER B O 1
ATOM 2882 N N . LEU B 1 56 ? 63.264 54.873 38.445 1.00 15.54 56 LEU B N 1
ATOM 2883 C CA . LEU B 1 56 ? 64.285 54.247 39.272 1.00 15.27 56 LEU B CA 1
ATOM 2884 C C . LEU B 1 56 ? 65.110 55.331 39.963 1.00 17.29 56 LEU B C 1
ATOM 2885 O O . LEU B 1 56 ? 65.354 55.278 41.167 1.00 16.24 56 LEU B O 1
ATOM 2890 N N . GLU B 1 57 ? 65.533 56.326 39.194 1.00 17.87 57 GLU B N 1
ATOM 2891 C CA . GLU B 1 57 ? 66.325 57.404 39.760 1.00 21.95 57 GLU B CA 1
ATOM 2892 C C . GLU B 1 57 ? 65.589 58.104 40.901 1.00 20.29 57 GLU B C 1
ATOM 2893 O O . GLU B 1 57 ? 66.182 58.400 41.939 1.00 18.17 57 GLU B O 1
ATOM 2899 N N . GLU B 1 58 ? 64.300 58.365 40.713 1.00 19.74 58 GLU B N 1
ATOM 2900 C CA . GLU B 1 58 ? 63.527 59.052 41.738 1.00 21.27 58 GLU B CA 1
ATOM 2901 C C . GLU B 1 58 ? 63.285 58.177 42.966 1.00 19.07 58 GLU B C 1
ATOM 2902 O O . GLU B 1 58 ? 63.360 58.657 44.094 1.00 17.64 58 GLU B O 1
ATOM 2908 N N . GLN B 1 59 ? 62.998 56.895 42.756 1.00 16.71 59 GLN B N 1
ATOM 2909 C CA . GLN B 1 59 ? 62.770 56.012 43.891 1.00 15.58 59 GLN B CA 1
ATOM 2910 C C . GLN B 1 59 ? 64.026 55.900 44.752 1.00 16.61 59 GLN B C 1
ATOM 2911 O O . GLN B 1 59 ? 63.947 55.926 45.982 1.00 16.65 59 GLN B O 1
ATOM 2917 N N . LEU B 1 60 ? 65.181 55.779 44.104 1.00 16.93 60 LEU B N 1
ATOM 2918 C CA . LEU B 1 60 ? 66.452 55.664 44.815 1.00 19.57 60 LEU B CA 1
ATOM 2919 C C . LEU B 1 60 ? 66.807 56.987 45.482 1.00 20.31 60 LEU B C 1
ATOM 2920 O O . LEU B 1 60 ? 67.364 57.012 46.577 1.00 19.38 60 LEU B O 1
ATOM 2925 N N . SER B 1 61 ? 66.480 58.088 44.815 1.00 22.07 61 SER B N 1
ATOM 2926 C CA . SER B 1 61 ? 66.741 59.409 45.375 1.00 23.53 61 SER B CA 1
ATOM 2927 C C . SER B 1 61 ? 65.906 59.586 46.644 1.00 22.77 61 SER B C 1
ATOM 2928 O O . SER B 1 61 ? 66.417 60.017 47.680 1.00 22.24 61 SER B O 1
ATOM 2931 N N . ASP B 1 62 ? 64.619 59.254 46.560 1.00 20.20 62 ASP B N 1
ATOM 2932 C CA . ASP B 1 62 ? 63.725 59.380 47.709 1.00 20.93 62 ASP B CA 1
ATOM 2933 C C . ASP B 1 62 ? 64.190 58.473 48.842 1.00 20.38 62 ASP B C 1
ATOM 2934 O O . ASP B 1 62 ? 64.097 58.830 50.020 1.00 19.85 62 ASP B O 1
ATOM 2939 N N . LEU B 1 63 ? 64.676 57.291 48.474 1.00 18.97 63 LEU B N 1
ATOM 2940 C CA . LEU B 1 63 ? 65.164 56.319 49.442 1.00 20.39 63 LEU B CA 1
ATOM 2941 C C . LEU B 1 63 ? 66.307 56.889 50.275 1.00 24.05 63 LEU B C 1
ATOM 2942 O O . LEU B 1 63 ? 66.331 56.749 51.502 1.00 24.19 63 LEU B O 1
ATOM 2947 N N . ARG B 1 64 ? 67.264 57.521 49.602 1.00 28.37 64 ARG B N 1
ATOM 2948 C CA . ARG B 1 64 ? 68.409 58.106 50.288 1.00 33.67 64 ARG B CA 1
ATOM 2949 C C . ARG B 1 64 ? 67.960 59.185 51.259 1.00 33.49 64 ARG B C 1
ATOM 2950 O O . ARG B 1 64 ? 68.638 59.461 52.250 1.00 31.58 64 ARG B O 1
ATOM 2958 N N . MET B 1 65 ? 66.810 59.788 50.974 1.00 34.92 65 MET B N 1
ATOM 2959 C CA . MET B 1 65 ? 66.273 60.844 51.821 1.00 37.13 65 MET B CA 1
ATOM 2960 C C . MET B 1 65 ? 65.291 60.355 52.880 1.00 34.09 65 MET B C 1
ATOM 2961 O O . MET B 1 65 ? 64.671 61.162 53.565 1.00 30.48 65 MET B O 1
ATOM 2966 N N . GLY B 1 66 ? 65.130 59.040 53.004 1.00 32.55 66 GLY B N 1
ATOM 2967 C CA . GLY B 1 66 ? 64.244 58.516 54.028 1.00 32.23 66 GLY B CA 1
ATOM 2968 C C . GLY B 1 66 ? 62.875 57.956 53.680 1.00 30.84 66 GLY B C 1
ATOM 2969 O O . GLY B 1 66 ? 62.110 57.634 54.586 1.00 34.14 66 GLY B O 1
ATOM 2970 N N . ARG B 1 67 ? 62.533 57.836 52.403 1.00 28.03 67 ARG B N 1
ATOM 2971 C CA . ARG B 1 67 ? 61.224 57.280 52.072 1.00 23.96 67 ARG B CA 1
ATOM 2972 C C . ARG B 1 67 ? 61.285 56.119 51.092 1.00 20.23 67 ARG B C 1
ATOM 2973 O O . ARG B 1 67 ? 61.939 56.208 50.059 1.00 19.93 67 ARG B O 1
ATOM 2981 N N . MET B 1 68 ? 60.596 55.032 51.430 1.00 19.09 68 MET B N 1
ATOM 2982 C CA . MET B 1 68 ? 60.541 53.851 50.572 1.00 17.75 68 MET B CA 1
ATOM 2983 C C . MET B 1 68 ? 59.192 53.782 49.878 1.00 16.43 68 MET B C 1
ATOM 2984 O O . MET B 1 68 ? 58.154 53.957 50.517 1.00 16.23 68 MET B O 1
ATOM 2989 N N . THR B 1 69 ? 59.196 53.526 48.575 1.00 15.77 69 THR B N 1
ATOM 2990 C CA . THR B 1 69 ? 57.943 53.354 47.862 1.00 13.60 69 THR B CA 1
ATOM 2991 C C . THR B 1 69 ? 57.495 51.977 48.334 1.00 15.48 69 THR B C 1
ATOM 2992 O O . THR B 1 69 ? 58.293 51.229 48.899 1.00 14.46 69 THR B O 1
ATOM 2996 N N . THR B 1 70 ? 56.232 51.636 48.115 1.00 16.04 70 THR B N 1
ATOM 2997 C CA . THR B 1 70 ? 55.749 50.322 48.513 1.00 17.76 70 THR B CA 1
ATOM 2998 C C . THR B 1 70 ? 56.518 49.284 47.698 1.00 15.43 70 THR B C 1
ATOM 2999 O O . THR B 1 70 ? 56.747 48.166 48.154 1.00 13.83 70 THR B O 1
ATOM 3003 N N . GLN B 1 71 ? 56.907 49.660 46.485 1.00 13.43 71 GLN B N 1
ATOM 3004 C CA . GLN B 1 71 ? 57.664 48.756 45.624 1.00 12.21 71 GLN B CA 1
ATOM 3005 C C . GLN B 1 71 ? 59.001 48.409 46.284 1.00 12.05 71 GLN B C 1
ATOM 3006 O O . GLN B 1 71 ? 59.441 47.251 46.265 1.00 8.79 71 GLN B O 1
ATOM 3012 N N . ILE B 1 72 ? 59.655 49.409 46.862 1.00 10.84 72 ILE B N 1
ATOM 3013 C CA . ILE B 1 72 ? 60.923 49.150 47.543 1.00 11.61 72 ILE B CA 1
ATOM 3014 C C . ILE B 1 72 ? 60.654 48.345 48.813 1.00 12.11 72 ILE B C 1
ATOM 3015 O O . ILE B 1 72 ? 61.426 47.447 49.155 1.00 11.96 72 ILE B O 1
ATOM 3020 N N . GLU B 1 73 ? 59.561 48.657 49.512 1.00 14.79 73 GLU B N 1
ATOM 3021 C CA . GLU B 1 73 ? 59.227 47.899 50.718 1.00 14.69 73 GLU B CA 1
ATOM 3022 C C . GLU B 1 73 ? 59.064 46.420 50.349 1.00 13.05 73 GLU B C 1
ATOM 3023 O O . GLU B 1 73 ? 59.480 45.533 51.103 1.00 9.93 73 GLU B O 1
ATOM 3029 N N . GLN B 1 74 ? 58.448 46.159 49.194 1.00 10.92 74 GLN B N 1
ATOM 3030 C CA . GLN B 1 74 ? 58.251 44.788 48.729 1.00 11.15 74 GLN B CA 1
ATOM 3031 C C . GLN B 1 74 ? 59.580 44.135 48.378 1.00 9.98 74 GLN B C 1
ATOM 3032 O O . GLN B 1 74 ? 59.788 42.955 48.657 1.00 9.44 74 GLN B O 1
ATOM 3038 N N . SER B 1 75 ? 60.478 44.897 47.760 1.00 9.69 75 SER B N 1
ATOM 3039 C CA . SER B 1 75 ? 61.793 44.362 47.415 1.00 9.64 75 SER B CA 1
ATOM 3040 C C . SER B 1 75 ? 62.484 43.896 48.695 1.00 11.46 75 SER B C 1
ATOM 3041 O O . SER B 1 75 ? 63.096 42.828 48.732 1.00 6.93 75 SER B O 1
ATOM 3044 N N . ILE B 1 76 ? 62.377 44.704 49.748 1.00 11.69 76 ILE B N 1
ATOM 3045 C CA . ILE B 1 76 ? 62.998 44.365 51.032 1.00 11.52 76 ILE B CA 1
ATOM 3046 C C . ILE B 1 76 ? 62.372 43.121 51.650 1.00 11.22 76 ILE B C 1
ATOM 3047 O O . ILE B 1 76 ? 63.074 42.254 52.174 1.00 12.09 76 ILE B O 1
ATOM 3052 N N . TRP B 1 77 ? 61.046 43.049 51.601 1.00 12.31 77 TRP B N 1
ATOM 3053 C CA . TRP B 1 77 ? 60.303 41.916 52.149 1.00 13.44 77 TRP B CA 1
ATOM 3054 C C . TRP B 1 77 ? 60.726 40.646 51.418 1.00 12.92 77 TRP B C 1
ATOM 3055 O O . TRP B 1 77 ? 60.905 39.586 52.028 1.00 11.90 77 TRP B O 1
ATOM 3066 N N . LEU B 1 78 ? 60.875 40.761 50.102 1.00 11.60 78 LEU B N 1
ATOM 3067 C CA . LEU B 1 78 ? 61.294 39.635 49.280 1.00 11.36 78 LEU B CA 1
ATOM 3068 C C . LEU B 1 78 ? 62.742 39.262 49.594 1.00 12.14 78 LEU B C 1
ATOM 3069 O O . LEU B 1 78 ? 63.083 38.080 49.682 1.00 9.24 78 LEU B O 1
ATOM 3074 N N . ALA B 1 79 ? 63.597 40.268 49.766 1.00 11.76 79 ALA B N 1
ATOM 3075 C CA . ALA B 1 79 ? 65.000 40.010 50.083 1.00 12.49 79 ALA B CA 1
ATOM 3076 C C . ALA B 1 79 ? 65.092 39.262 51.412 1.00 11.90 79 ALA B C 1
ATOM 3077 O O . ALA B 1 79 ? 65.954 38.412 51.596 1.00 11.55 79 ALA B O 1
ATOM 3079 N N . ARG B 1 80 ? 64.202 39.576 52.340 1.00 13.29 80 ARG B N 1
ATOM 3080 C CA . ARG B 1 80 ? 64.227 38.893 53.628 1.00 14.66 80 ARG B CA 1
ATOM 3081 C C . ARG B 1 80 ? 63.812 37.427 53.466 1.00 14.79 80 ARG B C 1
ATOM 3082 O O . ARG B 1 80 ? 64.401 36.536 54.085 1.00 14.12 80 ARG B O 1
ATOM 3090 N N . ARG B 1 81 ? 62.803 37.174 52.634 1.00 13.53 81 ARG B N 1
ATOM 3091 C CA . ARG B 1 81 ? 62.352 35.803 52.402 1.00 14.17 81 ARG B CA 1
ATOM 3092 C C . ARG B 1 81 ? 63.522 35.022 51.806 1.00 13.99 81 ARG B C 1
ATOM 3093 O O . ARG B 1 81 ? 63.789 33.883 52.195 1.00 13.81 81 ARG B O 1
ATOM 3101 N N . ASP B 1 82 ? 64.219 35.650 50.861 1.00 13.05 82 ASP B N 1
ATOM 3102 C CA . ASP B 1 82 ? 65.382 35.051 50.209 1.00 13.60 82 ASP B CA 1
ATOM 3103 C C . ASP B 1 82 ? 66.484 34.805 51.249 1.00 14.14 82 ASP B C 1
ATOM 3104 O O . ASP B 1 82 ? 67.118 33.753 51.263 1.00 12.29 82 ASP B O 1
ATOM 3109 N N . ALA B 1 83 ? 66.716 35.789 52.116 1.00 11.65 83 ALA B N 1
ATOM 3110 C CA . ALA B 1 83 ? 67.758 35.647 53.135 1.00 12.82 83 ALA B CA 1
ATOM 3111 C C . ALA B 1 83 ? 67.484 34.472 54.078 1.00 10.81 83 ALA B C 1
ATOM 3112 O O . ALA B 1 83 ? 68.388 33.689 54.397 1.00 12.48 83 ALA B O 1
ATOM 3114 N N . LEU B 1 84 ? 66.242 34.349 54.529 1.00 12.53 84 LEU B N 1
ATOM 3115 C CA . LEU B 1 84 ? 65.881 33.269 55.444 1.00 13.57 84 LEU B CA 1
ATOM 3116 C C . LEU B 1 84 ? 66.101 31.904 54.802 1.00 15.33 84 LEU B C 1
ATOM 3117 O O . LEU B 1 84 ? 66.609 30.982 55.437 1.00 14.65 84 LEU B O 1
ATOM 3122 N N . LEU B 1 85 ? 65.725 31.787 53.532 1.00 13.71 85 LEU B N 1
ATOM 3123 C CA . LEU B 1 85 ? 65.874 30.538 52.798 1.00 14.74 85 LEU B CA 1
ATOM 3124 C C . LEU B 1 85 ? 67.333 30.170 52.532 1.00 14.12 85 LEU B C 1
ATOM 3125 O O . LEU B 1 85 ? 67.697 28.990 52.591 1.00 14.80 85 LEU B O 1
ATOM 3130 N N . ARG B 1 86 ? 68.167 31.166 52.243 1.00 14.11 86 ARG B N 1
ATOM 3131 C CA . ARG B 1 86 ? 69.580 30.899 52.001 1.00 15.12 86 ARG B CA 1
ATOM 3132 C C . ARG B 1 86 ? 70.221 30.383 53.283 1.00 16.51 86 ARG B C 1
ATOM 3133 O O . ARG B 1 86 ? 71.146 29.576 53.236 1.00 16.07 86 ARG B O 1
ATOM 3141 N N . LYS B 1 87 ? 69.725 30.850 54.425 1.00 13.21 87 LYS B N 1
ATOM 3142 C CA . LYS B 1 87 ? 70.258 30.408 55.716 1.00 16.45 87 LYS B CA 1
ATOM 3143 C C . LYS B 1 87 ? 69.874 28.947 55.963 1.00 17.15 87 LYS B C 1
ATOM 3144 O O . LYS B 1 87 ? 70.681 28.157 56.456 1.00 14.79 87 LYS B O 1
ATOM 3150 N N . GLU B 1 88 ? 68.643 28.594 55.604 1.00 19.12 88 GLU B N 1
ATOM 3151 C CA . GLU B 1 88 ? 68.138 27.231 55.780 1.00 24.00 88 GLU B CA 1
ATOM 3152 C C . GLU B 1 88 ? 68.602 26.322 54.643 1.00 23.71 88 GLU B C 1
ATOM 3153 O O . GLU B 1 88 ? 68.404 25.105 54.687 1.00 23.15 88 GLU B O 1
ATOM 3159 N N . LYS B 1 89 ? 69.210 26.922 53.626 1.00 22.07 89 LYS B N 1
ATOM 3160 C CA . LYS B 1 89 ? 69.681 26.189 52.456 1.00 23.14 89 LYS B CA 1
ATOM 3161 C C . LYS B 1 89 ? 68.506 25.541 51.727 1.00 21.79 89 LYS B C 1
ATOM 3162 O O . LYS B 1 89 ? 68.558 24.377 51.325 1.00 20.33 89 LYS B O 1
ATOM 3168 N N . LYS B 1 90 ? 67.439 26.314 51.566 1.00 20.52 90 LYS B N 1
ATOM 3169 C CA . LYS B 1 90 ? 66.242 25.864 50.868 1.00 20.53 90 LYS B CA 1
ATOM 3170 C C . LYS B 1 90 ? 65.941 26.841 49.733 1.00 19.07 90 LYS B C 1
ATOM 3171 O O . LYS B 1 90 ? 66.416 27.976 49.742 1.00 14.09 90 LYS B O 1
ATOM 3177 N N . HIS B 1 91 ? 65.142 26.397 48.770 1.00 18.32 91 HIS B N 1
ATOM 3178 C CA . HIS B 1 91 ? 64.765 27.229 47.630 1.00 18.04 91 HIS B CA 1
ATOM 3179 C C . HIS B 1 91 ? 63.358 27.777 47.884 1.00 17.87 91 HIS B C 1
ATOM 3180 O O . HIS B 1 91 ? 62.566 27.150 48.584 1.00 17.42 91 HIS B O 1
ATOM 3187 N N . VAL B 1 92 ? 63.040 28.942 47.327 1.00 17.35 92 VAL B N 1
ATOM 3188 C CA . VAL B 1 92 ? 61.719 29.532 47.555 1.00 17.51 92 VAL B CA 1
ATOM 3189 C C . VAL B 1 92 ? 60.559 28.651 47.087 1.00 15.85 92 VAL B C 1
ATOM 3190 O O . VAL B 1 92 ? 59.438 28.786 47.576 1.00 15.19 92 VAL B O 1
ATOM 3194 N N . PHE B 1 93 ? 60.825 27.744 46.151 1.00 15.43 93 PHE B N 1
ATOM 3195 C CA . PHE B 1 93 ? 59.781 26.852 45.650 1.00 16.88 93 PHE B CA 1
ATOM 3196 C C . PHE B 1 93 ? 59.448 25.738 46.639 1.00 19.14 93 PHE B C 1
ATOM 3197 O O . PHE B 1 93 ? 58.315 25.240 46.669 1.00 17.72 93 PHE B O 1
ATOM 3205 N N . ASP B 1 94 ? 60.435 25.341 47.441 1.00 19.26 94 ASP B N 1
ATOM 3206 C CA . ASP B 1 94 ? 60.239 24.265 48.409 1.00 21.51 94 ASP B CA 1
ATOM 3207 C C . ASP B 1 94 ? 59.012 24.468 49.297 1.00 23.21 94 ASP B C 1
ATOM 3208 O O . ASP B 1 94 ? 58.820 25.533 49.884 1.00 24.09 94 ASP B O 1
ATOM 3213 N N . GLY B 1 95 ? 58.174 23.440 49.388 1.00 24.35 95 GLY B N 1
ATOM 3214 C CA . GLY B 1 95 ? 56.987 23.536 50.220 1.00 26.03 95 GLY B CA 1
ATOM 3215 C C . GLY B 1 95 ? 55.796 24.185 49.540 1.00 26.10 95 GLY B C 1
ATOM 3216 O O . GLY B 1 95 ? 54.689 24.189 50.081 1.00 28.45 95 GLY B O 1
ATOM 3217 N N . GLY B 1 96 ? 56.020 24.742 48.356 1.00 24.70 96 GLY B N 1
ATOM 3218 C CA . GLY B 1 96 ? 54.934 25.377 47.631 1.00 23.52 96 GLY B CA 1
ATOM 3219 C C . GLY B 1 96 ? 54.291 24.404 46.663 1.00 23.51 96 GLY B C 1
ATOM 3220 O O . GLY B 1 96 ? 54.824 23.323 46.416 1.00 23.02 96 GLY B O 1
ATOM 3221 N N . GLU B 1 97 ? 53.141 24.781 46.115 1.00 23.27 97 GLU B N 1
ATOM 3222 C CA . GLU B 1 97 ? 52.434 23.933 45.160 1.00 24.37 97 GLU B CA 1
ATOM 3223 C C . GLU B 1 97 ? 52.687 24.517 43.779 1.00 21.36 97 GLU B C 1
ATOM 3224 O O . GLU B 1 97 ? 52.448 25.702 43.567 1.00 19.14 97 GLU B O 1
ATOM 3230 N N . LYS B 1 98 ? 53.176 23.704 42.846 1.00 20.28 98 LYS B N 1
ATOM 3231 C CA . LYS B 1 98 ? 53.459 24.209 41.502 1.00 21.24 98 LYS B CA 1
ATOM 3232 C C . LYS B 1 98 ? 52.226 24.864 40.896 1.00 20.38 98 LYS B C 1
ATOM 3233 O O . LYS B 1 98 ? 51.094 24.441 41.138 1.00 18.64 98 LYS B O 1
ATOM 3239 N N . ILE B 1 99 ? 52.441 25.901 40.097 1.00 19.61 99 ILE B N 1
ATOM 3240 C CA . ILE B 1 99 ? 51.312 26.607 39.519 1.00 18.44 99 ILE B CA 1
ATOM 3241 C C . ILE B 1 99 ? 51.492 26.914 38.037 1.00 16.19 99 ILE B C 1
ATOM 3242 O O . ILE B 1 99 ? 52.595 27.193 37.580 1.00 14.01 99 ILE B O 1
ATOM 3247 N N . LYS B 1 100 ? 50.398 26.840 37.285 1.00 13.38 100 LYS B N 1
ATOM 3248 C CA . LYS B 1 100 ? 50.450 27.114 35.857 1.00 13.10 100 LYS B CA 1
ATOM 3249 C C . LYS B 1 100 ? 50.357 28.605 35.586 1.00 12.67 100 LYS B C 1
ATOM 3250 O O . LYS B 1 100 ? 49.653 29.333 36.284 1.00 12.27 100 LYS B O 1
ATOM 3256 N N . ASN B 1 101 ? 51.072 29.049 34.561 1.00 12.28 101 ASN B N 1
ATOM 3257 C CA . ASN B 1 101 ? 51.080 30.449 34.175 1.00 14.01 101 ASN B CA 1
ATOM 3258 C C . ASN B 1 101 ? 50.403 30.567 32.828 1.00 15.16 101 ASN B C 1
ATOM 3259 O O . ASN B 1 101 ? 50.324 29.596 32.080 1.00 12.64 101 ASN B O 1
ATOM 3264 N N . ASN B 1 102 ? 49.895 31.753 32.530 1.00 15.23 102 ASN B N 1
ATOM 3265 C CA . ASN B 1 102 ? 49.259 31.972 31.246 1.00 17.84 102 ASN B CA 1
ATOM 3266 C C . ASN B 1 102 ? 50.350 32.341 30.252 1.00 17.17 102 ASN B C 1
ATOM 3267 O O . ASN B 1 102 ? 51.499 32.599 30.636 1.00 16.35 102 ASN B O 1
ATOM 3272 N N . TYR B 1 103 ? 49.995 32.340 28.973 1.00 15.62 103 TYR B N 1
ATOM 3273 C CA . TYR B 1 103 ? 50.925 32.715 27.913 1.00 16.25 103 TYR B CA 1
ATOM 3274 C C . TYR B 1 103 ? 50.564 34.145 27.533 1.00 17.19 103 TYR B C 1
ATOM 3275 O O . TYR B 1 103 ? 49.398 34.442 27.300 1.00 16.06 103 TYR B O 1
ATOM 3284 N N . LEU B 1 104 ? 51.549 35.030 27.469 1.00 16.89 104 LEU B N 1
ATOM 3285 C CA . LEU B 1 104 ? 51.280 36.419 27.108 1.00 21.83 104 LEU B CA 1
ATOM 3286 C C . LEU B 1 104 ? 51.437 36.584 25.599 1.00 23.03 104 LEU B C 1
ATOM 3287 O O . LEU B 1 104 ? 52.541 36.470 25.067 1.00 20.03 104 LEU B O 1
ATOM 3292 N N . LEU B 1 105 ? 50.327 36.844 24.916 1.00 24.54 105 LEU B N 1
ATOM 3293 C CA . LEU B 1 105 ? 50.336 37.008 23.466 1.00 29.52 105 LEU B CA 1
ATOM 3294 C C . LEU B 1 105 ? 50.492 38.465 23.056 1.00 32.75 105 LEU B C 1
ATOM 3295 O O . LEU B 1 105 ? 49.836 39.347 23.608 1.00 33.05 105 LEU B O 1
ATOM 3300 N N . SER B 1 106 ? 51.366 38.709 22.087 1.00 35.14 106 SER B N 1
ATOM 3301 C CA . SER B 1 106 ? 51.608 40.059 21.593 1.00 39.61 106 SER B CA 1
ATOM 3302 C C . SER B 1 106 ? 50.826 40.337 20.314 1.00 41.99 106 SER B C 1
ATOM 3303 O O . SER B 1 106 ? 50.628 39.445 19.491 1.00 41.22 106 SER B O 1
ATOM 3306 N N . HIS B 1 107 ? 50.381 41.580 20.155 1.00 44.76 107 HIS B N 1
ATOM 3307 C CA . HIS B 1 107 ? 49.633 41.974 18.967 1.00 48.55 107 HIS B CA 1
ATOM 3308 C C . HIS B 1 107 ? 50.581 42.321 17.832 1.00 47.77 107 HIS B C 1
ATOM 3309 O O . HIS B 1 107 ? 50.163 42.489 16.687 1.00 47.40 107 HIS B O 1
ATOM 3316 N N . PHE B 1 108 ? 51.863 42.428 18.161 1.00 48.03 108 PHE B N 1
ATOM 3317 C CA . PHE B 1 108 ? 52.880 42.761 17.175 1.00 48.01 108 PHE B CA 1
ATOM 3318 C C . PHE B 1 108 ? 53.479 41.484 16.600 1.00 46.61 108 PHE B C 1
ATOM 3319 O O . PHE B 1 108 ? 54.431 41.523 15.821 1.00 46.30 108 PHE B O 1
ATOM 3327 N N . GLN B 1 109 ? 52.902 40.353 16.992 1.00 45.26 109 GLN B N 1
ATOM 3328 C CA . GLN B 1 109 ? 53.352 39.049 16.530 1.00 43.90 109 GLN B CA 1
ATOM 3329 C C . GLN B 1 109 ? 52.211 38.330 15.820 1.00 42.04 109 GLN B C 1
ATOM 3330 O O . GLN B 1 109 ? 51.106 38.220 16.351 1.00 41.55 109 GLN B O 1
ATOM 3336 N N . ASP B 1 110 ? 52.480 37.849 14.613 1.00 40.56 110 ASP B N 1
ATOM 3337 C CA . ASP B 1 110 ? 51.465 37.144 13.846 1.00 39.66 110 ASP B CA 1
ATOM 3338 C C . ASP B 1 110 ? 51.375 35.693 14.287 1.00 36.44 110 ASP B C 1
ATOM 3339 O O . ASP B 1 110 ? 52.390 35.000 14.405 1.00 29.90 110 ASP B O 1
ATOM 3344 N N . LEU B 1 111 ? 50.155 35.238 14.546 1.00 34.04 111 LEU B N 1
ATOM 3345 C CA . LEU B 1 111 ? 49.950 33.860 14.957 1.00 34.26 111 LEU B CA 1
ATOM 3346 C C . LEU B 1 111 ? 50.167 32.966 13.746 1.00 32.08 111 LEU B C 1
ATOM 3347 O O . LEU B 1 111 ? 49.874 33.355 12.618 1.00 33.50 111 LEU B O 1
ATOM 3352 N N . LYS B 1 112 ? 50.708 31.780 13.985 1.00 30.06 112 LYS B N 1
ATOM 3353 C CA . LYS B 1 112 ? 50.941 30.813 12.927 1.00 27.75 112 LYS B CA 1
ATOM 3354 C C . LYS B 1 112 ? 50.007 29.652 13.234 1.00 27.70 112 LYS B C 1
ATOM 3355 O O . LYS B 1 112 ? 49.804 29.299 14.398 1.00 23.58 112 LYS B O 1
ATOM 3361 N N . PRO B 1 113 ? 49.417 29.047 12.199 1.00 28.06 113 PRO B N 1
ATOM 3362 C CA . PRO B 1 113 ? 48.507 27.924 12.434 1.00 27.79 113 PRO B CA 1
ATOM 3363 C C . PRO B 1 113 ? 49.135 26.834 13.289 1.00 24.65 113 PRO B C 1
ATOM 3364 O O . PRO B 1 113 ? 50.303 26.473 13.105 1.00 21.36 113 PRO B O 1
ATOM 3368 N N . GLY B 1 114 ? 48.352 26.326 14.234 1.00 22.32 114 GLY B N 1
ATOM 3369 C CA . GLY B 1 114 ? 48.832 25.276 15.111 1.00 20.47 114 GLY B CA 1
ATOM 3370 C C . GLY B 1 114 ? 49.614 25.739 16.330 1.00 19.63 114 GLY B C 1
ATOM 3371 O O . GLY B 1 114 ? 49.813 24.954 17.253 1.00 17.93 114 GLY B O 1
ATOM 3372 N N . PHE B 1 115 ? 50.053 26.996 16.356 1.00 18.53 115 PHE B N 1
ATOM 3373 C CA . PHE B 1 115 ? 50.827 27.481 17.500 1.00 17.84 115 PHE B CA 1
ATOM 3374 C C . PHE B 1 115 ? 50.049 27.426 18.812 1.00 18.28 115 PHE B C 1
ATOM 3375 O O . PHE B 1 115 ? 50.523 26.868 19.800 1.00 17.29 115 PHE B O 1
ATOM 3383 N N . LEU B 1 116 ? 48.858 28.014 18.826 1.00 18.03 116 LEU B N 1
ATOM 3384 C CA . LEU B 1 116 ? 48.048 28.018 20.041 1.00 20.22 116 LEU B CA 1
ATOM 3385 C C . LEU B 1 116 ? 47.703 26.585 20.427 1.00 21.50 116 LEU B C 1
ATOM 3386 O O . LEU B 1 116 ? 47.712 26.227 21.606 1.00 19.85 116 LEU B O 1
ATOM 3391 N N . ASP B 1 117 ? 47.408 25.769 19.421 1.00 22.16 117 ASP B N 1
ATOM 3392 C CA . ASP B 1 117 ? 47.081 24.368 19.639 1.00 25.51 117 ASP B CA 1
ATOM 3393 C C . ASP B 1 117 ? 48.268 23.701 20.332 1.00 21.01 117 ASP B C 1
ATOM 3394 O O . ASP B 1 117 ? 48.099 22.883 21.238 1.00 18.23 117 ASP B O 1
ATOM 3399 N N . GLY B 1 118 ? 49.469 24.078 19.903 1.00 17.96 118 GLY B N 1
ATOM 3400 C CA . GLY B 1 118 ? 50.686 23.528 20.466 1.00 15.90 118 GLY B CA 1
ATOM 3401 C C . GLY B 1 118 ? 50.872 23.861 21.933 1.00 15.34 118 GLY B C 1
ATOM 3402 O O . GLY B 1 118 ? 51.285 23.005 22.716 1.00 16.11 118 GLY B O 1
ATOM 3403 N N . LEU B 1 119 ? 50.579 25.104 22.307 1.00 14.69 119 LEU B N 1
ATOM 3404 C CA . LEU B 1 119 ? 50.700 25.529 23.700 1.00 15.24 119 LEU B CA 1
ATOM 3405 C C . LEU B 1 119 ? 49.713 24.730 24.544 1.00 16.18 119 LEU B C 1
ATOM 3406 O O . LEU B 1 119 ? 50.057 24.208 25.605 1.00 14.34 119 LEU B O 1
ATOM 3411 N N . LYS B 1 120 ? 48.480 24.637 24.059 1.00 16.71 120 LYS B N 1
ATOM 3412 C CA . LYS B 1 120 ? 47.437 23.905 24.769 1.00 20.48 120 LYS B CA 1
ATOM 3413 C C . LYS B 1 120 ? 47.890 22.478 25.053 1.00 20.01 120 LYS B C 1
ATOM 3414 O O . LYS B 1 120 ? 47.684 21.957 26.151 1.00 17.87 120 LYS B O 1
ATOM 3420 N N . ASN B 1 121 ? 48.512 21.851 24.059 1.00 21.73 121 ASN B N 1
ATOM 3421 C CA . ASN B 1 121 ? 48.983 20.480 24.203 1.00 24.56 121 ASN B CA 1
ATOM 3422 C C . ASN B 1 121 ? 50.097 20.344 25.229 1.00 23.50 121 ASN B C 1
ATOM 3423 O O . ASN B 1 121 ? 50.267 19.283 25.823 1.00 22.50 121 ASN B O 1
ATOM 3428 N N . GLU B 1 122 ? 50.857 21.416 25.433 1.00 22.44 122 GLU B N 1
ATOM 3429 C CA . GLU B 1 122 ? 51.949 21.395 26.398 1.00 23.29 122 GLU B CA 1
ATOM 3430 C C . GLU B 1 122 ? 51.483 21.748 27.806 1.00 20.40 122 GLU B C 1
ATOM 3431 O O . GLU B 1 122 ? 52.294 21.811 28.732 1.00 19.70 122 GLU B O 1
AT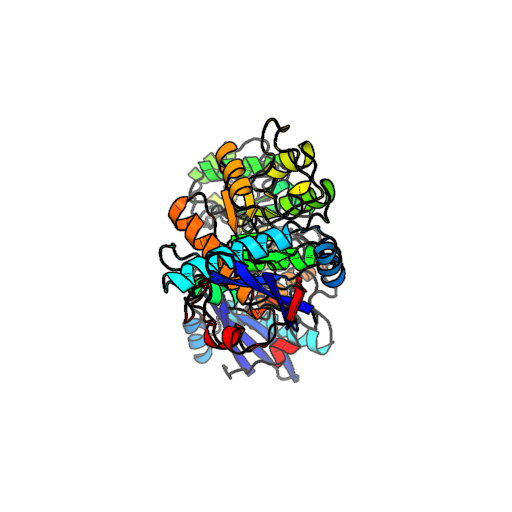OM 3437 N N . GLY B 1 123 ? 50.186 21.995 27.971 1.00 17.13 123 GLY B N 1
ATOM 3438 C CA . GLY B 1 123 ? 49.677 22.296 29.300 1.00 17.31 123 GLY B CA 1
ATOM 3439 C C . GLY B 1 123 ? 49.062 23.662 29.535 1.00 15.83 123 GLY B C 1
ATOM 3440 O O . GLY B 1 123 ? 48.419 23.886 30.561 1.00 15.65 123 GLY B O 1
ATOM 3441 N N . TYR B 1 124 ? 49.252 24.584 28.604 1.00 16.28 124 TYR B N 1
ATOM 3442 C CA . TYR B 1 124 ? 48.690 25.917 28.760 1.00 14.95 124 TYR B CA 1
ATOM 3443 C C . TYR B 1 124 ? 47.167 25.903 28.738 1.00 16.06 124 TYR B C 1
ATOM 3444 O O . TYR B 1 124 ? 46.555 25.155 27.983 1.00 17.46 124 TYR B O 1
ATOM 3453 N N . ASN B 1 125 ? 46.560 26.739 29.575 1.00 15.22 125 ASN B N 1
ATOM 3454 C CA . ASN B 1 125 ? 45.109 26.848 29.642 1.00 16.44 125 ASN B CA 1
ATOM 3455 C C . ASN B 1 125 ? 44.631 28.246 29.304 1.00 17.45 125 ASN B C 1
ATOM 3456 O O . ASN B 1 125 ? 43.502 28.427 28.842 1.00 17.29 125 ASN B O 1
ATOM 3461 N N . THR B 1 126 ? 45.480 29.243 29.525 1.00 16.32 126 THR B N 1
ATOM 3462 C CA . THR B 1 126 ? 45.033 30.604 29.284 1.00 18.03 126 THR B CA 1
ATOM 3463 C C . THR B 1 126 ? 46.046 31.514 28.625 1.00 16.60 126 THR B C 1
ATOM 3464 O O . THR B 1 126 ? 47.263 31.305 28.728 1.00 15.35 126 THR B O 1
ATOM 3468 N N . VAL B 1 127 ? 45.514 32.517 27.934 1.00 14.18 127 VAL B N 1
ATOM 3469 C CA . VAL B 1 127 ? 46.307 33.504 27.219 1.00 14.46 127 VAL B CA 1
ATOM 3470 C C . VAL B 1 127 ? 45.913 34.887 27.730 1.00 16.63 127 VAL B C 1
ATOM 3471 O O . VAL B 1 127 ? 44.730 35.186 27.920 1.00 15.96 127 VAL B O 1
ATOM 3475 N N . LYS B 1 128 ? 46.907 35.724 27.978 1.00 16.77 128 LYS B N 1
ATOM 3476 C CA . LYS B 1 128 ? 46.643 37.072 28.455 1.00 19.16 128 LYS B CA 1
ATOM 3477 C C . LYS B 1 128 ? 46.853 37.963 27.246 1.00 18.22 128 LYS B C 1
ATOM 3478 O O . LYS B 1 128 ? 47.812 37.780 26.507 1.00 17.30 128 LYS B O 1
ATOM 3484 N N . VAL B 1 129 ? 45.951 38.914 27.045 1.00 17.54 129 VAL B N 1
ATOM 3485 C CA . VAL B 1 129 ? 46.044 39.817 25.907 1.00 20.81 129 VAL B CA 1
ATOM 3486 C C . VAL B 1 129 ? 45.825 41.257 26.357 1.00 21.73 129 VAL B C 1
ATOM 3487 O O . VAL B 1 129 ? 44.858 41.543 27.057 1.00 20.79 129 VAL B O 1
ATOM 3491 N N . LYS B 1 130 ? 46.729 42.155 25.972 1.00 22.51 130 LYS B N 1
ATOM 3492 C CA . LYS B 1 130 ? 46.584 43.564 26.317 1.00 26.52 130 LYS B CA 1
ATOM 3493 C C . LYS B 1 130 ? 45.587 44.159 25.325 1.00 26.74 130 LYS B C 1
ATOM 3494 O O . LYS B 1 130 ? 45.714 43.948 24.120 1.00 25.02 130 LYS B O 1
ATOM 3500 N N . MET B 1 131 ? 44.600 44.895 25.830 1.00 27.75 131 MET B N 1
ATOM 3501 C CA . MET B 1 131 ? 43.576 45.497 24.978 1.00 29.14 131 MET B CA 1
ATOM 3502 C C . MET B 1 131 ? 43.611 47.022 25.051 1.00 32.58 131 MET B C 1
ATOM 3503 O O . MET B 1 131 ? 43.926 47.593 26.094 1.00 30.17 131 MET B O 1
ATOM 3508 N N . GLY B 1 132 ? 43.275 47.677 23.945 1.00 35.25 132 GLY B N 1
ATOM 3509 C CA . GLY B 1 132 ? 43.265 49.127 23.937 1.00 42.04 132 GLY B CA 1
ATOM 3510 C C . GLY B 1 132 ? 43.755 49.750 22.648 1.00 45.97 132 GLY B C 1
ATOM 3511 O O . GLY B 1 132 ? 43.220 50.767 22.208 1.00 46.15 132 GLY B O 1
ATOM 3512 N N . ARG B 1 133 ? 44.773 49.145 22.046 1.00 48.75 133 ARG B N 1
ATOM 3513 C CA . ARG B 1 133 ? 45.343 49.650 20.801 1.00 52.59 133 ARG B CA 1
ATOM 3514 C C . ARG B 1 133 ? 44.279 49.683 19.706 1.00 52.74 133 ARG B C 1
ATOM 3515 O O . ARG B 1 133 ? 43.934 50.748 19.191 1.00 53.06 133 ARG B O 1
ATOM 3523 N N . ASP B 1 134 ? 43.764 48.509 19.356 1.00 52.59 134 ASP B N 1
ATOM 3524 C CA . ASP B 1 134 ? 42.741 48.388 18.327 1.00 51.65 134 ASP B CA 1
ATOM 3525 C C . ASP B 1 134 ? 41.800 47.237 18.667 1.00 50.74 134 ASP B C 1
ATOM 3526 O O . ASP B 1 134 ? 42.166 46.069 18.535 1.00 48.73 134 ASP B O 1
ATOM 3531 N N . LEU B 1 135 ? 40.587 47.573 19.099 1.00 50.15 135 LEU B N 1
ATOM 3532 C CA . LEU B 1 135 ? 39.592 46.572 19.473 1.00 51.63 135 LEU B CA 1
ATOM 3533 C C . LEU B 1 135 ? 39.342 45.505 18.409 1.00 53.91 135 LEU B C 1
ATOM 3534 O O . LEU B 1 135 ? 39.260 44.320 18.727 1.00 53.92 135 LEU B O 1
ATOM 3539 N N . GLN B 1 136 ? 39.214 45.923 17.152 1.00 54.76 136 GLN B N 1
ATOM 3540 C CA . GLN B 1 136 ? 38.974 44.982 16.061 1.00 55.74 136 GLN B CA 1
ATOM 3541 C C . GLN B 1 136 ? 40.162 44.044 15.877 1.00 55.30 136 GLN B C 1
ATOM 3542 O O . GLN B 1 136 ? 40.014 42.823 15.936 1.00 57.14 136 GLN B O 1
ATOM 3548 N N . LYS B 1 137 ? 41.334 44.626 15.649 1.00 53.61 137 LYS B N 1
ATOM 3549 C CA . LYS B 1 137 ? 42.566 43.865 15.465 1.00 50.69 137 LYS B CA 1
ATOM 3550 C C . LYS B 1 137 ? 42.707 42.848 16.596 1.00 48.64 137 LYS B C 1
ATOM 3551 O O . LYS B 1 137 ? 43.117 41.705 16.386 1.00 49.42 137 LYS B O 1
ATOM 3557 N N . GLU B 1 138 ? 42.350 43.284 17.798 1.00 46.82 138 GLU B N 1
ATOM 3558 C CA . GLU B 1 138 ? 42.429 42.458 18.993 1.00 42.87 138 GLU B CA 1
ATOM 3559 C C . GLU B 1 138 ? 41.269 41.469 19.104 1.00 40.51 138 GLU B C 1
ATOM 3560 O O . GLU B 1 138 ? 41.455 40.329 19.529 1.00 36.77 138 GLU B O 1
ATOM 3566 N N . ALA B 1 139 ? 40.073 41.905 18.719 1.00 38.36 139 ALA B N 1
ATOM 3567 C CA . ALA B 1 139 ? 38.894 41.048 18.781 1.00 38.38 139 ALA B CA 1
ATOM 3568 C C . ALA B 1 139 ? 39.095 39.793 17.939 1.00 38.99 139 ALA B C 1
ATOM 3569 O O . ALA B 1 139 ? 38.663 38.706 18.320 1.00 38.89 139 ALA B O 1
ATOM 3571 N N . ASP B 1 140 ? 39.746 39.948 16.791 1.00 39.54 140 ASP B N 1
ATOM 3572 C CA . ASP B 1 140 ? 40.000 38.816 15.910 1.00 40.58 140 ASP B CA 1
ATOM 3573 C C . ASP B 1 140 ? 41.011 37.874 16.544 1.00 38.37 140 ASP B C 1
ATOM 3574 O O . ASP B 1 140 ? 40.985 36.668 16.309 1.00 38.48 140 ASP B O 1
ATOM 3579 N N . MET B 1 141 ? 41.905 38.429 17.355 1.00 37.09 141 MET B N 1
ATOM 3580 C CA . MET B 1 141 ? 42.897 37.616 18.038 1.00 33.67 141 MET B CA 1
ATOM 3581 C C . MET B 1 141 ? 42.169 36.759 19.071 1.00 28.11 141 MET B C 1
ATOM 3582 O O . MET B 1 141 ? 42.475 35.577 19.251 1.00 19.83 141 MET B O 1
ATOM 3587 N N . LEU B 1 142 ? 41.182 37.352 19.736 1.00 24.11 142 LEU B N 1
ATOM 3588 C CA . LEU B 1 142 ? 40.420 36.622 20.745 1.00 24.93 142 LEU B CA 1
ATOM 3589 C C . LEU B 1 142 ? 39.664 35.450 20.126 1.00 25.06 142 LEU B C 1
ATOM 3590 O O . LEU B 1 142 ? 39.506 34.401 20.754 1.00 23.35 142 LEU B O 1
ATOM 3595 N N . THR B 1 143 ? 39.203 35.624 18.891 1.00 27.60 143 THR B N 1
ATOM 3596 C CA . THR B 1 143 ? 38.479 34.558 18.212 1.00 31.06 143 THR B CA 1
ATOM 3597 C C . THR B 1 143 ? 39.405 33.363 17.993 1.00 27.36 143 THR B C 1
ATOM 3598 O O . THR B 1 143 ? 38.996 32.217 18.171 1.00 25.74 143 THR B O 1
ATOM 3602 N N . HIS B 1 144 ? 40.652 33.630 17.611 1.00 25.38 144 HIS B N 1
ATOM 3603 C CA . HIS B 1 144 ? 41.617 32.555 17.387 1.00 22.68 144 HIS B CA 1
ATOM 3604 C C . HIS B 1 144 ? 41.943 31.848 18.690 1.00 20.31 144 HIS B C 1
ATOM 3605 O O . HIS B 1 144 ? 42.130 30.633 18.716 1.00 19.79 144 HIS B O 1
ATOM 3612 N N . ILE B 1 145 ? 42.023 32.609 19.778 1.00 19.38 145 ILE B N 1
ATOM 3613 C CA . ILE B 1 145 ? 42.295 32.011 21.078 1.00 19.76 145 ILE B CA 1
ATOM 3614 C C . ILE B 1 145 ? 41.120 31.095 21.427 1.00 19.05 145 ILE B C 1
ATOM 3615 O O . ILE B 1 145 ? 41.303 29.937 21.815 1.00 18.87 145 ILE B O 1
ATOM 3620 N N . ALA B 1 146 ? 39.909 31.611 21.250 1.00 20.98 146 ALA B N 1
ATOM 3621 C CA . ALA B 1 146 ? 38.701 30.849 21.532 1.00 21.94 146 ALA B CA 1
ATOM 3622 C C . ALA B 1 146 ? 38.645 29.582 20.682 1.00 23.70 146 ALA B C 1
ATOM 3623 O O . ALA B 1 146 ? 38.282 28.510 21.170 1.00 22.69 146 ALA B O 1
ATOM 3625 N N . ALA B 1 147 ? 39.008 29.712 19.410 1.00 24.92 147 ALA B N 1
ATOM 3626 C CA . ALA B 1 147 ? 38.989 28.579 18.488 1.00 27.37 147 ALA B CA 1
ATOM 3627 C C . ALA B 1 147 ? 39.888 27.436 18.948 1.00 27.78 147 ALA B C 1
ATOM 3628 O O . ALA B 1 147 ? 39.646 26.275 18.616 1.00 27.72 147 ALA B O 1
ATOM 3630 N N . SER B 1 148 ? 40.926 27.765 19.712 1.00 30.23 148 SER B N 1
ATOM 3631 C CA . SER B 1 148 ? 41.850 26.755 20.219 1.00 30.74 148 SER B CA 1
ATOM 3632 C C . SER B 1 148 ? 41.334 26.170 21.531 1.00 29.55 148 SER B C 1
ATOM 3633 O O . SER B 1 148 ? 41.893 25.208 22.055 1.00 30.15 148 SER B O 1
ATOM 3636 N N . GLY B 1 149 ? 40.268 26.764 22.060 1.00 27.97 149 GLY B N 1
ATOM 3637 C CA . GLY B 1 149 ? 39.681 26.278 23.296 1.00 25.96 149 GLY B CA 1
ATOM 3638 C C . GLY B 1 149 ? 40.353 26.746 24.574 1.00 24.63 149 GLY B C 1
ATOM 3639 O O . GLY B 1 149 ? 40.093 26.206 25.646 1.00 25.5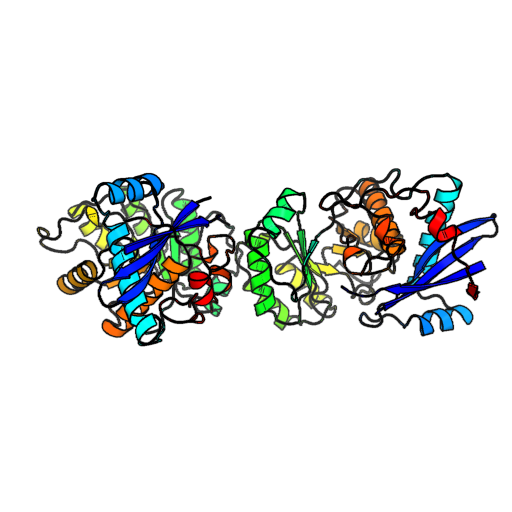4 149 GLY B O 1
ATOM 3640 N N . MET B 1 150 ? 41.209 27.756 24.472 1.00 21.48 150 MET B N 1
ATOM 3641 C CA . MET B 1 150 ? 41.912 28.275 25.643 1.00 20.70 150 MET B CA 1
ATOM 3642 C C . MET B 1 150 ? 41.170 29.451 26.284 1.00 17.16 150 MET B C 1
ATOM 3643 O O . MET B 1 150 ? 40.452 30.184 25.614 1.00 15.54 150 MET B O 1
ATOM 3648 N N . ARG B 1 151 ? 41.337 29.620 27.591 1.00 17.09 151 ARG B N 1
ATOM 3649 C CA . ARG B 1 151 ? 40.695 30.727 28.290 1.00 18.21 151 ARG B CA 1
ATOM 3650 C C . ARG B 1 151 ? 41.550 31.962 28.037 1.00 17.48 151 ARG B C 1
ATOM 3651 O O . ARG B 1 151 ? 42.711 31.840 27.638 1.00 17.78 151 ARG B O 1
ATOM 3659 N N . MET B 1 152 ? 40.990 33.146 28.248 1.00 18.13 152 MET B N 1
ATOM 3660 C CA . MET B 1 152 ? 41.764 34.362 28.035 1.00 17.79 152 MET B CA 1
ATOM 3661 C C . MET B 1 152 ? 41.508 35.430 29.095 1.00 18.92 152 MET B C 1
ATOM 3662 O O . MET B 1 152 ? 40.423 35.508 29.684 1.00 17.64 152 MET B O 1
ATOM 3667 N N . ARG B 1 153 ? 42.538 36.230 29.352 1.00 16.39 153 ARG B N 1
ATOM 3668 C CA . ARG B 1 153 ? 42.468 37.314 30.319 1.00 18.01 153 ARG B CA 1
ATOM 3669 C C . ARG B 1 153 ? 42.705 38.585 29.536 1.00 17.49 153 ARG B C 1
ATOM 3670 O O . ARG B 1 153 ? 43.726 38.718 28.863 1.00 16.84 153 ARG B O 1
ATOM 3678 N N . LEU B 1 154 ? 41.753 39.509 29.602 1.00 15.84 154 LEU B N 1
ATOM 3679 C CA . LEU B 1 154 ? 41.878 40.757 28.862 1.00 19.68 154 LEU B CA 1
ATOM 3680 C C . LEU B 1 154 ? 42.267 41.887 29.792 1.00 19.34 154 LEU B C 1
ATOM 3681 O O . LEU B 1 154 ? 41.625 42.102 30.814 1.00 20.61 154 LEU B O 1
ATOM 3686 N N . ASP B 1 155 ? 43.321 42.610 29.433 1.00 18.56 155 ASP B N 1
ATOM 3687 C CA . ASP B 1 155 ? 43.791 43.715 30.253 1.00 19.30 155 ASP B CA 1
ATOM 3688 C C . ASP B 1 155 ? 43.669 45.045 29.514 1.00 20.13 155 ASP B C 1
ATOM 3689 O O . ASP B 1 155 ? 44.408 45.317 28.562 1.00 19.73 155 ASP B O 1
ATOM 3694 N N . PHE B 1 156 ? 42.725 45.869 29.959 1.00 19.89 156 PHE B N 1
ATOM 3695 C CA . PHE B 1 156 ? 42.484 47.169 29.351 1.00 22.03 156 PHE B CA 1
ATOM 3696 C C . PHE B 1 156 ? 43.326 48.277 29.970 1.00 23.39 156 PHE B C 1
ATOM 3697 O O . PHE B 1 156 ? 43.345 49.402 29.471 1.00 25.13 156 PHE B O 1
ATOM 3705 N N . ASN B 1 157 ? 44.016 47.961 31.059 1.00 23.40 157 ASN B N 1
ATOM 3706 C CA . ASN B 1 157 ? 44.852 48.944 31.739 1.00 25.84 157 ASN B CA 1
ATOM 3707 C C . ASN B 1 157 ? 44.107 50.245 32.035 1.00 25.37 157 ASN B C 1
ATOM 3708 O O . ASN B 1 157 ? 44.704 51.325 32.065 1.00 23.66 157 ASN B O 1
ATOM 3713 N N . ALA B 1 158 ? 42.799 50.128 32.245 1.00 24.09 158 ALA B N 1
ATOM 3714 C CA . ALA B 1 158 ? 41.940 51.268 32.565 1.00 25.57 158 ALA B CA 1
ATOM 3715 C C . ALA B 1 158 ? 41.901 52.375 31.512 1.00 28.59 158 ALA B C 1
ATOM 3716 O O . ALA B 1 158 ? 41.688 53.540 31.849 1.00 25.99 158 ALA B O 1
ATOM 3718 N N . LEU B 1 159 ? 42.091 52.020 30.246 1.00 32.44 159 LEU B N 1
ATOM 3719 C CA . LEU B 1 159 ? 42.076 53.014 29.178 1.00 39.83 159 LEU B CA 1
ATOM 3720 C C . LEU B 1 159 ? 40.709 53.164 28.523 1.00 43.18 159 LEU B C 1
ATOM 3721 O O . LEU B 1 159 ? 40.425 54.176 27.881 1.00 43.70 159 LEU B O 1
ATOM 3726 N N . GLY B 1 160 ? 39.860 52.157 28.688 1.00 44.52 160 GLY B N 1
ATOM 3727 C CA . GLY B 1 160 ? 38.541 52.218 28.090 1.00 46.35 160 GLY B CA 1
ATOM 3728 C C . GLY B 1 160 ? 37.609 53.188 28.791 1.00 46.01 160 GLY B C 1
ATOM 3729 O O . GLY B 1 160 ? 38.036 54.190 29.367 1.00 46.78 160 GLY B O 1
ATOM 3730 N N . SER B 1 161 ? 36.319 52.884 28.722 1.00 45.18 161 SER B N 1
ATOM 3731 C CA . SER B 1 161 ? 35.289 53.694 29.350 1.00 42.03 161 SER B CA 1
ATOM 3732 C C . SER B 1 161 ? 34.112 52.768 29.566 1.00 40.74 161 SER B C 1
ATOM 3733 O O . SER B 1 161 ? 34.004 51.739 28.903 1.00 41.15 161 SER B O 1
ATOM 3736 N N . TRP B 1 162 ? 33.239 53.125 30.499 1.00 42.42 162 TRP B N 1
ATOM 3737 C CA . TRP B 1 162 ? 32.067 52.314 30.790 1.00 43.72 162 TRP B CA 1
ATOM 3738 C C . TRP B 1 162 ? 31.337 51.994 29.490 1.00 42.03 162 TRP B C 1
ATOM 3739 O O . TRP B 1 162 ? 30.921 50.858 29.256 1.00 38.20 162 TRP B O 1
ATOM 3750 N N . GLN B 1 163 ? 31.204 53.008 28.643 1.00 42.04 163 GLN B N 1
ATOM 3751 C CA . GLN B 1 163 ? 30.517 52.880 27.366 1.00 45.67 163 GLN B CA 1
ATOM 3752 C C . GLN B 1 163 ? 31.319 52.110 26.318 1.00 46.04 163 GLN B C 1
ATOM 3753 O O . GLN B 1 163 ? 30.821 51.150 25.729 1.00 46.95 163 GLN B O 1
ATOM 3759 N N . THR B 1 164 ? 32.557 52.530 26.086 1.00 46.28 164 THR B N 1
ATOM 3760 C CA . THR B 1 164 ? 33.403 51.865 25.102 1.00 45.87 164 THR B CA 1
ATOM 3761 C C . THR B 1 164 ? 33.600 50.392 25.449 1.00 45.18 164 THR B C 1
ATOM 3762 O O . THR B 1 164 ? 33.822 49.566 24.565 1.00 45.44 164 THR B O 1
ATOM 3766 N N . PHE B 1 165 ? 33.503 50.070 26.738 1.00 43.79 165 PHE B N 1
ATOM 3767 C CA . PHE B 1 165 ? 33.684 48.700 27.215 1.00 40.35 165 PHE B CA 1
ATOM 3768 C C . PHE B 1 165 ? 32.460 47.804 27.036 1.00 40.20 165 PHE B C 1
ATOM 3769 O O . PHE B 1 165 ? 32.591 46.621 26.722 1.00 40.55 165 PHE B O 1
ATOM 3777 N N . GLU B 1 166 ? 31.271 48.359 27.240 1.00 40.94 166 GLU B N 1
ATOM 3778 C CA . GLU B 1 166 ? 30.050 47.572 27.108 1.00 41.12 166 GLU B CA 1
ATOM 3779 C C . GLU B 1 166 ? 29.806 47.134 25.664 1.00 41.35 166 GLU B C 1
ATOM 3780 O O . GLU B 1 166 ? 29.414 45.994 25.410 1.00 39.61 166 GLU B O 1
ATOM 3786 N N . LYS B 1 167 ? 30.040 48.042 24.724 1.00 41.55 167 LYS B N 1
ATOM 3787 C CA . LYS B 1 167 ? 29.843 47.742 23.310 1.00 44.81 167 LYS B CA 1
ATOM 3788 C C . LYS B 1 167 ? 30.664 46.519 22.921 1.00 45.60 167 LYS B C 1
ATOM 3789 O O . LYS B 1 167 ? 30.188 45.626 22.219 1.00 46.63 167 LYS B O 1
ATOM 3795 N N . PHE B 1 168 ? 31.903 46.489 23.396 1.00 46.15 168 PHE B N 1
ATOM 3796 C CA . PHE B 1 168 ? 32.822 45.403 23.096 1.00 44.62 168 PHE B CA 1
ATOM 3797 C C . PHE B 1 168 ? 32.322 44.030 23.539 1.00 44.04 168 PHE B C 1
ATOM 3798 O O . PHE B 1 168 ? 32.106 43.146 22.712 1.00 43.41 168 PHE B O 1
ATOM 3806 N N . MET B 1 169 ? 32.132 43.864 24.844 1.00 41.59 169 MET B N 1
ATOM 3807 C CA . MET B 1 169 ? 31.695 42.593 25.422 1.00 42.63 169 MET B CA 1
ATOM 3808 C C . MET B 1 169 ? 30.497 41.870 24.795 1.00 42.80 169 MET B C 1
ATOM 3809 O O . MET B 1 169 ? 30.538 40.653 24.594 1.00 43.11 169 MET B O 1
ATOM 3814 N N . VAL B 1 170 ? 29.430 42.599 24.496 1.00 42.70 170 VAL B N 1
ATOM 3815 C CA . VAL B 1 170 ? 28.244 41.974 23.919 1.00 42.98 170 VAL B CA 1
ATOM 3816 C C . VAL B 1 170 ? 28.499 41.397 22.523 1.00 44.42 170 VAL B C 1
ATOM 3817 O O . VAL B 1 170 ? 27.847 40.437 22.109 1.00 45.92 170 VAL B O 1
ATOM 3821 N N . ASN B 1 171 ? 29.463 41.975 21.814 1.00 45.52 171 ASN B N 1
ATOM 3822 C CA . ASN B 1 171 ? 29.803 41.541 20.460 1.00 44.79 171 ASN B CA 1
ATOM 3823 C C . ASN B 1 171 ? 30.624 40.251 20.382 1.00 43.98 171 ASN B C 1
ATOM 3824 O O . ASN B 1 171 ? 30.600 39.560 19.365 1.00 43.41 171 ASN B O 1
ATOM 3829 N N . LEU B 1 172 ? 31.356 39.927 21.443 1.00 43.14 172 LEU B N 1
ATOM 3830 C CA . LEU B 1 172 ? 32.167 38.714 21.440 1.00 41.33 172 LEU B CA 1
ATOM 3831 C C . LEU B 1 172 ? 31.323 37.469 21.168 1.00 39.74 172 LEU B C 1
ATOM 3832 O O . LEU B 1 172 ? 30.261 37.280 21.763 1.00 42.22 172 LEU B O 1
ATOM 3837 N N . PRO B 1 173 ? 31.792 36.606 20.253 1.00 38.83 173 PRO B N 1
ATOM 3838 C CA . PRO B 1 173 ? 31.121 35.360 19.861 1.00 38.37 173 PRO B CA 1
ATOM 3839 C C . PRO B 1 173 ? 30.728 34.480 21.052 1.00 38.62 173 PRO B C 1
ATOM 3840 O O . PRO B 1 173 ? 31.327 34.572 22.124 1.00 36.19 173 PRO B O 1
ATOM 3844 N N . LEU B 1 174 ? 29.729 33.625 20.860 1.00 38.78 174 LEU B N 1
ATOM 3845 C CA . LEU B 1 174 ? 29.281 32.737 21.928 1.00 43.18 174 LEU B CA 1
ATOM 3846 C C . LEU B 1 174 ? 30.386 31.766 22.324 1.00 46.36 174 LEU B C 1
ATOM 3847 O O . LEU B 1 174 ? 30.303 31.103 23.359 1.00 48.96 174 LEU B O 1
ATOM 3852 N N . THR B 1 175 ? 31.416 31.681 21.489 1.00 47.00 175 THR B N 1
ATOM 3853 C CA . THR B 1 175 ? 32.546 30.799 21.753 1.00 46.02 175 THR B CA 1
ATOM 3854 C C . THR B 1 175 ? 33.579 31.518 22.615 1.00 44.23 175 THR B C 1
ATOM 3855 O O . THR B 1 175 ? 34.241 30.905 23.455 1.00 45.94 175 THR B O 1
ATOM 3859 N N . VAL B 1 176 ? 33.699 32.826 22.407 1.00 42.97 176 VAL B N 1
ATOM 3860 C CA . VAL B 1 176 ? 34.647 33.649 23.150 1.00 41.32 176 VAL B CA 1
ATOM 3861 C C . VAL B 1 176 ? 34.160 33.958 24.569 1.00 41.57 176 VAL B C 1
ATOM 3862 O O . VAL B 1 176 ? 34.825 33.617 25.547 1.00 39.86 176 VAL B O 1
ATOM 3866 N N . ARG B 1 177 ? 32.995 34.597 24.671 1.00 43.06 177 ARG B N 1
ATOM 3867 C CA . ARG B 1 177 ? 32.414 34.970 25.961 1.00 43.30 177 ARG B CA 1
ATOM 3868 C C . ARG B 1 177 ? 32.675 34.004 27.113 1.00 42.13 177 ARG B C 1
ATOM 3869 O O . ARG B 1 177 ? 33.241 34.392 28.136 1.00 42.85 177 ARG B O 1
ATOM 3877 N N . PRO B 1 178 ? 32.268 32.731 26.970 1.00 39.53 178 PRO B N 1
ATOM 3878 C CA . PRO B 1 178 ? 32.489 31.762 28.045 1.00 38.30 178 PRO B CA 1
ATOM 3879 C C . PRO B 1 178 ? 33.960 31.429 28.272 1.00 36.47 178 PRO B C 1
ATOM 3880 O O . PRO B 1 178 ? 34.307 30.745 29.234 1.00 38.63 178 PRO B O 1
ATOM 3884 N N . LEU B 1 179 ? 34.823 31.921 27.390 1.00 36.73 179 LEU B N 1
ATOM 3885 C CA . LEU B 1 179 ? 36.254 31.658 27.506 1.00 33.06 179 LEU B CA 1
ATOM 3886 C C . LEU B 1 179 ? 37.034 32.790 28.170 1.00 31.21 179 LEU B C 1
ATOM 3887 O O . LEU B 1 179 ? 38.234 32.666 28.410 1.00 31.79 179 LEU B O 1
ATOM 3892 N N . ILE B 1 180 ? 36.354 33.892 28.464 1.00 29.18 180 ILE B N 1
ATOM 3893 C CA . ILE B 1 180 ? 36.998 35.023 29.122 1.00 26.06 180 ILE B CA 1
ATOM 3894 C C . ILE B 1 180 ? 36.998 34.777 30.627 1.00 24.75 180 ILE B C 1
ATOM 3895 O O . ILE B 1 180 ? 35.948 34.844 31.269 1.00 23.46 180 ILE B O 1
ATOM 3900 N N . GLU B 1 181 ? 38.166 34.482 31.193 1.00 22.67 181 GLU B N 1
ATOM 3901 C CA . GLU B 1 181 ? 38.242 34.237 32.625 1.00 24.24 181 GLU B CA 1
ATOM 3902 C C . GLU B 1 181 ? 37.861 35.524 33.333 1.00 23.62 181 GLU B C 1
ATOM 3903 O O . GLU B 1 181 ? 37.032 35.526 34.242 1.00 23.47 181 GLU B O 1
ATOM 3909 N N . TYR B 1 182 ? 38.475 36.623 32.907 1.00 21.06 182 TYR B N 1
ATOM 3910 C CA . TYR B 1 182 ? 38.176 37.923 33.477 1.00 20.06 182 TYR B CA 1
ATOM 3911 C C . TYR B 1 182 ? 38.813 39.057 32.691 1.00 21.28 182 TYR B C 1
ATOM 3912 O O . TYR B 1 182 ? 39.647 38.838 31.814 1.00 19.13 182 TYR B O 1
ATOM 3921 N N . VAL B 1 183 ? 38.378 40.270 32.999 1.00 20.68 183 VAL B N 1
ATOM 3922 C CA . VAL B 1 183 ? 38.887 41.468 32.358 1.00 21.42 183 VAL B CA 1
ATOM 3923 C C . VAL B 1 183 ? 39.543 42.304 33.459 1.00 20.74 183 VAL B C 1
ATOM 3924 O O . VAL B 1 183 ? 38.930 42.560 34.496 1.00 19.01 183 VAL B O 1
ATOM 3928 N N . GLU B 1 184 ? 40.790 42.709 33.238 1.00 20.37 184 GLU B N 1
ATOM 3929 C CA . GLU B 1 184 ? 41.517 43.518 34.212 1.00 20.36 184 GLU B CA 1
ATOM 3930 C C . GLU B 1 184 ? 41.317 45.000 33.942 1.00 19.88 184 GLU B C 1
ATOM 3931 O O . GLU B 1 184 ? 41.417 45.443 32.801 1.00 18.28 184 GLU B O 1
ATOM 3937 N N . ASP B 1 185 ? 41.051 45.760 35.001 1.00 19.01 185 ASP B N 1
ATOM 3938 C CA . ASP B 1 185 ? 40.854 47.203 34.891 1.00 19.80 185 ASP B CA 1
ATOM 3939 C C . ASP B 1 185 ? 40.207 47.568 33.556 1.00 19.01 185 ASP B C 1
ATOM 3940 O O . ASP B 1 185 ? 40.857 48.127 32.674 1.00 16.36 185 ASP B O 1
ATOM 3945 N N . PRO B 1 186 ? 38.912 47.260 33.391 1.00 17.72 186 PRO B N 1
ATOM 3946 C CA . PRO B 1 186 ? 38.237 47.583 32.128 1.00 18.25 186 PRO B CA 1
ATOM 3947 C C . PRO B 1 186 ? 38.216 49.080 31.798 1.00 19.90 186 PRO B C 1
ATOM 3948 O O . PRO B 1 186 ? 38.179 49.464 30.627 1.00 21.20 186 PRO B O 1
ATOM 3952 N N . PHE B 1 187 ? 38.248 49.909 32.837 1.00 19.58 187 PHE B N 1
ATOM 3953 C CA . PHE B 1 187 ? 38.258 51.365 32.702 1.00 22.45 187 PHE B CA 1
ATOM 3954 C C . PHE B 1 187 ? 38.490 51.972 34.085 1.00 23.62 187 PHE B C 1
ATOM 3955 O O . PHE B 1 187 ? 38.455 51.258 35.091 1.00 21.50 187 PHE B O 1
ATOM 3963 N N . PRO B 1 188 ? 38.760 53.289 34.164 1.00 24.05 188 PRO B N 1
ATOM 3964 C CA . PRO B 1 188 ? 38.995 53.906 35.474 1.00 23.21 188 PRO B CA 1
ATOM 3965 C C . PRO B 1 188 ? 37.992 53.465 36.539 1.00 22.90 188 PRO B C 1
ATOM 3966 O O . PRO B 1 188 ? 36.786 53.390 36.286 1.00 23.30 188 PRO B O 1
ATOM 3970 N N . PHE B 1 189 ? 38.498 53.179 37.734 1.00 22.00 189 PHE B N 1
ATOM 3971 C CA . PHE B 1 189 ? 37.648 52.725 38.826 1.00 21.29 189 PHE B CA 1
ATOM 3972 C C . PHE B 1 189 ? 36.497 53.650 39.194 1.00 23.40 189 PHE B C 1
ATOM 3973 O O . PHE B 1 189 ? 36.670 54.859 39.350 1.00 21.33 189 PHE B O 1
ATOM 3981 N N . ASP B 1 190 ? 35.325 53.042 39.347 1.00 22.81 190 ASP B N 1
ATOM 3982 C CA . ASP B 1 190 ? 34.086 53.718 39.733 1.00 23.29 190 ASP B CA 1
ATOM 3983 C C . ASP B 1 190 ? 33.254 52.588 40.328 1.00 22.70 190 ASP B C 1
ATOM 3984 O O . ASP B 1 190 ? 33.038 51.571 39.672 1.00 22.39 190 ASP B O 1
ATOM 3989 N N . PHE B 1 191 ? 32.787 52.751 41.559 1.00 22.84 191 PHE B N 1
ATOM 3990 C CA . PHE B 1 191 ? 32.032 51.682 42.206 1.00 23.29 191 PHE B CA 1
ATOM 3991 C C . PHE B 1 191 ? 30.843 51.170 41.402 1.00 21.89 191 PHE B C 1
ATOM 3992 O O . PHE B 1 191 ? 30.723 49.970 41.157 1.00 18.54 191 PHE B O 1
ATOM 4000 N N . HIS B 1 192 ? 29.964 52.078 40.994 1.00 21.81 192 HIS B N 1
ATOM 4001 C CA . HIS B 1 192 ? 28.774 51.696 40.242 1.00 22.55 192 HIS B CA 1
ATOM 4002 C C . HIS B 1 192 ? 29.111 51.116 38.874 1.00 21.65 192 HIS B C 1
ATOM 4003 O O . HIS B 1 192 ? 28.622 50.049 38.505 1.00 20.37 192 HIS B O 1
ATOM 4010 N N . ALA B 1 193 ? 29.946 51.831 38.127 1.00 21.65 193 ALA B N 1
ATOM 4011 C CA . ALA B 1 193 ? 30.344 51.410 36.788 1.00 21.42 193 ALA B CA 1
ATOM 4012 C C . ALA B 1 193 ? 30.948 50.015 36.791 1.00 20.82 193 ALA B C 1
ATOM 4013 O O . ALA B 1 193 ? 30.617 49.193 35.939 1.00 19.77 193 ALA B O 1
ATOM 4015 N N . TRP B 1 194 ? 31.840 49.761 37.746 1.00 19.48 194 TRP B N 1
ATOM 4016 C CA . TRP B 1 194 ? 32.490 48.463 37.868 1.00 19.97 194 TRP B CA 1
ATOM 4017 C C . TRP B 1 194 ? 31.500 47.392 38.309 1.00 20.46 194 TRP B C 1
ATOM 4018 O O . TRP B 1 194 ? 31.521 46.272 37.800 1.00 20.73 194 TRP B O 1
ATOM 4029 N N . GLY B 1 195 ? 30.636 47.739 39.258 1.00 21.10 195 GLY B N 1
ATOM 4030 C CA . GLY B 1 195 ? 29.642 46.791 39.725 1.00 21.07 195 GLY B CA 1
AT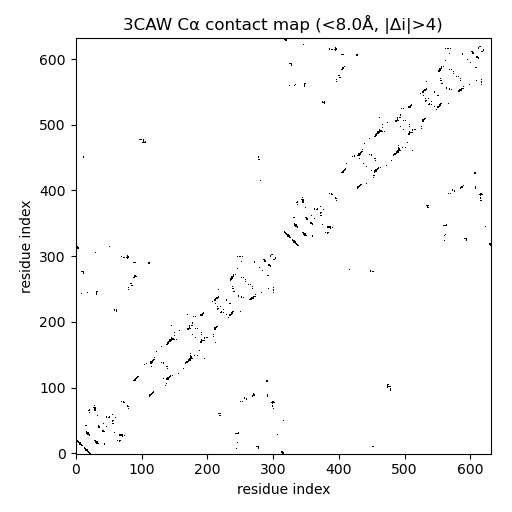OM 4031 C C . GLY B 1 195 ? 28.774 46.306 38.579 1.00 20.49 195 GLY B C 1
ATOM 4032 O O . GLY B 1 195 ? 28.462 45.118 38.485 1.00 22.86 195 GLY B O 1
ATOM 4033 N N . GLU B 1 196 ? 28.390 47.223 37.696 1.00 21.78 196 GLU B N 1
ATOM 4034 C CA . GLU B 1 196 ? 27.557 46.881 36.549 1.00 22.90 196 GLU B CA 1
ATOM 4035 C C . GLU B 1 196 ? 28.349 46.157 35.469 1.00 24.47 196 GLU B C 1
ATOM 4036 O O . GLU B 1 196 ? 27.798 45.333 34.733 1.00 23.44 196 GLU B O 1
ATOM 4042 N N . ALA B 1 197 ? 29.638 46.471 35.375 1.00 24.92 197 ALA B N 1
ATOM 4043 C CA . ALA B 1 197 ? 30.510 45.832 34.395 1.00 25.07 197 ALA B CA 1
ATOM 4044 C C . ALA B 1 197 ? 30.618 44.341 34.699 1.00 24.75 197 ALA B C 1
ATOM 4045 O O . ALA B 1 197 ? 30.838 43.531 33.797 1.00 26.20 197 ALA B O 1
ATOM 4047 N N . ARG B 1 198 ? 30.463 43.985 35.971 1.00 25.30 198 ARG B N 1
ATOM 4048 C CA . ARG B 1 198 ? 30.541 42.587 36.384 1.00 24.10 198 ARG B CA 1
ATOM 4049 C C . ARG B 1 198 ? 29.480 41.739 35.688 1.00 26.06 198 ARG B C 1
ATOM 4050 O O . ARG B 1 198 ? 29.618 40.520 35.600 1.00 23.78 198 ARG B O 1
ATOM 4058 N N . LYS B 1 199 ? 28.425 42.385 35.200 1.00 25.66 199 LYS B N 1
ATOM 4059 C CA . LYS B 1 199 ? 27.351 41.680 34.505 1.00 30.06 199 LYS B CA 1
ATOM 4060 C C . LYS B 1 199 ? 27.817 41.146 33.152 1.00 31.56 199 LYS B C 1
ATOM 4061 O O . LYS B 1 199 ? 27.304 40.136 32.668 1.00 33.34 199 LYS B O 1
ATOM 4067 N N . LEU B 1 200 ? 28.787 41.831 32.551 1.00 32.04 200 LEU B N 1
ATOM 4068 C CA . LEU B 1 200 ? 29.321 41.456 31.242 1.00 32.40 200 LEU B CA 1
ATOM 4069 C C . LEU B 1 200 ? 30.446 40.429 31.317 1.00 31.92 200 LEU B C 1
ATOM 4070 O O . LEU B 1 200 ? 30.661 39.661 30.379 1.00 33.08 200 LEU B O 1
ATOM 4075 N N . ALA B 1 201 ? 31.169 40.430 32.430 1.00 29.08 201 ALA B N 1
ATOM 4076 C CA . ALA B 1 201 ? 32.274 39.504 32.627 1.00 26.98 201 ALA B CA 1
ATOM 4077 C C . ALA B 1 201 ? 32.860 39.699 34.016 1.00 25.05 201 ALA B C 1
ATOM 4078 O O . ALA B 1 201 ? 32.625 40.728 34.653 1.00 24.62 201 ALA B O 1
ATOM 4080 N N . LYS B 1 202 ? 33.608 38.709 34.490 1.00 23.35 202 LYS B N 1
ATOM 4081 C CA . LYS B 1 202 ? 34.247 38.825 35.793 1.00 23.70 202 LYS B CA 1
ATOM 4082 C C . LYS B 1 202 ? 35.314 39.904 35.634 1.00 20.17 202 LYS B C 1
ATOM 4083 O O . LYS B 1 202 ? 35.969 39.995 34.594 1.00 19.11 202 LYS B O 1
ATOM 4089 N N . ILE B 1 203 ? 35.472 40.722 36.666 1.00 18.14 203 ILE B N 1
ATOM 4090 C CA . ILE B 1 203 ? 36.413 41.832 36.631 1.00 15.78 203 ILE B CA 1
ATOM 4091 C C . ILE B 1 203 ? 37.567 41.644 37.606 1.00 15.97 203 ILE B C 1
ATOM 4092 O O . ILE B 1 203 ? 37.361 41.260 38.756 1.00 17.34 203 ILE B O 1
ATOM 4097 N N . ALA B 1 204 ? 38.783 41.903 37.135 1.00 16.43 204 ALA B N 1
ATOM 4098 C CA . ALA B 1 204 ? 39.978 41.777 37.965 1.00 15.70 204 ALA B CA 1
ATOM 4099 C C . ALA B 1 204 ? 40.506 43.171 38.283 1.00 16.22 204 ALA B C 1
ATOM 4100 O O . ALA B 1 204 ? 40.555 44.039 37.414 1.00 16.68 204 ALA B O 1
ATOM 4102 N N . LEU B 1 205 ? 40.898 43.376 39.534 1.00 16.37 205 LEU B N 1
ATOM 4103 C CA . LEU B 1 205 ? 41.407 44.664 39.989 1.00 15.93 205 LEU B CA 1
ATOM 4104 C C . LEU B 1 205 ? 42.933 44.573 40.014 1.00 16.41 205 LEU B C 1
ATOM 4105 O O . LEU B 1 205 ? 43.497 43.767 40.755 1.00 16.19 205 LEU B O 1
ATOM 4110 N N . ASP B 1 206 ? 43.597 45.369 39.181 1.00 16.26 206 ASP B N 1
ATOM 4111 C CA . ASP B 1 206 ? 45.057 45.364 39.143 1.00 18.47 206 ASP B CA 1
ATOM 4112 C C . ASP B 1 206 ? 45.677 46.724 39.438 1.00 18.75 206 ASP B C 1
ATOM 4113 O O . ASP B 1 206 ? 45.961 47.032 40.593 1.00 18.40 206 ASP B O 1
ATOM 4118 N N . ASN B 1 207 ? 45.885 47.532 38.401 1.00 21.21 207 ASN B N 1
ATOM 4119 C CA . ASN B 1 207 ? 46.503 48.849 38.561 1.00 25.26 207 ASN B CA 1
ATOM 4120 C C . ASN B 1 207 ? 45.609 49.881 39.243 1.00 24.42 207 ASN B C 1
ATOM 4121 O O . ASN B 1 207 ? 46.082 50.936 39.663 1.00 22.51 207 ASN B O 1
ATOM 4126 N N . GLN B 1 208 ? 44.320 49.582 39.346 1.00 21.97 208 GLN B N 1
ATOM 4127 C CA . GLN B 1 208 ? 43.380 50.499 39.982 1.00 22.94 208 GLN B CA 1
ATOM 4128 C C . GLN B 1 208 ? 43.214 50.158 41.456 1.00 22.54 208 GLN B C 1
ATOM 4129 O O . GLN B 1 208 ? 42.345 50.703 42.134 1.00 23.23 208 GLN B O 1
ATOM 4135 N N . TYR B 1 209 ? 44.053 49.250 41.941 1.00 22.36 209 TYR B N 1
ATOM 4136 C CA . TYR B 1 209 ? 44.005 48.810 43.328 1.00 24.41 209 TYR B CA 1
ATOM 4137 C C . TYR B 1 209 ? 43.924 49.958 44.336 1.00 26.61 209 TYR B C 1
ATOM 4138 O O . TYR B 1 209 ? 43.098 49.933 45.248 1.00 25.18 209 TYR B O 1
ATOM 4147 N N . ASP B 1 210 ? 44.785 50.957 44.173 1.00 29.02 210 ASP B N 1
ATOM 4148 C CA . ASP B 1 210 ? 44.823 52.086 45.099 1.00 32.79 210 ASP B CA 1
ATOM 4149 C C . ASP B 1 210 ? 43.678 53.082 45.000 1.00 31.50 210 ASP B C 1
ATOM 4150 O O . ASP B 1 210 ? 43.634 54.050 45.754 1.00 30.86 210 ASP B O 1
ATOM 4155 N N . LYS B 1 211 ? 42.748 52.849 44.084 1.00 31.93 211 LYS B N 1
ATOM 4156 C CA . LYS B 1 211 ? 41.614 53.752 43.937 1.00 30.63 211 LYS B CA 1
ATOM 4157 C C . LYS B 1 211 ? 40.425 53.254 44.751 1.00 28.32 211 LYS B C 1
ATOM 4158 O O . LYS B 1 211 ? 39.415 53.943 44.870 1.00 27.15 211 LYS B O 1
ATOM 4164 N N . VAL B 1 212 ? 40.554 52.059 45.322 1.00 25.36 212 VAL B N 1
ATOM 4165 C CA . VAL B 1 212 ? 39.468 51.474 46.102 1.00 25.07 212 VAL B CA 1
ATOM 4166 C C . VAL B 1 212 ? 39.508 51.849 47.579 1.00 27.15 212 VAL B C 1
ATOM 4167 O O . VAL B 1 212 ? 40.490 51.585 48.270 1.00 28.44 212 VAL B O 1
ATOM 4171 N N . PRO B 1 213 ? 38.436 52.482 48.079 1.00 29.53 213 PRO B N 1
ATOM 4172 C CA . PRO B 1 213 ? 38.363 52.879 49.490 1.00 31.46 213 PRO B CA 1
ATOM 4173 C C . PRO B 1 213 ? 37.970 51.648 50.308 1.00 33.18 213 PRO B C 1
ATOM 4174 O O . PRO B 1 213 ? 36.811 51.473 50.681 1.00 32.88 213 PRO B O 1
ATOM 4178 N N . TRP B 1 214 ? 38.959 50.802 50.573 1.00 35.30 214 TRP B N 1
ATOM 4179 C CA . TRP B 1 214 ? 38.768 49.547 51.292 1.00 38.78 214 TRP B CA 1
ATOM 4180 C C . TRP B 1 214 ? 37.887 49.513 52.539 1.00 40.20 214 TRP B C 1
ATOM 4181 O O . TRP B 1 214 ? 36.847 48.857 52.540 1.00 41.84 214 TRP B O 1
ATOM 4192 N N . GLY B 1 215 ? 38.290 50.195 53.602 1.00 42.23 215 GLY B N 1
ATOM 4193 C CA . GLY B 1 215 ? 37.481 50.173 54.809 1.00 43.31 215 GLY B CA 1
ATOM 4194 C C . GLY B 1 215 ? 36.213 51.002 54.711 1.00 44.58 215 GLY B C 1
ATOM 4195 O O . GLY B 1 215 ? 35.609 51.340 55.731 1.00 44.67 215 GLY B O 1
ATOM 4196 N N . LYS B 1 216 ? 35.790 51.311 53.487 1.00 43.56 216 LYS B N 1
ATOM 4197 C CA . LYS B 1 216 ? 34.606 52.135 53.282 1.00 43.10 216 LYS B CA 1
ATOM 4198 C C . LYS B 1 216 ? 33.540 51.520 52.375 1.00 39.95 216 LYS B C 1
ATOM 4199 O O . LYS B 1 216 ? 32.385 51.949 52.393 1.00 41.78 216 LYS B O 1
ATOM 4205 N N . ILE B 1 217 ? 33.916 50.517 51.587 1.00 36.59 217 ILE B N 1
ATOM 4206 C CA . ILE B 1 217 ? 32.965 49.889 50.673 1.00 30.74 217 ILE B CA 1
ATOM 4207 C C . ILE B 1 217 ? 32.041 48.879 51.349 1.00 28.90 217 ILE B C 1
ATOM 4208 O O . ILE B 1 217 ? 32.452 48.156 52.251 1.00 27.50 217 ILE B O 1
ATOM 4213 N N . ALA B 1 218 ? 30.786 48.842 50.904 1.00 29.48 218 ALA B N 1
ATOM 4214 C CA . ALA B 1 218 ? 29.785 47.926 51.453 1.00 30.52 218 ALA B CA 1
ATOM 4215 C C . ALA B 1 218 ? 29.929 46.532 50.852 1.00 31.02 218 ALA B C 1
ATOM 4216 O O . ALA B 1 218 ? 29.511 45.537 51.448 1.00 30.24 218 ALA B O 1
ATOM 4218 N N . SER B 1 219 ? 30.510 46.477 49.657 1.00 31.20 219 SER B N 1
ATOM 4219 C CA . SER B 1 219 ? 30.753 45.220 48.957 1.00 30.83 219 SER B CA 1
ATOM 4220 C C . SER B 1 219 ? 31.904 45.448 47.981 1.00 29.37 219 SER B C 1
ATOM 4221 O O . SER B 1 219 ? 32.336 46.585 47.782 1.00 28.60 219 SER B O 1
ATOM 4224 N N . ALA B 1 220 ? 32.407 44.375 47.381 1.00 28.85 220 ALA B N 1
ATOM 4225 C CA . ALA B 1 220 ? 33.512 44.490 46.432 1.00 27.71 220 ALA B CA 1
ATOM 4226 C C . ALA B 1 220 ? 32.991 44.419 44.999 1.00 24.53 220 ALA B C 1
ATOM 4227 O O . ALA B 1 220 ? 32.493 43.381 44.570 1.00 24.66 220 ALA B O 1
ATOM 4229 N N . PRO B 1 221 ? 33.092 45.531 44.245 1.00 21.17 221 PRO B N 1
ATOM 4230 C CA . PRO B 1 221 ? 32.628 45.595 42.856 1.00 20.08 221 PRO B CA 1
ATOM 4231 C C . PRO B 1 221 ? 33.613 45.021 41.846 1.00 18.58 221 PRO B C 1
ATOM 4232 O O . PRO B 1 221 ? 33.847 45.603 40.783 1.00 20.15 221 PRO B O 1
ATOM 4236 N N . PHE B 1 222 ? 34.209 43.890 42.205 1.00 17.42 222 PHE B N 1
ATOM 4237 C CA . PHE B 1 222 ? 35.141 43.179 41.339 1.00 17.63 222 PHE B CA 1
ATOM 4238 C C . PHE B 1 222 ? 35.202 41.740 41.825 1.00 16.76 222 PHE B C 1
ATOM 4239 O O . PHE B 1 222 ? 34.815 41.444 42.957 1.00 19.88 222 PHE B O 1
ATOM 4247 N N . ASP B 1 223 ? 35.662 40.843 40.963 1.00 15.97 223 ASP B N 1
ATOM 4248 C CA . ASP B 1 223 ? 35.716 39.418 41.281 1.00 14.54 223 ASP B CA 1
ATOM 4249 C C . ASP B 1 223 ? 37.095 38.873 41.628 1.00 15.18 223 ASP B C 1
ATOM 4250 O O . ASP B 1 223 ? 37.220 37.861 42.331 1.00 13.05 223 ASP B O 1
ATOM 4255 N N . VAL B 1 224 ? 38.126 39.545 41.133 1.00 14.98 224 VAL B N 1
ATOM 4256 C CA . VAL B 1 224 ? 39.493 39.090 41.325 1.00 14.98 224 VAL B CA 1
ATOM 4257 C C . VAL B 1 224 ? 40.455 40.210 41.687 1.00 15.19 224 VAL B C 1
ATOM 4258 O O . VAL B 1 224 ? 40.366 41.309 41.146 1.00 13.81 224 VAL B O 1
ATOM 4262 N N . ILE B 1 225 ? 41.366 39.924 42.614 1.00 13.03 225 ILE B N 1
ATOM 4263 C CA . ILE B 1 225 ? 42.390 40.891 42.997 1.00 14.18 225 ILE B CA 1
ATOM 4264 C C . ILE B 1 225 ? 43.702 40.341 42.434 1.00 15.87 225 ILE B C 1
ATOM 4265 O O . ILE B 1 225 ? 44.063 39.187 42.693 1.00 17.42 225 ILE B O 1
ATOM 4270 N N . VAL B 1 226 ? 44.391 41.150 41.636 1.00 15.01 226 VAL B N 1
ATOM 4271 C CA . VAL B 1 226 ? 45.668 40.751 41.042 1.00 15.26 226 VAL B CA 1
ATOM 4272 C C . VAL B 1 226 ? 46.784 41.204 41.981 1.00 14.81 226 VAL B C 1
ATOM 4273 O O . VAL B 1 226 ? 46.879 42.382 42.317 1.00 14.54 226 VAL B O 1
ATOM 4277 N N . ILE B 1 227 ? 47.620 40.265 42.409 1.00 14.27 227 ILE B N 1
ATOM 4278 C CA . ILE B 1 227 ? 48.719 40.581 43.311 1.00 15.00 227 ILE B CA 1
ATOM 4279 C C . ILE B 1 227 ? 50.047 40.535 42.580 1.00 15.16 227 ILE B C 1
ATOM 4280 O O . ILE B 1 227 ? 50.392 39.519 41.987 1.00 13.67 227 ILE B O 1
ATOM 4285 N N . LYS B 1 228 ? 50.784 41.639 42.622 1.00 13.85 228 LYS B N 1
ATOM 4286 C CA . LYS B 1 228 ? 52.111 41.695 42.013 1.00 15.35 228 LYS B CA 1
ATOM 4287 C C . LYS B 1 228 ? 53.061 41.785 43.205 1.00 14.09 228 LYS B C 1
ATOM 4288 O O . LYS B 1 228 ? 53.175 42.832 43.835 1.00 14.30 228 LYS B O 1
ATOM 4294 N N . PRO B 1 229 ? 53.732 40.674 43.549 1.00 14.27 229 PRO B N 1
ATOM 4295 C CA . PRO B 1 229 ? 54.658 40.664 44.684 1.00 13.69 229 PRO B CA 1
ATOM 4296 C C . PRO B 1 229 ? 55.680 41.794 44.636 1.00 11.99 229 PRO B C 1
ATOM 4297 O O . PRO B 1 229 ? 56.193 42.219 45.668 1.00 11.62 229 PRO B O 1
ATOM 4301 N N . ALA B 1 230 ? 55.969 42.282 43.436 1.00 12.61 230 ALA B N 1
ATOM 4302 C CA . ALA B 1 230 ? 56.933 43.367 43.282 1.00 13.05 230 ALA B CA 1
ATOM 4303 C C . ALA B 1 230 ? 56.431 44.692 43.859 1.00 12.97 230 ALA B C 1
ATOM 4304 O O . ALA B 1 230 ? 57.232 45.552 44.222 1.00 11.08 230 ALA B O 1
ATOM 4306 N N . LYS B 1 231 ? 55.118 44.879 43.936 1.00 14.22 231 LYS B N 1
ATOM 4307 C CA . LYS B 1 231 ? 54.628 46.143 44.473 1.00 20.42 231 LYS B CA 1
ATOM 4308 C C . LYS B 1 231 ? 53.351 46.100 45.302 1.00 19.28 231 LYS B C 1
ATOM 4309 O O . LYS B 1 231 ? 52.931 47.121 45.833 1.00 20.06 231 LYS B O 1
ATOM 4315 N N . THR B 1 232 ? 52.745 44.928 45.434 1.00 17.22 232 THR B N 1
ATOM 4316 C CA . THR B 1 232 ? 51.513 44.792 46.216 1.00 17.60 232 THR B CA 1
ATOM 4317 C C . THR B 1 232 ? 51.778 44.271 47.628 1.00 18.36 232 THR B C 1
ATOM 4318 O O . THR B 1 232 ? 52.637 43.412 47.822 1.00 19.12 232 THR B O 1
ATOM 4322 N N . ASP B 1 233 ? 51.036 44.782 48.611 1.00 18.35 233 ASP B N 1
ATOM 4323 C CA . ASP B 1 233 ? 51.174 44.307 49.991 1.00 18.71 233 ASP B CA 1
ATOM 4324 C C . ASP B 1 233 ? 50.398 42.991 50.014 1.00 18.58 233 ASP B C 1
ATOM 4325 O O . ASP B 1 233 ? 49.168 42.988 50.110 1.00 18.24 233 ASP B O 1
ATOM 4330 N N . VAL B 1 234 ? 51.118 41.876 49.931 1.00 19.01 234 VAL B N 1
ATOM 4331 C CA . VAL B 1 234 ? 50.494 40.560 49.879 1.00 19.89 234 VAL B CA 1
ATOM 4332 C C . VAL B 1 234 ? 49.506 40.235 50.996 1.00 21.70 234 VAL B C 1
ATOM 4333 O O . VAL B 1 234 ? 48.354 39.895 50.718 1.00 19.55 234 VAL B O 1
ATOM 4337 N N . ASP B 1 235 ? 49.937 40.337 52.251 1.00 21.96 235 ASP B N 1
ATOM 4338 C CA . ASP B 1 235 ? 49.045 40.033 53.370 1.00 24.58 235 ASP B CA 1
ATOM 4339 C C . ASP B 1 235 ? 47.754 40.840 53.306 1.00 24.08 235 ASP B C 1
ATOM 4340 O O . ASP B 1 235 ? 46.667 40.309 53.531 1.00 24.61 235 ASP B O 1
ATOM 4345 N N . LYS B 1 236 ? 47.878 42.126 52.996 1.00 23.83 236 LYS B N 1
ATOM 4346 C CA . LYS B 1 236 ? 46.722 43.004 52.902 1.00 23.92 236 LYS B CA 1
ATOM 4347 C C . LYS B 1 236 ? 45.776 42.546 51.790 1.00 22.27 236 LYS B C 1
ATOM 4348 O O . LYS B 1 236 ? 44.558 42.532 51.974 1.00 18.34 236 LYS B O 1
ATOM 4354 N N . ALA B 1 237 ? 46.337 42.169 50.642 1.00 19.08 237 ALA B N 1
ATOM 4355 C CA . ALA B 1 237 ? 45.528 41.714 49.515 1.00 19.08 237 ALA B CA 1
ATOM 4356 C C . ALA B 1 237 ? 44.805 40.414 49.854 1.00 19.71 237 ALA B C 1
ATOM 4357 O O . ALA B 1 237 ? 43.615 40.258 49.566 1.00 22.57 237 ALA B O 1
ATOM 4359 N N . VAL B 1 238 ? 45.525 39.482 50.466 1.00 19.38 238 VAL B N 1
ATOM 4360 C CA . VAL B 1 238 ? 44.939 38.206 50.858 1.00 21.29 238 VAL B CA 1
ATOM 4361 C C . VAL B 1 238 ? 43.775 38.417 51.822 1.00 22.29 238 VAL B C 1
ATOM 4362 O O . VAL B 1 238 ? 42.739 37.765 51.705 1.00 22.09 238 VAL B O 1
ATOM 4366 N N . ALA B 1 239 ? 43.951 39.333 52.771 1.00 22.63 239 ALA B N 1
ATOM 4367 C CA . ALA B 1 239 ? 42.920 39.628 53.766 1.00 23.62 239 ALA B CA 1
ATOM 4368 C C . ALA B 1 239 ? 41.638 40.163 53.133 1.00 24.32 239 ALA B C 1
ATOM 4369 O O . ALA B 1 239 ? 40.535 39.804 53.543 1.00 24.42 239 ALA B O 1
ATOM 4371 N N . GLN B 1 240 ? 41.786 41.028 52.137 1.00 24.75 240 GLN B N 1
ATOM 4372 C CA . GLN B 1 240 ? 40.633 41.598 51.459 1.00 25.71 240 GLN B CA 1
ATOM 4373 C C . GLN B 1 240 ? 39.946 40.524 50.622 1.00 25.18 240 GLN B C 1
ATOM 4374 O O . GLN B 1 240 ? 38.720 40.490 50.520 1.00 23.07 240 GLN B O 1
ATOM 4380 N N . CYS B 1 241 ? 40.744 39.643 50.027 1.00 24.44 241 CYS B N 1
ATOM 4381 C CA . CYS B 1 241 ? 40.197 38.566 49.213 1.00 26.01 241 CYS B CA 1
ATOM 4382 C C . CYS B 1 241 ? 39.382 37.608 50.084 1.00 26.15 241 CYS B C 1
ATOM 4383 O O . CYS B 1 241 ? 38.357 37.083 49.653 1.00 25.10 241 CYS B O 1
ATOM 4386 N N . GLN B 1 242 ? 39.852 37.375 51.307 1.00 26.02 242 GLN B N 1
ATOM 4387 C CA . GLN B 1 242 ? 39.148 36.489 52.226 1.00 27.53 242 GLN B CA 1
ATOM 4388 C C . GLN B 1 242 ? 37.887 37.171 52.742 1.00 27.07 242 GLN B C 1
ATOM 4389 O O . GLN B 1 242 ? 36.838 36.538 52.867 1.00 27.11 242 GLN B O 1
ATOM 4395 N N . LYS B 1 243 ? 37.992 38.468 53.023 1.00 25.84 243 LYS B N 1
ATOM 4396 C CA . LYS B 1 243 ? 36.865 39.242 53.532 1.00 26.92 243 LYS B CA 1
ATOM 4397 C C . LYS B 1 243 ? 35.685 39.278 52.570 1.00 27.68 243 LYS B C 1
ATOM 4398 O O . LYS B 1 243 ? 34.533 39.181 52.994 1.00 27.40 243 LYS B O 1
ATOM 4404 N N . TRP B 1 244 ? 35.968 39.422 51.278 1.00 26.50 244 TRP B N 1
ATOM 4405 C CA . TRP B 1 244 ? 34.901 39.483 50.289 1.00 26.05 244 TRP B CA 1
ATOM 4406 C C . TRP B 1 244 ? 34.755 38.214 49.458 1.00 24.18 244 TRP B C 1
ATOM 4407 O O . TRP B 1 244 ? 34.085 38.221 48.428 1.00 24.22 244 TRP B O 1
ATOM 4418 N N . ASN B 1 245 ? 35.375 37.127 49.909 1.00 23.98 245 ASN B N 1
ATOM 4419 C CA . ASN B 1 245 ? 35.293 35.851 49.206 1.00 25.59 245 ASN B CA 1
ATOM 4420 C C . ASN B 1 245 ? 35.576 36.013 47.716 1.00 22.94 245 ASN B C 1
ATOM 4421 O O . ASN B 1 245 ? 34.766 35.645 46.863 1.00 21.72 245 ASN B O 1
ATOM 4426 N N . LEU B 1 246 ? 36.738 36.572 47.411 1.00 20.19 246 LEU B N 1
ATOM 4427 C CA . LEU B 1 246 ? 37.140 36.783 46.031 1.00 17.98 246 LEU B CA 1
ATOM 4428 C C . LEU B 1 246 ? 38.168 35.732 45.655 1.00 17.89 246 LEU B C 1
ATOM 4429 O O . LEU B 1 246 ? 38.343 34.733 46.353 1.00 18.89 246 LEU B O 1
ATOM 4434 N N . LYS B 1 247 ? 38.830 35.957 44.529 1.00 17.94 247 LYS B N 1
ATOM 4435 C CA . LYS B 1 247 ? 39.870 35.068 44.048 1.00 18.20 247 LYS B CA 1
ATOM 4436 C C . LYS B 1 247 ? 41.074 35.957 43.785 1.00 17.45 247 LYS B C 1
ATOM 4437 O O . LYS B 1 247 ? 40.932 37.166 43.597 1.00 14.81 247 LYS B O 1
ATOM 4443 N N . LEU B 1 248 ? 42.259 35.369 43.776 1.00 18.08 248 LEU B N 1
ATOM 4444 C CA . LEU B 1 248 ? 43.435 36.164 43.503 1.00 20.04 248 LEU B CA 1
ATOM 4445 C C . LEU B 1 248 ? 44.290 35.537 42.415 1.00 17.73 248 LEU B C 1
ATOM 4446 O O . LEU B 1 248 ? 44.295 34.316 42.225 1.00 16.49 248 LEU B O 1
ATOM 4451 N N . ALA B 1 249 ? 44.994 36.389 41.683 1.00 15.15 249 ALA B N 1
ATOM 4452 C CA . ALA B 1 249 ? 45.882 35.945 40.617 1.00 14.04 249 ALA B CA 1
ATOM 4453 C C . ALA B 1 249 ? 47.216 36.630 40.869 1.00 13.67 249 ALA B C 1
ATOM 4454 O O . ALA B 1 249 ? 47.261 37.841 41.075 1.00 14.31 249 ALA B O 1
ATOM 4456 N N . VAL B 1 250 ? 48.293 35.855 40.872 1.00 12.59 250 VAL B N 1
ATOM 4457 C CA . VAL B 1 250 ? 49.625 36.394 41.117 1.00 15.21 250 VAL B CA 1
ATOM 4458 C C . VAL B 1 250 ? 50.399 36.532 39.811 1.00 14.89 250 VAL B C 1
ATOM 4459 O O . VAL B 1 250 ? 50.449 35.592 39.017 1.00 15.77 250 VAL B O 1
ATOM 4463 N N . THR B 1 251 ? 51.005 37.695 39.594 1.00 14.61 251 THR B N 1
ATOM 4464 C CA . THR B 1 251 ? 51.780 37.924 38.379 1.00 14.43 251 THR B CA 1
ATOM 4465 C C . THR B 1 251 ? 53.134 38.553 38.680 1.00 15.81 251 THR B C 1
ATOM 4466 O O . THR B 1 251 ? 53.381 39.051 39.786 1.00 13.20 251 THR B O 1
ATOM 4470 N N . SER B 1 252 ? 54.017 38.508 37.688 1.00 13.60 252 SER B N 1
ATOM 4471 C CA . SER B 1 252 ? 55.325 39.130 37.815 1.00 13.62 252 SER B CA 1
ATOM 4472 C C . SER B 1 252 ? 55.087 40.592 37.430 1.00 15.15 252 SER B C 1
ATOM 4473 O O . SER B 1 252 ? 53.939 41.038 37.358 1.00 14.71 252 SER B O 1
ATOM 4476 N N . TYR B 1 253 ? 56.154 41.334 37.162 1.00 13.73 253 TYR B N 1
ATOM 4477 C CA . TYR B 1 253 ? 56.011 42.737 36.810 1.00 14.60 253 TYR B CA 1
ATOM 4478 C C . TYR B 1 253 ? 56.897 43.080 35.608 1.00 14.40 253 TYR B C 1
ATOM 4479 O O . TYR B 1 253 ? 57.537 44.130 35.585 1.00 11.76 253 TYR B O 1
ATOM 4488 N N . MET B 1 254 ? 56.919 42.184 34.616 1.00 14.13 254 MET B N 1
ATOM 4489 C CA . MET B 1 254 ? 57.727 42.357 33.406 1.00 14.97 254 MET B CA 1
ATOM 4490 C C . MET B 1 254 ? 59.079 42.881 33.868 1.00 14.79 254 MET B C 1
ATOM 4491 O O . MET B 1 254 ? 59.619 43.856 33.336 1.00 15.44 254 MET B O 1
ATOM 4496 N N . ASP B 1 255 ? 59.611 42.191 34.870 1.00 14.13 255 ASP B N 1
ATOM 4497 C CA . ASP B 1 255 ? 60.856 42.542 35.525 1.00 12.36 255 ASP B CA 1
ATOM 4498 C C . ASP B 1 255 ? 62.008 41.557 35.340 1.00 11.70 255 ASP B C 1
ATOM 4499 O O . ASP B 1 255 ? 61.968 40.683 34.477 1.00 11.99 255 ASP B O 1
ATOM 4504 N N . HIS B 1 256 ? 63.034 41.715 36.174 1.00 9.49 256 HIS B N 1
ATOM 4505 C CA . HIS B 1 256 ? 64.228 40.879 36.127 1.00 10.35 256 HIS B CA 1
ATOM 4506 C C . HIS B 1 256 ? 63.934 39.429 36.547 1.00 11.67 256 HIS B C 1
ATOM 4507 O O . HIS B 1 256 ? 62.985 39.167 37.280 1.00 12.31 256 HIS B O 1
ATOM 4514 N N . PRO B 1 257 ? 64.736 38.464 36.064 1.00 10.34 257 PRO B N 1
ATOM 4515 C CA . PRO B 1 257 ? 64.532 37.058 36.426 1.00 11.84 257 PRO B CA 1
ATOM 4516 C C . PRO B 1 257 ? 64.433 36.863 37.945 1.00 11.50 257 PRO B C 1
ATOM 4517 O O . PRO B 1 257 ? 63.699 36.005 38.419 1.00 14.11 257 PRO B O 1
ATOM 4521 N N . VAL B 1 258 ? 65.186 37.655 38.701 1.00 10.39 258 VAL B N 1
ATOM 4522 C CA . VAL B 1 258 ? 65.134 37.584 40.161 1.00 10.85 258 VAL B CA 1
ATOM 4523 C C . VAL B 1 258 ? 63.709 37.918 40.621 1.00 12.56 258 VAL B C 1
ATOM 4524 O O . VAL B 1 258 ? 63.156 37.261 41.508 1.00 12.14 258 VAL B O 1
ATOM 4528 N N . GLY B 1 259 ? 63.120 38.944 40.012 1.00 13.55 259 GLY B N 1
ATOM 4529 C CA . GLY B 1 259 ? 61.766 39.341 40.372 1.00 12.53 259 GLY B CA 1
ATOM 4530 C C . GLY B 1 259 ? 60.770 38.253 40.010 1.00 12.16 259 GLY B C 1
ATOM 4531 O O . GLY B 1 259 ? 59.854 37.953 40.776 1.00 13.14 259 GLY B O 1
ATOM 4532 N N . VAL B 1 260 ? 60.958 37.663 38.833 1.00 12.71 260 VAL B N 1
ATOM 4533 C CA . VAL B 1 260 ? 60.095 36.593 38.350 1.00 11.69 260 VAL B CA 1
ATOM 4534 C C . VAL B 1 260 ? 60.117 35.374 39.283 1.00 10.56 260 VAL B C 1
ATOM 4535 O O . VAL B 1 260 ? 59.064 34.843 39.651 1.00 11.62 260 VAL B O 1
ATOM 4539 N N . VAL B 1 261 ? 61.305 34.919 39.667 1.00 10.65 261 VAL B N 1
ATOM 4540 C CA . VAL B 1 261 ? 61.372 33.761 40.546 1.00 9.53 261 VAL B CA 1
ATOM 4541 C C . VAL B 1 261 ? 60.714 34.092 41.884 1.00 11.68 261 VAL B C 1
ATOM 4542 O O . VAL B 1 261 ? 59.956 33.285 42.433 1.00 12.24 261 VAL B O 1
ATOM 4546 N N . HIS B 1 262 ? 60.988 35.282 42.405 1.00 10.72 262 HIS B N 1
ATOM 4547 C CA . HIS B 1 262 ? 60.371 35.702 43.661 1.00 9.95 262 HIS B CA 1
ATOM 4548 C C . HIS B 1 262 ? 58.836 35.639 43.559 1.00 10.15 262 HIS B C 1
ATOM 4549 O O . HIS B 1 262 ? 58.164 35.190 44.489 1.00 10.23 262 HIS B O 1
ATOM 4556 N N . ALA B 1 263 ? 58.296 36.104 42.434 1.00 10.97 263 ALA B N 1
ATOM 4557 C CA . ALA B 1 263 ? 56.846 36.128 42.226 1.00 11.61 263 ALA B CA 1
ATOM 4558 C C . ALA B 1 263 ? 56.254 34.729 42.185 1.00 12.37 263 ALA B C 1
ATOM 4559 O O . ALA B 1 263 ? 55.214 34.468 42.797 1.00 11.64 263 ALA B O 1
ATOM 4561 N N . VAL B 1 264 ? 56.912 33.827 41.468 1.00 11.62 264 VAL B N 1
ATOM 4562 C CA . VAL B 1 264 ? 56.431 32.457 41.379 1.00 11.87 264 VAL B CA 1
ATOM 4563 C C . VAL B 1 264 ? 56.485 31.814 42.760 1.00 13.42 264 VAL B C 1
ATOM 4564 O O . VAL B 1 264 ? 55.588 31.054 43.135 1.00 13.29 264 VAL B O 1
ATOM 4568 N N . GLY B 1 265 ? 57.534 32.122 43.516 1.00 12.29 265 GLY B N 1
ATOM 4569 C CA . GLY B 1 265 ? 57.659 31.572 44.857 1.00 13.43 265 GLY B CA 1
ATOM 4570 C C . GLY B 1 265 ? 56.474 31.958 45.725 1.00 15.06 265 GLY B C 1
ATOM 4571 O O . GLY B 1 265 ? 55.944 31.149 46.489 1.00 14.07 265 GLY B O 1
ATOM 4572 N N . VAL B 1 266 ? 56.061 33.215 45.624 1.00 14.58 266 VAL B N 1
ATOM 4573 C CA . VAL B 1 266 ? 54.926 33.695 46.399 1.00 14.69 266 VAL B CA 1
ATOM 4574 C C . VAL B 1 266 ? 53.645 32.997 45.945 1.00 14.22 266 VAL B C 1
ATOM 4575 O O . VAL B 1 266 ? 52.827 32.570 46.768 1.00 12.10 266 VAL B O 1
ATOM 4579 N N . ALA B 1 267 ? 53.477 32.885 44.633 1.00 12.88 267 ALA B N 1
ATOM 4580 C CA . ALA B 1 267 ? 52.297 32.245 44.073 1.00 14.94 267 ALA B CA 1
ATOM 4581 C C . ALA B 1 267 ? 52.183 30.790 44.534 1.00 14.46 267 ALA B C 1
ATOM 4582 O O . ALA B 1 267 ? 51.101 30.335 44.894 1.00 14.93 267 ALA B O 1
ATOM 4584 N N . MET B 1 268 ? 53.298 30.066 44.533 1.00 14.45 268 MET B N 1
ATOM 4585 C CA . MET B 1 268 ? 53.278 28.661 44.945 1.00 15.32 268 MET B CA 1
ATOM 4586 C C . MET B 1 268 ? 52.958 28.536 46.434 1.00 16.58 268 MET B C 1
ATOM 4587 O O . MET B 1 268 ? 52.306 27.577 46.858 1.00 15.24 268 MET B O 1
ATOM 4592 N N . GLU B 1 269 ? 53.416 29.502 47.227 1.00 17.27 269 GLU B N 1
ATOM 4593 C CA . GLU B 1 269 ? 53.152 29.472 48.663 1.00 18.13 269 GLU B CA 1
ATOM 4594 C C . GLU B 1 269 ? 51.664 29.713 48.902 1.00 18.58 269 GLU B C 1
ATOM 4595 O O . GLU B 1 269 ? 51.026 29.010 49.687 1.00 19.15 269 GLU B O 1
ATOM 4601 N N . LEU B 1 270 ? 51.119 30.720 48.226 1.00 16.75 270 LEU B N 1
ATOM 4602 C CA . LEU B 1 270 ? 49.705 31.047 48.350 1.00 16.78 270 LEU B CA 1
ATOM 4603 C C . LEU B 1 270 ? 48.831 29.891 47.881 1.00 18.19 270 LEU B C 1
ATOM 4604 O O . LEU B 1 270 ? 47.815 29.575 48.505 1.00 16.85 270 LEU B O 1
ATOM 4609 N N . LYS B 1 271 ? 49.230 29.263 46.779 1.00 16.58 271 LYS B N 1
ATOM 4610 C CA . LYS B 1 271 ? 48.473 28.147 46.228 1.00 18.41 271 LYS B CA 1
ATOM 4611 C C . LYS B 1 271 ? 48.405 27.005 47.232 1.00 18.37 271 LYS B C 1
ATOM 4612 O O . LYS B 1 271 ? 47.342 26.430 47.464 1.00 17.79 271 LYS B O 1
ATOM 4618 N N . ASP B 1 272 ? 49.545 26.676 47.825 1.00 19.62 272 ASP B N 1
ATOM 4619 C CA . ASP B 1 272 ? 49.597 25.602 48.808 1.00 23.67 272 ASP B CA 1
ATOM 4620 C C . ASP B 1 272 ? 48.739 25.926 50.025 1.00 23.99 272 ASP B C 1
ATOM 4621 O O . ASP B 1 272 ? 48.152 25.038 50.640 1.00 24.44 272 ASP B O 1
ATOM 4626 N N . LYS B 1 273 ? 48.664 27.205 50.365 1.00 22.34 273 LYS B N 1
ATOM 4627 C CA . LYS B 1 273 ? 47.903 27.627 51.530 1.00 25.14 273 LYS B CA 1
ATOM 4628 C C . LYS B 1 273 ? 46.415 27.834 51.313 1.00 23.29 273 LYS B C 1
ATOM 4629 O O . LYS B 1 273 ? 45.602 27.408 52.131 1.00 23.39 273 LYS B O 1
ATOM 4635 N N . TYR B 1 274 ? 46.062 28.489 50.215 1.00 21.11 274 TYR B N 1
ATOM 4636 C CA . TYR B 1 274 ? 44.669 28.816 49.941 1.00 18.87 274 TYR B CA 1
ATOM 4637 C C . TYR B 1 274 ? 44.014 28.059 48.801 1.00 18.18 274 TYR B C 1
ATOM 4638 O O . TYR B 1 274 ? 42.865 28.331 48.453 1.00 19.73 274 TYR B O 1
ATOM 4647 N N . GLY B 1 275 ? 44.754 27.117 48.224 1.00 19.63 275 GLY B N 1
ATOM 4648 C CA . GLY B 1 275 ? 44.250 26.296 47.138 1.00 21.36 275 GLY B CA 1
ATOM 4649 C C . GLY B 1 275 ? 43.382 26.964 46.089 1.00 23.07 275 GLY B C 1
ATOM 4650 O O . GLY B 1 275 ? 43.833 27.857 45.367 1.00 20.51 275 GLY B O 1
ATOM 4651 N N . ASP B 1 276 ? 42.134 26.509 45.999 1.00 24.24 276 ASP B N 1
ATOM 4652 C CA . ASP B 1 276 ? 41.172 27.028 45.028 1.00 27.26 276 ASP B CA 1
ATOM 4653 C C . ASP B 1 276 ? 40.980 28.543 45.029 1.00 23.86 276 ASP B C 1
ATOM 4654 O O . ASP B 1 276 ? 40.414 29.090 44.086 1.00 22.61 276 ASP B O 1
ATOM 4659 N N . MET B 1 277 ? 41.417 29.225 46.081 1.00 20.92 277 MET B N 1
ATOM 4660 C CA . MET B 1 277 ? 41.268 30.677 46.105 1.00 19.72 277 MET B CA 1
ATOM 4661 C C . MET B 1 277 ? 42.262 31.304 45.128 1.00 19.09 277 MET B C 1
ATOM 4662 O O . MET B 1 277 ? 42.068 32.429 44.664 1.00 18.03 277 MET B O 1
ATOM 4667 N N . ILE B 1 278 ? 43.316 30.560 44.805 1.00 18.69 278 ILE B N 1
ATOM 4668 C CA . ILE B 1 278 ? 44.351 31.044 43.894 1.00 17.57 278 ILE B CA 1
ATOM 4669 C C . ILE B 1 278 ? 44.130 30.572 42.461 1.00 18.61 278 ILE B C 1
ATOM 4670 O O . ILE B 1 278 ? 44.015 29.375 42.200 1.00 19.31 278 ILE B O 1
ATOM 4675 N N . LEU B 1 279 ? 44.082 31.522 41.534 1.00 14.22 279 LEU B N 1
ATOM 4676 C CA . LEU B 1 279 ? 43.883 31.216 40.120 1.00 16.11 279 LEU B CA 1
ATOM 4677 C C . LEU B 1 279 ? 45.239 31.018 39.464 1.00 14.59 279 LEU B C 1
ATOM 4678 O O . LEU B 1 279 ? 46.274 31.151 40.118 1.00 15.92 279 LEU B O 1
ATOM 4683 N N . GLU B 1 280 ? 45.240 30.691 38.175 1.00 17.18 280 GLU B N 1
ATOM 4684 C CA . GLU B 1 280 ? 46.497 30.528 37.459 1.00 16.30 280 GLU B CA 1
ATOM 4685 C C . GLU B 1 280 ? 47.277 31.840 37.517 1.00 15.95 280 GLU B C 1
ATOM 4686 O O . GLU B 1 280 ? 46.685 32.916 37.609 1.00 15.06 280 GLU B O 1
ATOM 4692 N N . SER B 1 281 ? 48.603 31.743 37.471 1.00 18.62 281 SER B N 1
ATOM 4693 C CA . SER B 1 281 ? 49.473 32.917 37.551 1.00 19.98 281 SER B CA 1
ATOM 4694 C C . SER B 1 281 ? 49.832 33.537 36.209 1.00 18.79 281 SER B C 1
ATOM 4695 O O . SER B 1 281 ? 49.456 33.038 35.153 1.00 17.53 281 SER B O 1
ATOM 4698 N N . GLY B 1 282 ? 50.562 34.646 36.280 1.00 16.89 282 GLY B N 1
ATOM 4699 C CA . GLY B 1 282 ? 51.016 35.339 35.089 1.00 15.27 282 GLY B CA 1
ATOM 4700 C C . GLY B 1 282 ? 52.434 35.808 35.358 1.00 17.72 282 GLY B C 1
ATOM 4701 O O . GLY B 1 282 ? 52.723 37.001 35.263 1.00 15.73 282 GLY B O 1
ATOM 4702 N N . CYS B 1 283 ? 53.316 34.862 35.688 1.00 16.73 283 CYS B N 1
ATOM 4703 C CA . CYS B 1 283 ? 54.711 35.165 36.012 1.00 18.66 283 CYS B CA 1
ATOM 4704 C C . CYS B 1 283 ? 55.763 34.774 34.976 1.00 19.41 283 CYS B C 1
ATOM 4705 O O . CYS B 1 283 ? 56.930 35.150 35.108 1.00 18.89 283 CYS B O 1
ATOM 4708 N N . LEU B 1 284 ? 55.369 34.010 33.966 1.00 20.66 284 LEU B N 1
ATOM 4709 C CA . LEU B 1 284 ? 56.310 33.559 32.942 1.00 22.58 284 LEU B CA 1
ATOM 4710 C C . LEU B 1 284 ? 56.589 34.674 31.945 1.00 21.68 284 LEU B C 1
ATOM 4711 O O . LEU B 1 284 ? 56.093 34.658 30.816 1.00 21.70 284 LEU B O 1
ATOM 4716 N N . THR B 1 285 ? 57.401 35.642 32.362 1.00 19.94 285 THR B N 1
ATOM 4717 C CA . THR B 1 285 ? 57.713 36.781 31.514 1.00 17.86 285 THR B CA 1
ATOM 4718 C C . THR B 1 285 ? 59.199 36.986 31.230 1.00 17.13 285 THR B C 1
ATOM 4719 O O . THR B 1 285 ? 59.578 37.986 30.625 1.00 16.33 285 THR B O 1
ATOM 4723 N N . HIS B 1 286 ? 60.040 36.042 31.642 1.00 16.63 286 HIS B N 1
ATOM 4724 C CA . HIS B 1 286 ? 61.473 36.187 31.420 1.00 20.25 286 HIS B CA 1
ATOM 4725 C C . HIS B 1 286 ? 61.854 36.159 29.943 1.00 22.14 286 HIS B C 1
ATOM 4726 O O . HIS B 1 286 ? 62.891 36.697 29.553 1.00 21.44 286 HIS B O 1
ATOM 4733 N N . ARG B 1 287 ? 61.009 35.550 29.117 1.00 23.79 287 ARG B N 1
ATOM 4734 C CA . ARG B 1 287 ? 61.285 35.479 27.689 1.00 26.75 287 ARG B CA 1
ATOM 4735 C C . ARG B 1 287 ? 60.928 36.788 26.991 1.00 23.88 287 ARG B C 1
ATOM 4736 O O . ARG B 1 287 ? 61.086 36.918 25.777 1.00 21.50 287 ARG B O 1
ATOM 4744 N N . LEU B 1 288 ? 60.437 37.759 27.755 1.00 21.96 288 LEU B N 1
ATOM 4745 C CA . LEU B 1 288 ? 60.083 39.051 27.180 1.00 22.45 288 LEU B CA 1
ATOM 4746 C C . LEU B 1 288 ? 61.340 39.863 26.910 1.00 18.71 288 LEU B C 1
ATOM 4747 O O . LEU B 1 288 ? 61.305 40.856 26.184 1.00 17.40 288 LEU B O 1
ATOM 4752 N N . TYR B 1 289 ? 62.449 39.443 27.508 1.00 15.78 289 TYR B N 1
ATOM 4753 C CA . TYR B 1 289 ? 63.717 40.144 27.341 1.00 15.06 289 TYR B CA 1
ATOM 4754 C C . TYR B 1 289 ? 64.808 39.251 26.772 1.00 15.07 289 TYR B C 1
ATOM 4755 O O . TYR B 1 289 ? 64.756 38.023 26.893 1.00 15.48 289 TYR B O 1
ATOM 4764 N N . GLN B 1 290 ? 65.807 39.878 26.163 1.00 16.19 290 GLN B N 1
ATOM 4765 C CA . GLN B 1 290 ? 66.922 39.136 25.601 1.00 18.68 290 GLN B CA 1
ATOM 4766 C C . GLN B 1 290 ? 67.703 38.505 26.746 1.00 21.07 290 GLN B C 1
ATOM 4767 O O . GLN B 1 290 ? 67.855 39.095 27.820 1.00 17.20 290 GLN B O 1
ATOM 4773 N N . MET B 1 291 ? 68.176 37.287 26.513 1.00 23.88 291 MET B N 1
ATOM 4774 C CA . MET B 1 291 ? 68.917 36.534 27.510 1.00 28.15 291 MET B CA 1
ATOM 4775 C C . MET B 1 291 ? 70.027 37.282 28.238 1.00 26.04 291 MET B C 1
ATOM 4776 O O . MET B 1 291 ? 70.812 38.019 27.638 1.00 24.64 291 MET B O 1
ATOM 4781 N N . ASP B 1 292 ? 70.069 37.084 29.549 1.00 22.99 292 ASP B N 1
ATOM 4782 C CA . ASP B 1 292 ? 71.098 37.664 30.398 1.00 22.10 292 ASP B CA 1
ATOM 4783 C C . ASP B 1 292 ? 71.571 36.455 31.201 1.00 19.62 292 ASP B C 1
ATOM 4784 O O . ASP B 1 292 ? 70.973 35.385 31.112 1.00 17.19 292 ASP B O 1
ATOM 4789 N N . SER B 1 293 ? 72.640 36.606 31.972 1.00 18.16 293 SER B N 1
ATOM 4790 C CA . SER B 1 293 ? 73.162 35.488 32.752 1.00 19.41 293 SER B CA 1
ATOM 4791 C C 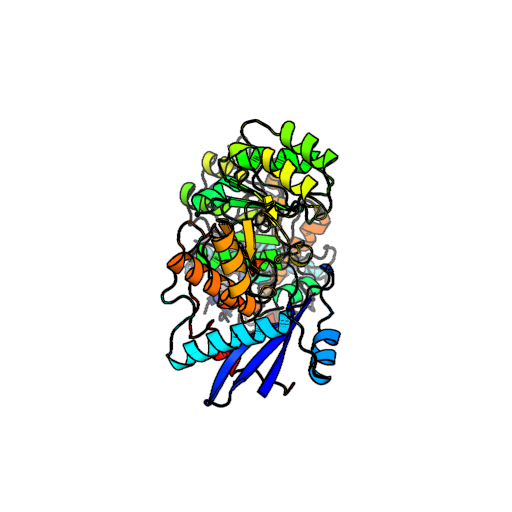. SER B 1 293 ? 72.122 34.830 33.666 1.00 17.50 293 SER B C 1
ATOM 4792 O O . SER B 1 293 ? 72.132 33.607 33.859 1.00 15.49 293 SER B O 1
ATOM 4795 N N . PHE B 1 294 ? 71.224 35.632 34.229 1.00 15.07 294 PHE B N 1
ATOM 4796 C CA . PHE B 1 294 ? 70.204 35.094 35.119 1.00 15.40 294 PHE B CA 1
ATOM 4797 C C . PHE B 1 294 ? 69.155 34.271 34.371 1.00 14.44 294 PHE B C 1
ATOM 4798 O O . PHE B 1 294 ? 68.873 33.134 34.748 1.00 16.71 294 PHE B O 1
ATOM 4806 N N . ALA B 1 295 ? 68.593 34.831 33.303 1.00 14.99 295 ALA B N 1
ATOM 4807 C CA . ALA B 1 295 ? 67.583 34.122 32.517 1.00 16.39 295 ALA B CA 1
ATOM 4808 C C . ALA B 1 295 ? 68.126 32.798 31.993 1.00 17.09 295 ALA B C 1
ATOM 4809 O O . ALA B 1 295 ? 67.381 31.826 31.842 1.00 16.37 295 ALA B O 1
ATOM 4811 N N . ALA B 1 296 ? 69.425 32.765 31.717 1.00 17.53 296 ALA B N 1
ATOM 4812 C CA . ALA B 1 296 ? 70.069 31.563 31.205 1.00 20.06 296 ALA B CA 1
ATOM 4813 C C . ALA B 1 296 ? 69.923 30.375 32.151 1.00 21.10 296 ALA B C 1
ATOM 4814 O O . ALA B 1 296 ? 69.990 29.224 31.723 1.00 19.55 296 ALA B O 1
ATOM 4816 N N . GLU B 1 297 ? 69.724 30.650 33.435 1.00 20.31 297 GLU B N 1
ATOM 4817 C CA . GLU B 1 297 ? 69.594 29.575 34.411 1.00 22.08 297 GLU B CA 1
ATOM 4818 C C . GLU B 1 297 ? 68.157 29.130 34.686 1.00 20.43 297 GLU B C 1
ATOM 4819 O O . GLU B 1 297 ? 67.922 28.258 35.523 1.00 17.98 297 GLU B O 1
ATOM 4825 N N . LEU B 1 298 ? 67.196 29.721 33.981 1.00 18.37 298 LEU B N 1
ATOM 4826 C CA . LEU B 1 298 ? 65.798 29.346 34.165 1.00 18.16 298 LEU B CA 1
ATOM 4827 C C . LEU B 1 298 ? 65.346 28.402 33.064 1.00 20.27 298 LEU B C 1
ATOM 4828 O O . LEU B 1 298 ? 65.777 28.510 31.912 1.00 19.69 298 LEU B O 1
ATOM 4833 N N . SER B 1 299 ? 64.477 27.472 33.433 1.00 22.37 299 SER B N 1
ATOM 4834 C CA . SER B 1 299 ? 63.939 26.495 32.498 1.00 24.48 299 SER B CA 1
ATOM 4835 C C . SER B 1 299 ? 62.443 26.391 32.730 1.00 22.50 299 SER B C 1
ATOM 4836 O O . SER B 1 299 ? 61.955 26.683 33.826 1.00 18.48 299 SER B O 1
ATOM 4839 N N . THR B 1 300 ? 61.722 25.975 31.696 1.00 21.71 300 THR B N 1
ATOM 4840 C CA . THR B 1 300 ? 60.280 25.821 31.794 1.00 23.00 300 THR B CA 1
ATOM 4841 C C . THR B 1 300 ? 59.829 24.476 31.242 1.00 23.45 300 THR B C 1
ATOM 4842 O O . THR B 1 300 ? 60.561 23.803 30.514 1.00 20.26 300 THR B O 1
ATOM 4846 N N . GLN B 1 301 ? 58.616 24.094 31.616 1.00 22.12 301 GLN B N 1
ATOM 4847 C CA . GLN B 1 301 ? 57.995 22.867 31.141 1.00 25.90 301 GLN B CA 1
ATOM 4848 C C . GLN B 1 301 ? 56.588 23.351 30.858 1.00 22.55 301 GLN B C 1
ATOM 4849 O O . GLN B 1 301 ? 55.743 23.393 31.756 1.00 19.37 301 GLN B O 1
ATOM 4855 N N . GLY B 1 302 ? 56.356 23.760 29.615 1.00 20.06 302 GLY B N 1
ATOM 4856 C CA . GLY B 1 302 ? 55.052 24.274 29.252 1.00 19.05 302 GLY B CA 1
ATOM 4857 C C . GLY B 1 302 ? 54.749 25.501 30.095 1.00 16.34 302 GLY B C 1
ATOM 4858 O O . GLY B 1 302 ? 55.569 26.419 30.168 1.00 15.80 302 GLY B O 1
ATOM 4859 N N . PRO B 1 303 ? 53.588 25.535 30.770 1.00 15.50 303 PRO B N 1
ATOM 4860 C CA . PRO B 1 303 ? 53.183 26.664 31.610 1.00 13.90 303 PRO B CA 1
ATOM 4861 C C . PRO B 1 303 ? 53.874 26.750 32.966 1.00 15.46 303 PRO B C 1
ATOM 4862 O O . PRO B 1 303 ? 53.587 27.658 33.747 1.00 14.82 303 PRO B O 1
ATOM 4866 N N . TYR B 1 304 ? 54.778 25.815 33.245 1.00 13.87 304 TYR B N 1
ATOM 4867 C CA . TYR B 1 304 ? 55.472 25.800 34.529 1.00 15.45 304 TYR B CA 1
ATOM 4868 C C . TYR B 1 304 ? 56.887 26.346 34.513 1.00 15.81 304 TYR B C 1
ATOM 4869 O O . TYR B 1 304 ? 57.661 26.075 33.591 1.00 16.20 304 TYR B O 1
ATOM 4878 N N . LEU B 1 305 ? 57.222 27.108 35.548 1.00 13.09 305 LEU B N 1
ATOM 4879 C CA . LEU B 1 305 ? 58.572 27.615 35.703 1.00 14.28 305 LEU B CA 1
ATOM 4880 C C . LEU B 1 305 ? 59.207 26.545 36.577 1.00 15.30 305 LEU B C 1
ATOM 4881 O O . LEU B 1 305 ? 58.682 26.218 37.644 1.00 15.54 305 LEU B O 1
ATOM 4886 N N . LEU B 1 306 ? 60.313 25.974 36.119 1.00 16.00 306 LEU B N 1
ATOM 4887 C CA . LEU B 1 306 ? 60.971 24.927 36.882 1.00 16.93 306 LEU B CA 1
ATOM 4888 C C . LEU B 1 306 ? 61.892 25.505 37.944 1.00 16.35 306 LEU B C 1
ATOM 4889 O O . LEU B 1 306 ? 62.351 26.643 37.843 1.00 14.32 306 LEU B O 1
ATOM 4894 N N . LYS B 1 307 ? 62.155 24.700 38.965 1.00 16.26 307 LYS B N 1
ATOM 4895 C CA . LYS B 1 307 ? 63.021 25.096 40.065 1.00 16.23 307 LYS B CA 1
ATOM 4896 C C . LYS B 1 307 ? 64.454 25.251 39.583 1.00 17.02 307 LYS B C 1
ATOM 4897 O O . LYS B 1 307 ? 65.067 24.291 39.105 1.00 17.70 307 LYS B O 1
ATOM 4903 N N . ASN B 1 308 ? 64.991 26.462 39.692 1.00 16.08 308 ASN B N 1
ATOM 4904 C CA . ASN B 1 308 ? 66.366 26.698 39.272 1.00 16.61 308 ASN B CA 1
ATOM 4905 C C . ASN B 1 308 ? 67.325 26.301 40.392 1.00 16.94 308 ASN B C 1
ATOM 4906 O O . ASN B 1 308 ? 66.932 26.194 41.557 1.00 16.12 308 ASN B O 1
ATOM 4911 N N . LYS B 1 309 ? 68.580 26.067 40.034 1.00 18.88 309 LYS B N 1
ATOM 4912 C CA . LYS B 1 309 ? 69.575 25.649 41.012 1.00 22.46 309 LYS B CA 1
ATOM 4913 C C . LYS B 1 309 ? 69.933 26.730 42.013 1.00 19.05 309 LYS B C 1
ATOM 4914 O O . LYS B 1 309 ? 69.948 27.916 41.685 1.00 19.39 309 LYS B O 1
ATOM 4920 N N . GLY B 1 310 ? 70.205 26.308 43.243 1.00 17.55 310 GLY B N 1
ATOM 4921 C CA . GLY B 1 310 ? 70.586 27.249 44.280 1.00 16.71 310 GLY B CA 1
ATOM 4922 C C . GLY B 1 310 ? 69.628 27.329 45.450 1.00 15.31 310 GLY B C 1
ATOM 4923 O O . GLY B 1 310 ? 68.727 26.498 45.597 1.00 16.53 310 GLY B O 1
ATOM 4924 N N . THR B 1 311 ? 69.834 28.340 46.289 1.00 14.30 311 THR B N 1
ATOM 4925 C CA . THR B 1 311 ? 69.004 28.562 47.462 1.00 13.21 311 THR B CA 1
ATOM 4926 C C . THR B 1 311 ? 68.362 29.942 47.399 1.00 13.92 311 THR B C 1
ATOM 4927 O O . THR B 1 311 ? 68.854 30.838 46.705 1.00 13.33 311 THR B O 1
ATOM 4931 N N . GLY B 1 312 ? 67.272 30.120 48.137 1.00 12.97 312 GLY B N 1
ATOM 4932 C CA . GLY B 1 312 ? 66.567 31.387 48.076 1.00 13.16 312 GLY B CA 1
ATOM 4933 C C . GLY B 1 312 ? 65.916 31.353 46.702 1.00 12.72 312 GLY B C 1
ATOM 4934 O O . GLY B 1 312 ? 65.296 30.350 46.348 1.00 12.84 312 GLY B O 1
ATOM 4935 N N . VAL B 1 313 ? 66.055 32.417 45.918 1.00 13.33 313 VAL B N 1
ATOM 4936 C CA . VAL B 1 313 ? 65.487 32.419 44.569 1.00 13.03 313 VAL B CA 1
ATOM 4937 C C . VAL B 1 313 ? 66.486 31.785 43.613 1.00 16.01 313 VAL B C 1
ATOM 4938 O O . VAL B 1 313 ? 66.236 31.693 42.411 1.00 15.99 313 VAL B O 1
ATOM 4942 N N . GLY B 1 314 ? 67.615 31.342 44.163 1.00 15.54 314 GLY B N 1
ATOM 4943 C CA . GLY B 1 314 ? 68.648 30.717 43.350 1.00 15.14 314 GLY B CA 1
ATOM 4944 C C . GLY B 1 314 ? 69.721 31.697 42.911 1.00 15.48 314 GLY B C 1
ATOM 4945 O O . GLY B 1 314 ? 69.976 32.698 43.591 1.00 15.86 314 GLY B O 1
ATOM 4946 N N . PHE B 1 315 ? 70.359 31.406 41.779 1.00 12.55 315 PHE B N 1
ATOM 4947 C CA . PHE B 1 315 ? 71.408 32.266 41.224 1.00 14.84 315 PHE B CA 1
ATOM 4948 C C . PHE B 1 315 ? 72.535 32.544 42.220 1.00 13.49 315 PHE B C 1
ATOM 4949 O O . PHE B 1 315 ? 73.212 33.567 42.114 1.00 15.54 315 PHE B O 1
ATOM 4957 N N . ASP B 1 316 ? 72.750 31.637 43.167 1.00 14.19 316 ASP B N 1
ATOM 4958 C CA . ASP B 1 316 ? 73.778 31.818 44.195 1.00 16.23 316 ASP B CA 1
ATOM 4959 C C . ASP B 1 316 ? 75.131 32.349 43.709 1.00 17.32 316 ASP B C 1
ATOM 4960 O O . ASP B 1 316 ? 75.608 33.382 44.188 1.00 16.38 316 ASP B O 1
ATOM 4965 N N . LYS B 1 317 ? 75.756 31.646 42.770 1.00 18.21 317 LYS B N 1
ATOM 4966 C CA . LYS B 1 317 ? 77.063 32.064 42.260 1.00 19.75 317 LYS B CA 1
ATOM 4967 C C . LYS B 1 317 ? 77.019 33.398 41.531 1.00 18.20 317 LYS B C 1
ATOM 4968 O O . LYS B 1 317 ? 77.930 34.220 41.670 1.00 17.30 317 LYS B O 1
ATOM 4974 N N . LEU B 1 318 ? 75.966 33.611 40.748 1.00 16.39 318 LEU B N 1
ATOM 4975 C CA . LEU B 1 318 ? 75.809 34.856 40.006 1.00 16.65 318 LEU B CA 1
ATOM 4976 C C . LEU B 1 318 ? 75.720 36.061 40.939 1.00 16.89 318 LEU B C 1
ATOM 4977 O O . LEU B 1 318 ? 76.382 37.075 40.718 1.00 16.03 318 LEU B O 1
ATOM 4982 N N . LEU B 1 319 ? 74.894 35.949 41.975 1.00 16.10 319 LEU B N 1
ATOM 4983 C CA . LEU B 1 319 ? 74.716 37.047 42.920 1.00 15.61 319 LEU B CA 1
ATOM 4984 C C . LEU B 1 319 ? 75.989 37.302 43.722 1.00 17.19 319 LEU B C 1
ATOM 4985 O O . LEU B 1 319 ? 76.388 38.451 43.922 1.00 15.87 319 LEU B O 1
ATOM 4990 N N . GLU B 1 320 ? 76.629 36.226 44.165 1.00 19.36 320 GLU B N 1
ATOM 4991 C CA . GLU B 1 320 ? 77.859 36.323 44.941 1.00 24.40 320 GLU B CA 1
ATOM 4992 C C . GLU B 1 320 ? 79.007 36.895 44.114 1.00 21.98 320 GLU B C 1
ATOM 4993 O O . GLU B 1 320 ? 79.946 37.469 44.663 1.00 16.61 320 GLU B O 1
ATOM 4999 N N . ALA B 1 321 ? 78.922 36.742 42.794 1.00 20.37 321 ALA B N 1
ATOM 5000 C CA . ALA B 1 321 ? 79.964 37.223 41.891 1.00 20.36 321 ALA B CA 1
ATOM 5001 C C . ALA B 1 321 ? 79.888 38.714 41.570 1.00 20.29 321 ALA B C 1
ATOM 5002 O O . ALA B 1 321 ? 80.855 39.294 41.082 1.00 19.71 321 ALA B O 1
ATOM 5004 N N . LEU B 1 322 ? 78.741 39.334 41.831 1.00 18.33 322 LEU B N 1
ATOM 5005 C CA . LEU B 1 322 ? 78.574 40.755 41.546 1.00 19.03 322 LEU B CA 1
ATOM 5006 C C . LEU B 1 322 ? 79.180 41.657 42.610 1.00 19.10 322 LEU B C 1
ATOM 5007 O O . LEU B 1 322 ? 79.277 41.288 43.781 1.00 16.21 322 LEU B O 1
ATOM 5012 N N . THR B 1 323 ? 79.583 42.847 42.180 1.00 20.22 323 THR B N 1
ATOM 5013 C CA . THR B 1 323 ? 80.112 43.853 43.085 1.00 20.65 323 THR B CA 1
ATOM 5014 C C . THR B 1 323 ? 78.873 44.657 43.466 1.00 20.11 323 THR B C 1
ATOM 5015 O O . THR B 1 323 ? 78.122 45.100 42.594 1.00 20.51 323 THR B O 1
ATOM 5019 N N . TRP B 1 324 ? 78.644 44.826 44.761 1.00 18.71 324 TRP B N 1
ATOM 5020 C CA . TRP B 1 324 ? 77.475 45.570 45.217 1.00 19.12 324 TRP B CA 1
ATOM 5021 C C . TRP B 1 324 ? 77.888 46.928 45.764 1.00 19.44 324 TRP B C 1
ATOM 5022 O O . TRP B 1 324 ? 78.852 47.027 46.523 1.00 19.70 324 TRP B O 1
ATOM 5033 N N . TYR B 1 325 ? 77.156 47.969 45.378 1.00 16.60 325 TYR B N 1
ATOM 5034 C CA . TYR B 1 325 ? 77.469 49.322 45.822 1.00 17.56 325 TYR B CA 1
ATOM 5035 C C . TYR B 1 325 ? 76.535 49.751 46.944 1.00 18.48 325 TYR B C 1
ATOM 5036 O O . TYR B 1 325 ? 75.313 49.592 46.855 1.00 18.18 325 TYR B O 1
ATOM 5045 N N . GLN B 1 326 ? 77.120 50.294 48.002 1.00 20.68 326 GLN B N 1
ATOM 5046 C CA . GLN B 1 326 ? 76.352 50.732 49.154 1.00 25.37 326 GLN B CA 1
ATOM 5047 C C . GLN B 1 326 ? 75.352 51.795 48.748 1.00 24.05 326 GLN B C 1
ATOM 5048 O O . GLN B 1 326 ? 75.680 52.731 48.018 1.00 22.73 326 GLN B O 1
ATOM 5054 N N . LEU B 1 327 ? 74.131 51.645 49.237 1.00 26.10 327 LEU B N 1
ATOM 5055 C CA . LEU B 1 327 ? 73.062 52.576 48.930 1.00 31.34 327 LEU B CA 1
ATOM 5056 C C . LEU B 1 327 ? 72.703 53.363 50.184 1.00 35.87 327 LEU B C 1
ATOM 5057 O O . LEU B 1 327 ? 72.958 54.565 50.268 1.00 36.20 327 LEU B O 1
ATOM 5062 N N . LYS B 1 328 ? 72.116 52.672 51.157 1.00 40.10 328 LYS B N 1
ATOM 5063 C CA . LYS B 1 328 ? 71.707 53.293 52.412 1.00 46.72 328 LYS B CA 1
ATOM 5064 C C . LYS B 1 328 ? 71.972 52.339 53.578 1.00 46.00 328 LYS B C 1
ATOM 5065 O O . LYS B 1 328 ? 72.456 51.216 53.317 1.00 42.73 328 LYS B O 1
#

Solvent-accessible surface area: 29503 Å² total; per-residue (Å²): 152,17,9,52,9,79,33,82,6,87,67,75,103,29,102,1,3,4,0,50,7,61,70,159,87,59,21,108,0,9,0,10,1,4,3,31,66,117,103,68,22,71,29,18,112,84,3,16,62,14,6,125,134,60,124,68,24,90,6,0,86,17,2,32,79,6,0,66,42,1,1,79,29,33,144,104,164,105,2,13,15,61,68,23,75,134,9,50,0,10,39,58,3,40,35,187,43,132,40,62,127,36,6,18,72,4,14,76,113,80,18,28,49,0,0,34,0,121,5,29,235,57,49,121,102,4,22,86,18,0,46,95,0,7,86,25,48,3,94,0,2,0,5,8,47,13,139,22,41,139,96,70,6,77,150,17,1,86,106,8,53,158,85,0,76,104,40,13,35,2,0,3,0,0,6,81,35,73,88,135,19,0,21,73,5,104,157,38,16,122,0,0,0,17,73,17,37,133,133,8,64,49,88,176,18,96,53,16,4,2,17,5,0,3,0,38,1,19,64,17,57,9,98,132,0,10,54,26,0,99,137,58,134,17,86,0,0,0,13,8,10,76,2,2,4,0,7,0,0,1,2,4,1,4,0,15,56,10,59,69,126,71,33,132,28,15,31,26,0,12,0,25,13,10,111,55,16,42,32,25,50,12,16,55,70,15,61,37,83,18,0,41,11,76,116,8,157,34,29,0,0,0,7,49,180,46,0,137,82,60,90,39,103,150,23,128,165,25,8,51,9,78,33,95,6,120,58,140,96,31,120,1,3,4,1,51,6,62,68,164,80,62,26,89,0,3,0,11,0,3,3,37,64,116,95,68,24,72,43,26,142,81,2,14,51,23,11,115,169,68,149,96,27,84,7,0,86,18,2,34,87,6,0,69,36,1,2,78,33,29,148,107,157,103,3,12,17,62,71,27,80,135,8,53,1,7,46,44,8,28,31,183,104,131,29,143,70,42,82,13,33,28,24,86,104,107,20,22,44,0,0,35,0,124,2,38,191,60,55,127,126,1,24,66,15,0,31,48,0,4,15,10,38,1,96,0,2,0,9,8,40,15,137,20,50,127,112,65,3,74,140,14,0,35,64,5,48,5,52,0,34,76,34,16,37,1,0,3,0,0,6,76,36,70,84,138,14,0,22,67,2,106,153,32,17,127,0,0,0,17,53,15,25,120,128,7,61,36,86,172,19,99,54,16,5,2,23,4,0,3,0,18,1,20,48,12,76,8,107,94,0,10,55,17,0,97,132,54,135,16,84,0,0,0,15,9,12,67,3,3,5,0,6,0,0,1,2,0,0,4,0,10,58,10,40,80,124,76,26,130,29,4,34,29,0,9,0,22,11,11,144,58,20,96,156,37,66,10,16,63,60,16,61,38,89,19,0,40,5,73,119,7,164,36,31,0,0,0,2,38,172,42,0,115,86,63,90,39,105,163,20,140

Foldseek 3Di:
DKWWDWDAFAFCGFIWIKIWDADDVGWIFIFIQGDDVVLPGDHRVVQLVVVLVPDHALLNVLRVVLRVLLRVFQVVFAALLPPFAFFFAAAEDDPVDDPDPCVLVVLVVLPHQEYEYEDDDDLVVVLVVLVVNLVSVGAYEYEPSQRADLVVLVVSLVPRDPSRQVRHQEYENNHADDQVSLLVSVVRGAYEYESNVVVDPVVDDPADSGAEYEAASSRDPVVVSVVSCVVRVHAYEFEYDLDDLRSLLSRSSVLRRCCSVPPPSYDGYHSPNNNRTDDDPNVVQWDARRRTTDQGDTIRSGPVVVVVPDDIGDRD/DKWWDWDAFAFCGFIWIKIWDADPVGFIFIFIQGDDVVLPGDDPVVQLVVVLVPDHALLRVLRVVLRVLLRVFQVVFAELLPPFAFFFAAAEDDLVDDDDPCPLLVLVVLPHAEYEYEDDPDLVSVLVVLVVNLVSVHAYEYEPSQPADLVRQVVSLVPRDPSRQVRHQEYENSHADDQVSLLVVVVSHAYEYESNVVVDPQVPDPADSGAEYEDESSRHPVVVSVVSCVVRVHAYEFEYDLDDLRRLLSRSSVLRRCCSVVPPSYDGYHRPNNNRTDDDVSSVQWDARSRTTDQGDTIRSGPVVVVVPDDIGDRD

Sequence (632 aa):
KISYSPYTLKPVAREGVLLKVEWNDGLYGFADLHPWPELGDLSLEEQLSDLRMGRMTTQIEQSIWLARRDALLRKEKKHVFDGGEKIKNNYLLSHFQDLKPGFLDGLKNEGYNTVKVKMGRDLQKEADMLTHIAASGMRMRLDFNALGSWQTFEKFMVNLPLTVRPLIEYVEDPFPFDFHAWGEARKLAKIALDNQYDKVPWGKIASAPFDVIVIKPAKTDVDKAVAQCQKWNLKLAVTSYMDHPVGVVHAVGVAMELKDKYGDMILESGCLTHRLYQMDSFAAELSTQGPYLLKNKGTGVGFDKLLEALTWYQLKKISYSPYTLKPVAREGVLLKVEWNDGLYGFADLHPWPELGDLSLEEQLSDLRMGRMTTQIEQSIWLARRDALLRKEKKHVFDGGEKIKNNYLLSHFQDLKPGFLDGLKNEGYNTVKVKMGRDLQKEADMLTHIAASGMRMRLDFNALGSWQTFEKFMVNLPLTVRPLIEYVEDPFPFDFHAWGEARKLAKIALDNQYDKVPWGKIASAPFDVIVIKPAKTDVDKAVAQCQKWNLKLAVTSYMDHPVGVVHAVGVAMELKDKYGDMILESGCLTHRLYQMDSFAAELSTQGPYLLKNKGTGVGFDKLLEALTWYQLK